Protein AF-0000000084461070 (afdb_homodimer)

Solvent-accessible surface area (backbone atoms only — not comparable to full-atom values): 23185 Å² total; per-residue (Å²): 123,26,36,39,20,34,24,25,23,51,60,44,29,17,37,17,39,31,50,90,86,41,78,47,76,53,70,45,82,43,61,93,42,43,81,52,45,50,55,50,51,50,51,52,50,29,59,73,67,74,50,56,76,80,71,39,66,29,36,35,27,27,19,19,61,56,38,74,61,27,16,45,37,26,43,26,27,49,28,18,37,20,54,66,59,73,28,40,28,29,66,32,47,27,49,57,13,23,43,43,41,52,28,56,79,66,73,42,59,70,42,68,56,34,29,39,17,36,33,47,59,52,98,75,25,29,31,36,36,65,41,56,46,72,59,84,87,58,73,73,44,72,40,43,41,55,68,54,76,69,70,99,57,83,50,30,30,38,34,18,35,70,42,75,88,42,55,85,46,37,37,69,72,45,60,71,24,50,76,44,78,46,86,33,65,52,37,16,60,28,42,47,51,40,46,74,68,67,72,44,68,70,38,52,34,60,70,53,67,60,51,73,69,75,70,59,61,64,70,62,68,64,80,124,123,25,34,38,19,34,25,25,23,52,60,42,30,17,37,16,38,31,50,88,88,42,78,47,77,52,71,46,83,44,60,92,42,43,82,53,46,50,55,51,50,50,50,53,50,29,59,75,66,73,49,57,76,82,72,40,66,28,36,35,26,26,19,20,62,56,38,75,60,26,15,45,37,26,43,26,27,50,27,18,37,20,54,65,59,72,27,40,28,30,66,31,47,28,48,56,15,23,44,45,40,52,28,56,78,67,73,42,59,72,41,68,58,34,30,39,17,35,32,47,60,52,96,74,25,29,31,36,36,66,40,56,46,72,57,84,88,58,72,73,44,71,40,43,42,54,69,55,77,69,71,99,58,84,51,31,30,38,34,18,36,71,41,75,87,41,54,87,47,36,37,68,72,46,60,72,22,50,75,45,78,44,85,34,66,53,39,15,59,29,42,47,52,41,45,74,68,66,74,46,69,70,38,52,34,59,71,53,68,61,50,71,70,74,69,60,62,65,71,60,69,64,78,126

Structure (mmCIF, N/CA/C/O backbone):
data_AF-0000000084461070-model_v1
#
loop_
_entity.id
_entity.type
_entity.pdbx_description
1 polymer 'tRNA threonylcarbamoyladenosine biosynthesis protein TsaB'
#
loop_
_atom_site.group_PDB
_atom_site.id
_atom_site.type_symbol
_atom_site.label_atom_id
_atom_site.label_alt_id
_atom_site.label_comp_id
_atom_site.label_asym_id
_atom_site.label_entity_id
_atom_site.label_seq_id
_atom_site.pdbx_PDB_ins_code
_atom_site.Cartn_x
_atom_site.Cartn_y
_atom_site.Cartn_z
_atom_site.occupancy
_atom_site.B_iso_or_equiv
_atom_site.auth_seq_id
_atom_site.auth_comp_id
_atom_site.auth_asym_id
_atom_site.auth_atom_id
_atom_site.pdbx_PDB_model_num
ATOM 1 N N . MET A 1 1 ? 19.719 18.547 7.09 1 93.81 1 MET A N 1
ATOM 2 C CA . MET A 1 1 ? 19.281 17.172 6.867 1 93.81 1 MET A CA 1
ATOM 3 C C . MET A 1 1 ? 18.625 17.031 5.504 1 93.81 1 MET A C 1
ATOM 5 O O . MET A 1 1 ? 17.75 17.828 5.137 1 93.81 1 MET A O 1
ATOM 9 N N . ASN A 1 2 ? 19.156 16.203 4.672 1 98.31 2 ASN A N 1
ATOM 10 C CA . ASN A 1 2 ? 18.531 15.859 3.398 1 98.31 2 ASN A CA 1
ATOM 11 C C . ASN A 1 2 ? 17.438 14.812 3.572 1 98.31 2 ASN A C 1
ATOM 13 O O . ASN A 1 2 ? 17.703 13.68 3.982 1 98.31 2 ASN A O 1
ATOM 17 N N . LEU A 1 3 ? 16.203 15.234 3.258 1 98.81 3 LEU A N 1
ATOM 18 C CA . LEU A 1 3 ? 15.062 14.391 3.596 1 98.81 3 LEU A CA 1
ATOM 19 C C . LEU A 1 3 ? 14.117 14.258 2.408 1 98.81 3 LEU A C 1
ATOM 21 O O . LEU A 1 3 ? 13.898 15.219 1.667 1 98.81 3 LEU A O 1
ATOM 25 N N . LEU A 1 4 ? 13.609 13.109 2.236 1 98.88 4 LEU A N 1
ATOM 26 C CA . LEU A 1 4 ? 12.445 12.844 1.398 1 98.88 4 LEU A CA 1
ATOM 27 C C . LEU A 1 4 ? 11.195 12.641 2.252 1 98.88 4 LEU A C 1
ATOM 29 O O . LEU A 1 4 ? 11.266 12.055 3.334 1 98.88 4 LEU A O 1
ATOM 33 N N . ALA A 1 5 ? 10.078 13.148 1.802 1 98.94 5 ALA A N 1
ATOM 34 C CA . ALA A 1 5 ? 8.82 12.922 2.51 1 98.94 5 ALA A CA 1
ATOM 35 C C . ALA A 1 5 ? 7.723 12.484 1.549 1 98.94 5 ALA A C 1
ATOM 37 O O . ALA A 1 5 ? 7.629 12.992 0.428 1 98.94 5 ALA A O 1
ATOM 38 N N . ILE A 1 6 ? 6.906 11.523 1.975 1 98.81 6 ILE A N 1
ATOM 39 C CA . ILE A 1 6 ? 5.828 10.938 1.182 1 98.81 6 ILE A CA 1
ATOM 40 C C . ILE A 1 6 ? 4.535 10.938 1.989 1 98.81 6 ILE A C 1
ATOM 42 O O . ILE A 1 6 ? 4.492 10.414 3.107 1 98.81 6 ILE A O 1
ATOM 46 N N . ASP A 1 7 ? 3.469 11.477 1.446 1 98.69 7 ASP A N 1
ATOM 47 C CA . ASP A 1 7 ? 2.166 11.391 2.1 1 98.69 7 ASP A CA 1
ATOM 48 C C . ASP A 1 7 ? 1.067 11.062 1.092 1 98.69 7 ASP A C 1
ATOM 50 O O . ASP A 1 7 ? 0.979 11.688 0.033 1 98.69 7 ASP A O 1
ATOM 54 N N . THR A 1 8 ? 0.334 10.031 1.381 1 98 8 THR A N 1
ATOM 55 C CA . THR A 1 8 ? -0.849 9.68 0.605 1 98 8 THR A CA 1
ATOM 56 C C . THR A 1 8 ? -2.041 9.422 1.523 1 98 8 THR A C 1
ATOM 58 O O . THR A 1 8 ? -2.873 8.555 1.24 1 98 8 THR A O 1
ATOM 61 N N . SER A 1 9 ? -2.074 10.094 2.66 1 96.81 9 SER A N 1
ATOM 62 C CA . SER A 1 9 ? -3.047 9.812 3.711 1 96.81 9 SER A CA 1
ATOM 63 C C . SER A 1 9 ? -4.422 10.375 3.355 1 96.81 9 SER A C 1
ATOM 65 O O . SER A 1 9 ? -5.418 10.023 3.99 1 96.81 9 SER A O 1
ATOM 67 N N . THR A 1 10 ? -4.5 11.281 2.385 1 96.62 10 THR A N 1
ATOM 68 C CA . THR A 1 10 ? -5.75 11.922 1.991 1 96.62 10 THR A CA 1
ATOM 69 C C . THR A 1 10 ? -5.949 11.844 0.48 1 96.62 10 THR A C 1
ATOM 71 O O . THR A 1 10 ? -5.281 11.055 -0.197 1 96.62 10 THR A O 1
ATOM 74 N N . ALA A 1 11 ? -6.91 12.602 -0.001 1 94.88 11 ALA A N 1
ATOM 75 C CA . ALA A 1 11 ? -7.168 12.641 -1.438 1 94.88 11 ALA A CA 1
ATOM 76 C C . ALA A 1 11 ? -6.004 13.273 -2.189 1 94.88 11 ALA A C 1
ATOM 78 O O . ALA A 1 11 ? -5.887 13.125 -3.408 1 94.88 11 ALA A O 1
ATOM 79 N N . GLU A 1 12 ? -5.207 13.961 -1.5 1 96.38 12 GLU A N 1
ATOM 80 C CA . GLU A 1 12 ? -4.027 14.586 -2.098 1 96.38 12 GLU A CA 1
ATOM 81 C C . GLU A 1 12 ? -2.752 13.852 -1.705 1 96.38 12 GLU A C 1
ATOM 83 O O . GLU A 1 12 ? -2.49 13.641 -0.519 1 96.38 12 GLU A O 1
ATOM 88 N N . ALA A 1 13 ? -2.068 13.422 -2.725 1 97.94 13 ALA A N 1
ATOM 89 C CA . ALA A 1 13 ? -0.722 12.914 -2.48 1 97.94 13 ALA A CA 1
ATOM 90 C C . ALA A 1 13 ? 0.3 14.047 -2.457 1 97.94 13 ALA A C 1
ATOM 92 O O . ALA A 1 13 ? 0.163 15.023 -3.188 1 97.94 13 ALA A O 1
ATOM 93 N N . SER A 1 14 ? 1.269 13.984 -1.634 1 98.56 14 SER A N 1
ATOM 94 C CA . SER A 1 14 ? 2.293 15.016 -1.497 1 98.56 14 SER A CA 1
ATOM 95 C C . SER A 1 14 ? 3.682 14.406 -1.366 1 98.56 14 SER A C 1
ATOM 97 O O . SER A 1 14 ? 3.895 13.508 -0.55 1 98.56 14 SER A O 1
ATOM 99 N N . ILE A 1 15 ? 4.613 14.812 -2.219 1 98.81 15 ILE A N 1
ATOM 100 C CA . ILE A 1 15 ? 6.012 14.406 -2.166 1 98.81 15 ILE A CA 1
ATOM 101 C C . ILE A 1 15 ? 6.902 15.633 -1.975 1 98.81 15 ILE A C 1
ATOM 103 O O . ILE A 1 15 ? 6.715 16.656 -2.639 1 98.81 15 ILE A O 1
ATOM 107 N N . GLY A 1 16 ? 7.801 15.594 -1.04 1 98.88 16 GLY A N 1
ATOM 108 C CA . GLY A 1 16 ? 8.742 16.672 -0.784 1 98.88 16 GLY A CA 1
ATOM 109 C C . GLY A 1 16 ? 10.18 16.188 -0.658 1 98.88 16 GLY A C 1
ATOM 110 O O . GLY A 1 16 ? 10.422 15.07 -0.213 1 98.88 16 GLY A O 1
ATOM 111 N N . LEU A 1 17 ? 11.094 17 -1.057 1 98.88 17 LEU A N 1
ATOM 112 C CA . LEU A 1 17 ? 12.523 16.719 -0.979 1 98.88 17 LEU A CA 1
ATOM 113 C C . LEU A 1 17 ? 13.281 17.953 -0.47 1 98.88 17 LEU A C 1
ATOM 115 O O . LEU A 1 17 ? 13.078 19.062 -0.966 1 98.88 17 LEU A O 1
ATOM 119 N N . SER A 1 18 ? 13.938 17.781 0.581 1 98.81 18 SER A N 1
ATOM 120 C CA . SER A 1 18 ? 14.844 18.812 1.077 1 98.81 18 SER A CA 1
ATOM 121 C C . SER A 1 18 ? 16.297 18.391 0.926 1 98.81 18 SER A C 1
ATOM 123 O O . SER A 1 18 ? 16.703 17.359 1.468 1 98.81 18 SER A O 1
ATOM 125 N N . VAL A 1 19 ? 17.062 19.109 0.227 1 98.5 19 VAL A N 1
ATOM 126 C CA . VAL A 1 19 ? 18.484 18.859 0.008 1 98.5 19 VAL A CA 1
ATOM 127 C C . VAL A 1 19 ? 19.281 20.156 0.173 1 98.5 19 VAL A C 1
ATOM 129 O O . VAL A 1 19 ? 18.984 21.156 -0.493 1 98.5 19 VAL A O 1
ATOM 132 N N . ASN A 1 20 ? 20.203 20.125 1.073 1 97.12 20 ASN A N 1
ATOM 133 C CA . ASN A 1 20 ? 21.062 21.281 1.307 1 97.12 20 ASN A CA 1
ATOM 134 C C . ASN A 1 20 ? 20.266 22.547 1.54 1 97.12 20 ASN A C 1
ATOM 136 O O . ASN A 1 20 ? 20.547 23.594 0.95 1 97.12 20 ASN A O 1
ATOM 140 N N . GLY A 1 21 ? 19.234 22.422 2.227 1 96 21 GLY A N 1
ATOM 141 C CA . GLY A 1 21 ? 18.469 23.578 2.654 1 96 21 GLY A CA 1
ATOM 142 C C . GLY A 1 21 ? 17.406 24 1.644 1 96 21 GLY A C 1
ATOM 143 O O . GLY A 1 21 ? 16.594 24.875 1.926 1 96 21 GLY A O 1
ATOM 144 N N . ARG A 1 22 ? 17.406 23.438 0.474 1 97.81 22 ARG A N 1
ATOM 145 C CA . ARG A 1 22 ? 16.422 23.75 -0.55 1 97.81 22 ARG A CA 1
ATOM 146 C C . ARG A 1 22 ? 15.305 22.703 -0.563 1 97.81 22 ARG A C 1
ATOM 148 O O . A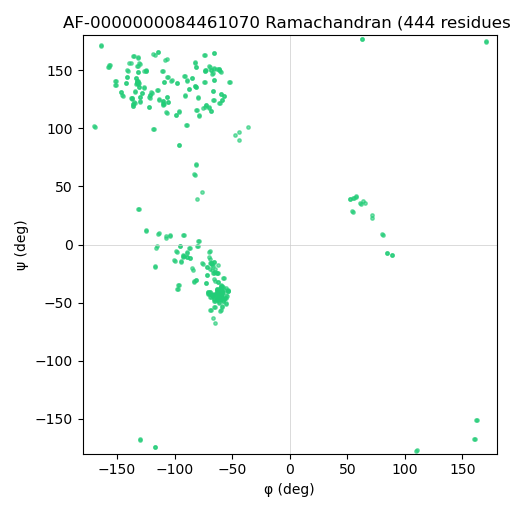RG A 1 22 ? 15.562 21.516 -0.448 1 97.81 22 ARG A O 1
ATOM 155 N N . LEU A 1 23 ? 14.055 23.266 -0.732 1 98.31 23 LEU A N 1
ATOM 156 C CA . LEU A 1 23 ? 12.875 22.406 -0.661 1 98.31 23 LEU A CA 1
ATOM 157 C C . LEU A 1 23 ? 12.18 22.328 -2.016 1 98.31 23 LEU A C 1
ATOM 159 O O . LEU A 1 23 ? 11.938 23.344 -2.658 1 98.31 23 LEU A O 1
ATOM 163 N N . TRP A 1 24 ? 11.961 21.109 -2.561 1 98.62 24 TRP A N 1
ATOM 164 C CA . TRP A 1 24 ? 11.125 20.828 -3.721 1 98.62 24 TRP A CA 1
ATOM 165 C C . TRP A 1 24 ? 9.867 20.062 -3.311 1 98.62 24 TRP A C 1
ATOM 167 O O . TRP A 1 24 ? 9.883 19.297 -2.344 1 98.62 24 TRP A O 1
ATOM 177 N N . HIS A 1 25 ? 8.828 20.281 -4.039 1 98.56 25 HIS A N 1
ATOM 178 C CA . HIS A 1 25 ? 7.551 19.719 -3.641 1 98.56 25 HIS A CA 1
ATOM 179 C C . HIS A 1 25 ? 6.66 19.453 -4.855 1 98.56 25 HIS A C 1
ATOM 181 O O . HIS A 1 25 ? 6.645 20.25 -5.797 1 98.56 25 HIS A O 1
ATOM 187 N N . GLU A 1 26 ? 5.984 18.312 -4.906 1 98.12 26 GLU A N 1
ATOM 188 C CA . GLU A 1 26 ? 4.941 17.969 -5.867 1 98.12 26 GLU A CA 1
ATOM 189 C C . GLU A 1 26 ? 3.723 17.359 -5.176 1 98.12 26 GLU A C 1
ATOM 191 O O . GLU A 1 26 ? 3.861 16.578 -4.234 1 98.12 26 GLU A O 1
ATOM 196 N N . SER A 1 27 ? 2.566 17.734 -5.586 1 97.12 27 SER A N 1
ATOM 197 C CA . SER A 1 27 ? 1.326 17.141 -5.09 1 97.12 27 SER A CA 1
ATOM 198 C C . SER A 1 27 ? 0.41 16.734 -6.242 1 97.12 27 SER A C 1
ATOM 200 O O . SER A 1 27 ? 0.598 17.188 -7.375 1 97.12 27 SER A O 1
ATOM 202 N N . HIS A 1 28 ? -0.406 15.844 -6.004 1 94.5 28 HIS A N 1
ATOM 203 C CA . HIS A 1 28 ? -1.339 15.32 -6.996 1 94.5 28 HIS A CA 1
ATOM 204 C C . HIS A 1 28 ? -2.67 14.945 -6.355 1 94.5 28 HIS A C 1
ATOM 206 O O . HIS A 1 28 ? -2.699 14.219 -5.355 1 94.5 28 HIS A O 1
ATOM 212 N N . GLN A 1 29 ? -3.701 15.516 -7.008 1 91.12 29 GLN A N 1
ATOM 213 C CA . GLN A 1 29 ? -5.039 15.227 -6.496 1 91.12 29 GLN A CA 1
ATOM 214 C C . GLN A 1 29 ? -5.691 14.078 -7.258 1 91.12 29 GLN A C 1
ATOM 216 O O . GLN A 1 29 ? -6.254 14.289 -8.336 1 91.12 29 GLN A O 1
ATOM 221 N N . ALA A 1 30 ? -5.52 12.852 -6.984 1 84.19 30 ALA A N 1
ATOM 222 C CA . ALA A 1 30 ? -6.172 11.656 -7.516 1 84.19 30 ALA A CA 1
ATOM 223 C C . ALA A 1 30 ? -5.812 10.422 -6.695 1 84.19 30 ALA A C 1
ATOM 225 O O . ALA A 1 30 ? -4.766 9.805 -6.918 1 84.19 30 ALA A O 1
ATOM 226 N N . GLU A 1 31 ? -6.695 10.055 -5.887 1 82.56 31 GLU A N 1
ATOM 227 C CA . GLU A 1 31 ? -6.445 8.977 -4.938 1 82.56 31 GLU A CA 1
ATOM 228 C C . GLU A 1 31 ? -6.113 7.672 -5.664 1 82.56 31 GLU A C 1
ATOM 230 O O . GLU A 1 31 ? -5.215 6.938 -5.25 1 82.56 31 GLU A O 1
ATOM 235 N N . ARG A 1 32 ? -6.777 7.441 -6.758 1 77.94 32 ARG A N 1
ATOM 236 C CA . ARG A 1 32 ? -6.656 6.184 -7.484 1 77.94 32 ARG A CA 1
ATOM 237 C C . ARG A 1 32 ? -5.277 6.051 -8.125 1 77.94 32 ARG A C 1
ATOM 239 O O . ARG A 1 32 ? -4.863 4.953 -8.508 1 77.94 32 ARG A O 1
ATOM 246 N N . LEU A 1 33 ? -4.59 7.199 -8.117 1 84 33 LEU A N 1
ATOM 247 C CA . LEU A 1 33 ? -3.316 7.191 -8.828 1 84 33 LEU A CA 1
ATOM 248 C C . LEU A 1 33 ? -2.15 7.363 -7.859 1 84 33 LEU A C 1
ATOM 250 O O . LEU A 1 33 ? -1.001 7.504 -8.289 1 84 33 LEU A O 1
ATOM 254 N N . HIS A 1 34 ? -2.391 7.293 -6.648 1 88.44 34 HIS A N 1
ATOM 255 C CA . HIS A 1 34 ? -1.345 7.547 -5.664 1 88.44 34 HIS A CA 1
ATOM 256 C C . HIS A 1 34 ? -0.147 6.629 -5.883 1 88.44 34 HIS A C 1
ATOM 258 O O . HIS A 1 34 ? 0.994 7.09 -5.941 1 88.44 34 HIS A O 1
ATOM 264 N N . GLY A 1 35 ? -0.402 5.387 -6.078 1 89.75 35 GLY A N 1
ATOM 265 C CA . GLY A 1 35 ? 0.676 4.426 -6.25 1 89.75 35 GLY A CA 1
ATOM 266 C C . GLY A 1 35 ? 1.533 4.703 -7.473 1 89.75 35 GLY A C 1
ATOM 267 O O . GLY A 1 35 ? 2.736 4.434 -7.465 1 89.75 35 GLY A O 1
ATOM 268 N N . GLN A 1 36 ? 0.912 5.223 -8.453 1 90.69 36 GLN A N 1
ATOM 269 C CA . GLN A 1 36 ? 1.604 5.488 -9.711 1 90.69 36 GLN A CA 1
ATOM 270 C C . GLN A 1 36 ? 2.328 6.832 -9.664 1 90.69 36 GLN A C 1
ATOM 272 O O . GLN A 1 36 ? 3.295 7.047 -10.398 1 90.69 36 GLN A O 1
ATOM 277 N N . PHE A 1 37 ? 1.932 7.621 -8.828 1 94.25 37 PHE A N 1
ATOM 278 C CA . PHE A 1 37 ? 2.408 9 -8.758 1 94.25 37 PHE A CA 1
ATOM 279 C C . PHE A 1 37 ? 3.721 9.078 -7.992 1 94.25 37 PHE A C 1
ATOM 281 O O . PHE A 1 37 ? 4.609 9.852 -8.352 1 94.25 37 PHE A O 1
ATOM 288 N N . ILE A 1 38 ? 3.945 8.25 -7.047 1 97.25 38 ILE A N 1
ATOM 289 C CA . ILE A 1 38 ? 4.941 8.461 -6.004 1 97.25 38 ILE A CA 1
ATOM 290 C C . ILE A 1 38 ? 6.344 8.367 -6.602 1 97.25 38 ILE A C 1
ATOM 292 O O . ILE A 1 38 ? 7.113 9.328 -6.543 1 97.25 38 ILE A O 1
ATOM 296 N N . LEU A 1 39 ? 6.699 7.312 -7.238 1 97.38 39 LEU A N 1
ATOM 297 C CA . LEU A 1 39 ? 8.078 7.082 -7.645 1 97.38 39 LEU A CA 1
ATOM 298 C C . LEU A 1 39 ? 8.484 8.039 -8.766 1 97.38 39 LEU A C 1
ATOM 300 O O . LEU A 1 39 ? 9.57 8.609 -8.734 1 97.38 39 LEU A O 1
ATOM 304 N N . PRO A 1 40 ? 7.582 8.281 -9.781 1 97.12 40 PRO A N 1
ATOM 305 C CA . PRO A 1 40 ? 7.941 9.289 -10.781 1 97.12 40 PRO A CA 1
ATOM 306 C C . PRO A 1 40 ? 8.188 10.664 -10.172 1 97.12 40 PRO A C 1
ATOM 308 O O . PRO A 1 40 ? 9.109 11.367 -10.586 1 97.12 40 PRO A O 1
ATOM 311 N N . ALA A 1 41 ? 7.332 11.047 -9.227 1 98 41 ALA A N 1
ATOM 312 C CA . ALA A 1 41 ? 7.516 12.328 -8.555 1 98 41 ALA A CA 1
ATOM 313 C C . ALA A 1 41 ? 8.852 12.375 -7.816 1 98 41 ALA A C 1
ATOM 315 O O . ALA A 1 41 ? 9.586 13.359 -7.898 1 98 41 ALA A O 1
ATOM 316 N N . ILE A 1 42 ? 9.188 11.305 -7.07 1 98.31 42 ILE A N 1
ATOM 317 C CA . ILE A 1 42 ? 10.453 11.211 -6.352 1 98.31 42 ILE A CA 1
ATOM 318 C C . ILE A 1 42 ? 11.617 11.367 -7.328 1 98.31 42 ILE A C 1
ATOM 320 O O . ILE A 1 42 ? 12.555 12.117 -7.07 1 98.31 42 ILE A O 1
ATOM 324 N N . GLU A 1 43 ? 11.531 10.656 -8.414 1 97.5 43 GLU A N 1
ATOM 325 C CA . GLU A 1 43 ? 12.594 10.703 -9.414 1 97.5 43 GLU A CA 1
ATOM 326 C C . GLU A 1 43 ? 12.781 12.117 -9.953 1 97.5 43 GLU A C 1
ATOM 328 O O . GLU A 1 43 ? 13.906 12.602 -10.078 1 97.5 43 GLU A O 1
ATOM 333 N N . ARG A 1 44 ? 11.672 12.758 -10.281 1 98 44 ARG A N 1
ATOM 334 C CA . ARG A 1 44 ? 11.75 14.125 -10.789 1 98 44 ARG A CA 1
ATOM 335 C C . ARG A 1 44 ? 12.398 15.055 -9.773 1 98 44 ARG A C 1
ATOM 337 O O . ARG A 1 44 ? 13.273 15.852 -10.125 1 98 44 ARG A O 1
ATOM 344 N N . LEU A 1 45 ? 12.016 14.953 -8.539 1 98.56 45 LEU A N 1
ATOM 345 C CA . LEU A 1 45 ? 12.547 15.828 -7.5 1 98.56 45 LEU A CA 1
ATOM 346 C C . LEU A 1 45 ? 14.031 15.562 -7.273 1 98.56 45 LEU A C 1
ATOM 348 O O . LEU A 1 45 ? 14.82 16.5 -7.125 1 98.56 45 LEU A O 1
ATOM 352 N N . LEU A 1 46 ? 14.445 14.289 -7.203 1 98.25 46 LEU A N 1
ATOM 353 C CA . LEU A 1 46 ? 15.852 13.945 -7.023 1 98.25 46 LEU A CA 1
ATOM 354 C C . LEU A 1 46 ? 16.703 14.492 -8.172 1 98.25 46 LEU A C 1
ATOM 356 O O . LEU A 1 46 ? 17.781 15.047 -7.945 1 98.25 46 LEU A O 1
ATOM 360 N N . ASN A 1 47 ? 16.156 14.32 -9.375 1 97.81 47 ASN A N 1
ATOM 361 C CA . ASN A 1 47 ? 16.859 14.844 -10.547 1 97.81 47 ASN A CA 1
ATOM 362 C C . ASN A 1 47 ? 17.016 16.359 -10.469 1 97.81 47 ASN A C 1
ATOM 364 O O . ASN A 1 47 ? 18.094 16.891 -10.758 1 97.81 47 ASN A O 1
ATOM 368 N N . GLN A 1 48 ? 15.984 17.016 -10.117 1 97.94 48 GLN A N 1
ATOM 369 C CA . GLN A 1 48 ? 16.031 18.469 -9.977 1 97.94 48 GLN A CA 1
ATOM 370 C C . GLN A 1 48 ? 17.062 18.891 -8.945 1 97.94 48 GLN A C 1
ATOM 372 O O . GLN A 1 48 ? 17.766 19.891 -9.133 1 97.94 48 GLN A O 1
ATOM 377 N N . ALA A 1 49 ? 17.188 18.109 -7.918 1 97.94 49 ALA A N 1
ATOM 378 C CA . ALA A 1 49 ? 18.078 18.453 -6.809 1 97.94 49 ALA A CA 1
ATOM 379 C C . ALA A 1 49 ? 19.5 17.984 -7.07 1 97.94 49 ALA A C 1
ATOM 381 O O . ALA A 1 49 ? 20.422 18.359 -6.352 1 97.94 49 ALA A O 1
ATOM 382 N N . GLY A 1 50 ? 19.672 17.156 -8.109 1 97.31 50 GLY A N 1
ATOM 383 C CA . GLY A 1 50 ? 20.969 16.547 -8.336 1 97.31 50 GLY A CA 1
ATOM 384 C C . GLY A 1 50 ? 21.422 15.664 -7.188 1 97.31 50 GLY A C 1
ATOM 385 O O . GLY A 1 50 ? 22.594 15.703 -6.785 1 97.31 50 GLY A O 1
ATOM 386 N N . CYS A 1 51 ? 20.547 15 -6.566 1 96.69 51 CYS A N 1
ATOM 387 C CA . CYS A 1 51 ? 20.766 14.141 -5.402 1 96.69 51 CYS A CA 1
ATOM 388 C C . CYS A 1 51 ? 20.234 12.734 -5.656 1 96.69 51 CYS A C 1
ATOM 390 O O . CYS A 1 51 ? 19.344 12.539 -6.492 1 96.69 51 CYS A O 1
ATOM 392 N N . SER A 1 52 ? 20.828 11.75 -5.043 1 96.12 52 SER A N 1
ATOM 393 C CA . SER A 1 52 ? 20.359 10.375 -5.109 1 96.12 52 SER A CA 1
ATOM 394 C C . SER A 1 52 ? 19.891 9.891 -3.742 1 96.12 52 SER A C 1
ATOM 396 O O . SER A 1 52 ? 20.188 10.508 -2.719 1 96.12 52 SER A O 1
ATOM 398 N N . LEU A 1 53 ? 19.188 8.797 -3.672 1 95.62 53 LEU A N 1
ATOM 399 C CA . LEU A 1 53 ? 18.547 8.281 -2.459 1 95.62 53 LEU A CA 1
ATOM 400 C C . LEU A 1 53 ? 19.594 8.016 -1.379 1 95.62 53 LEU A C 1
ATOM 402 O O . LEU A 1 53 ? 19.406 8.398 -0.221 1 95.62 53 LEU A O 1
ATOM 406 N N . PRO A 1 54 ? 20.734 7.438 -1.753 1 94.31 54 PRO A N 1
ATOM 407 C CA . PRO A 1 54 ? 21.719 7.133 -0.718 1 94.31 54 PRO A CA 1
ATOM 408 C C . PRO A 1 54 ? 22.297 8.383 -0.056 1 94.31 54 PRO A C 1
ATOM 410 O O . PRO A 1 54 ? 22.938 8.297 0.993 1 94.31 54 PRO A O 1
ATOM 413 N N . GLN A 1 55 ? 22.094 9.516 -0.673 1 96.94 55 GLN A N 1
ATOM 414 C CA . GLN A 1 55 ? 22.625 10.766 -0.143 1 96.94 55 GLN A CA 1
ATOM 415 C C . GLN A 1 55 ? 21.656 11.391 0.862 1 96.94 55 GLN A C 1
ATOM 417 O O . GLN A 1 55 ? 21.984 12.398 1.497 1 96.94 55 GLN A O 1
ATOM 422 N N . LEU A 1 56 ? 20.547 10.773 1.02 1 98.25 56 LEU A N 1
ATOM 423 C CA . LEU A 1 56 ? 19.578 11.281 1.973 1 98.25 56 LEU A CA 1
ATOM 424 C C . LEU A 1 56 ? 19.906 10.836 3.391 1 98.25 56 LEU A C 1
ATOM 426 O O . LEU A 1 56 ? 20.578 9.812 3.582 1 98.25 56 LEU A O 1
ATOM 430 N N . ASP A 1 57 ? 19.391 11.633 4.352 1 98.56 57 ASP A N 1
ATOM 431 C CA . ASP A 1 57 ? 19.594 11.312 5.762 1 98.56 57 ASP A CA 1
ATOM 432 C C . ASP A 1 57 ? 18.406 10.516 6.312 1 98.56 57 ASP A C 1
ATOM 434 O O . ASP A 1 57 ? 18.484 9.945 7.398 1 98.56 57 ASP A O 1
ATOM 438 N N . GLY A 1 58 ? 17.312 10.484 5.586 1 98.69 58 GLY A N 1
ATOM 439 C CA . GLY A 1 58 ? 16.125 9.766 6.02 1 98.69 58 GLY A CA 1
ATOM 440 C C . GLY A 1 58 ? 14.914 10.047 5.148 1 98.69 58 GLY A C 1
ATOM 441 O O . GLY A 1 58 ? 14.984 10.836 4.211 1 98.69 58 GLY A O 1
ATOM 442 N N . ILE A 1 59 ? 13.844 9.359 5.414 1 98.88 59 ILE A N 1
ATOM 443 C CA . ILE A 1 59 ? 12.578 9.484 4.699 1 98.88 59 ILE A CA 1
ATOM 444 C C . ILE A 1 59 ? 11.438 9.656 5.699 1 98.88 59 ILE A C 1
ATOM 446 O O . ILE A 1 59 ? 11.273 8.844 6.613 1 98.88 59 ILE A O 1
ATOM 450 N N . ALA A 1 60 ? 10.688 10.742 5.578 1 98.94 60 ALA A N 1
ATOM 451 C CA . ALA A 1 60 ? 9.453 10.93 6.34 1 98.94 60 ALA A CA 1
ATOM 452 C C . ALA A 1 60 ? 8.25 10.398 5.57 1 98.94 60 ALA A C 1
ATOM 454 O O . ALA A 1 60 ? 8.227 10.43 4.336 1 98.94 60 ALA A O 1
ATOM 455 N N . PHE A 1 61 ? 7.262 9.844 6.238 1 98.88 61 PHE A N 1
ATOM 456 C CA . PHE A 1 61 ? 6.012 9.461 5.598 1 98.88 61 PHE A CA 1
ATOM 457 C C . PHE A 1 61 ? 4.82 9.766 6.5 1 98.88 61 PHE A C 1
ATOM 459 O O . PHE A 1 61 ? 4.965 9.82 7.723 1 98.88 61 PHE A O 1
ATOM 466 N N . GLY A 1 62 ? 3.721 10.062 5.906 1 98.75 62 GLY A N 1
ATOM 467 C CA . GLY A 1 62 ? 2.496 10.234 6.676 1 98.75 62 GLY A CA 1
ATOM 468 C C . GLY A 1 62 ? 1.99 8.945 7.289 1 98.75 62 GLY A C 1
ATOM 469 O O . GLY A 1 62 ? 1.534 8.047 6.578 1 98.75 62 GLY A O 1
ATOM 470 N N . ARG A 1 63 ? 2.002 8.891 8.586 1 98.25 63 ARG A N 1
ATOM 471 C CA . ARG A 1 63 ? 1.601 7.664 9.273 1 98.25 63 ARG A CA 1
ATOM 472 C C . ARG A 1 63 ? 0.1 7.656 9.547 1 98.25 63 ARG A C 1
ATOM 474 O O . ARG A 1 63 ? -0.446 6.652 10.008 1 98.25 63 ARG A O 1
ATOM 481 N N . GLY A 1 64 ? -0.562 8.664 9.305 1 97.88 64 GLY A N 1
ATOM 482 C CA . GLY A 1 64 ? -1.978 8.797 9.609 1 97.88 64 GLY A CA 1
ATOM 483 C C . GLY A 1 64 ? -2.252 9.766 10.742 1 97.88 64 GLY A C 1
ATOM 484 O O . GLY A 1 64 ? -1.334 10.406 11.258 1 97.88 64 GLY A O 1
ATOM 485 N N . PRO A 1 65 ? -3.52 9.859 11.07 1 97.81 65 PRO A N 1
ATOM 486 C CA . PRO A 1 65 ? -4.668 9.117 10.547 1 97.81 65 PRO A CA 1
ATOM 487 C C . PRO A 1 65 ? -5.074 9.57 9.148 1 97.81 65 PRO A C 1
ATOM 489 O O . PRO A 1 65 ? -4.609 10.609 8.664 1 97.81 65 PRO A O 1
ATOM 492 N N . GLY A 1 66 ? -5.848 8.766 8.445 1 96.31 66 GLY A N 1
ATOM 493 C CA . GLY A 1 66 ? -6.312 9.07 7.098 1 96.31 66 GLY A CA 1
ATOM 494 C C . GLY A 1 66 ? -6.812 7.844 6.352 1 96.31 66 GLY A C 1
ATOM 495 O O . GLY A 1 66 ? -7.383 6.934 6.953 1 96.31 66 GLY A O 1
ATOM 496 N N . SER A 1 67 ? -6.676 7.918 5.059 1 93.06 67 SER A N 1
ATOM 497 C CA . SER A 1 67 ? -7.121 6.867 4.148 1 93.06 67 SER A CA 1
ATOM 498 C C . SER A 1 67 ? -6.473 5.531 4.488 1 93.06 67 SER A C 1
ATOM 500 O O . SER A 1 67 ? -5.25 5.441 4.609 1 93.06 67 SER A O 1
ATOM 502 N N . PHE A 1 68 ? -7.328 4.512 4.648 1 90 68 PHE A N 1
ATOM 503 C CA . PHE A 1 68 ? -6.848 3.172 4.969 1 90 68 PHE A CA 1
ATOM 504 C C . PHE A 1 68 ? -5.828 2.703 3.939 1 90 68 PHE A C 1
ATOM 506 O O . PHE A 1 68 ? -4.707 2.326 4.293 1 90 68 PHE A O 1
ATOM 513 N N . THR A 1 69 ? -6.156 2.777 2.654 1 90.38 69 THR A N 1
ATOM 514 C CA . THR A 1 69 ? -5.277 2.373 1.561 1 90.38 69 THR A CA 1
ATOM 515 C C . THR A 1 69 ? -4.113 3.348 1.414 1 90.38 69 THR A C 1
ATOM 517 O O . THR A 1 69 ? -2.965 2.93 1.249 1 90.38 69 THR A O 1
ATOM 520 N N . GLY A 1 70 ? -4.387 4.582 1.512 1 94.94 70 GLY A N 1
ATOM 521 C CA . GLY A 1 70 ? -3.371 5.605 1.319 1 94.94 70 GLY A CA 1
ATOM 522 C C . GLY A 1 70 ? -2.229 5.508 2.312 1 94.94 70 GLY A C 1
ATOM 523 O O . GLY A 1 70 ? -1.062 5.664 1.944 1 94.94 70 GLY A O 1
ATOM 524 N N . LEU A 1 71 ? -2.572 5.234 3.529 1 96.44 71 LEU A N 1
ATOM 525 C CA . LEU A 1 71 ? -1.554 5.109 4.566 1 96.44 71 LEU A CA 1
ATOM 526 C C . LEU A 1 71 ? -0.608 3.951 4.262 1 96.44 71 LEU A C 1
ATOM 528 O O . LEU A 1 71 ? 0.606 4.074 4.438 1 96.44 71 LEU A O 1
ATOM 532 N N . ARG A 1 72 ? -1.148 2.928 3.785 1 95.19 72 ARG A N 1
ATOM 533 C CA . ARG A 1 72 ? -0.356 1.732 3.512 1 95.19 72 ARG A CA 1
ATOM 534 C C . ARG A 1 72 ? 0.54 1.937 2.295 1 95.19 72 ARG A C 1
ATOM 536 O O . ARG A 1 72 ? 1.658 1.419 2.246 1 95.19 72 ARG A O 1
ATOM 543 N N . ILE A 1 73 ? 0.074 2.689 1.356 1 96.25 73 ILE A N 1
ATOM 544 C CA . ILE A 1 73 ? 0.855 2.971 0.158 1 96.25 73 ILE A CA 1
ATOM 545 C C . ILE A 1 73 ? 2.102 3.771 0.53 1 96.25 73 ILE A C 1
ATOM 547 O O . ILE A 1 73 ? 3.225 3.363 0.221 1 96.25 73 ILE A O 1
ATOM 551 N N . ALA A 1 74 ? 1.899 4.84 1.201 1 98 74 ALA A N 1
ATOM 552 C CA . ALA A 1 74 ? 3.029 5.68 1.59 1 98 74 ALA A CA 1
ATOM 553 C C . ALA A 1 74 ? 4.012 4.906 2.465 1 98 74 ALA A C 1
ATOM 555 O O . ALA A 1 74 ? 5.223 4.965 2.254 1 98 74 ALA A O 1
ATOM 556 N N . CYS A 1 75 ? 3.479 4.23 3.416 1 98.12 75 CYS A N 1
ATOM 557 C CA . CYS A 1 75 ? 4.316 3.469 4.34 1 98.12 75 CYS A CA 1
ATOM 558 C C . CYS A 1 75 ? 5.105 2.396 3.6 1 98.12 75 CYS A C 1
ATOM 560 O O . CYS A 1 75 ? 6.305 2.234 3.83 1 98.12 75 CYS A O 1
ATOM 562 N N . SER A 1 76 ? 4.441 1.708 2.713 1 97.75 76 SER A N 1
ATOM 563 C CA . SER A 1 76 ? 5.07 0.606 1.99 1 97.75 76 SER A CA 1
ATOM 564 C C . SER A 1 76 ? 6.188 1.106 1.081 1 97.75 76 SER A C 1
ATOM 566 O O . SER A 1 76 ? 7.285 0.543 1.068 1 97.75 76 SER A O 1
ATOM 568 N N . VAL A 1 77 ? 5.934 2.145 0.33 1 97.94 77 VAL A N 1
ATOM 569 C CA . VAL A 1 77 ? 6.957 2.707 -0.543 1 97.94 77 VAL A CA 1
ATOM 570 C C . VAL A 1 77 ? 8.133 3.213 0.293 1 97.94 77 VAL A C 1
ATOM 572 O O . VAL A 1 77 ? 9.289 2.943 -0.027 1 97.94 77 VAL A O 1
ATOM 575 N N . ALA A 1 78 ? 7.828 3.92 1.366 1 98.69 78 ALA A N 1
ATOM 576 C CA . ALA A 1 78 ? 8.867 4.445 2.246 1 98.69 78 ALA A CA 1
ATOM 577 C C . ALA A 1 78 ? 9.734 3.322 2.809 1 98.69 78 ALA A C 1
ATOM 579 O O . ALA A 1 78 ? 10.961 3.426 2.828 1 98.69 78 ALA A O 1
ATOM 580 N N . LYS A 1 79 ? 9.086 2.277 3.258 1 98.19 79 LYS A N 1
ATOM 581 C CA . LYS A 1 79 ? 9.805 1.13 3.807 1 98.19 79 LYS A CA 1
ATOM 582 C C . LYS A 1 79 ? 10.742 0.519 2.771 1 98.19 79 LYS A C 1
ATOM 584 O O . LYS A 1 79 ? 11.906 0.236 3.068 1 98.19 79 LYS A O 1
ATOM 589 N N . GLY A 1 80 ? 10.219 0.312 1.564 1 97.81 80 GLY A N 1
ATOM 590 C CA . GLY A 1 80 ? 11.047 -0.245 0.505 1 97.81 80 GLY A CA 1
ATOM 591 C C . GLY A 1 80 ? 12.273 0.59 0.206 1 97.81 80 GLY A C 1
ATOM 592 O O . GLY A 1 80 ? 13.391 0.067 0.157 1 97.81 80 GLY A O 1
ATOM 593 N N . LEU A 1 81 ? 12.055 1.871 0.043 1 98.06 81 LEU A N 1
ATOM 594 C CA . LEU A 1 81 ? 13.148 2.785 -0.276 1 98.06 81 LEU A CA 1
ATOM 595 C C . LEU A 1 81 ? 14.172 2.822 0.854 1 98.06 81 LEU A C 1
ATOM 597 O O . LEU A 1 81 ? 15.383 2.791 0.604 1 98.06 81 LEU A O 1
ATOM 601 N N . ALA A 1 82 ? 13.672 2.941 2.092 1 98.31 82 ALA A N 1
ATOM 602 C CA . ALA A 1 82 ? 14.539 3.094 3.258 1 98.31 82 ALA A CA 1
ATOM 603 C C . ALA A 1 82 ? 15.344 1.821 3.514 1 98.31 82 ALA A C 1
ATOM 605 O O . ALA A 1 82 ? 16.531 1.883 3.807 1 98.31 82 ALA A O 1
ATOM 606 N N . TYR A 1 83 ? 14.68 0.703 3.408 1 97.06 83 TYR A N 1
ATOM 607 C CA . TYR A 1 83 ? 15.336 -0.578 3.654 1 97.06 83 TYR 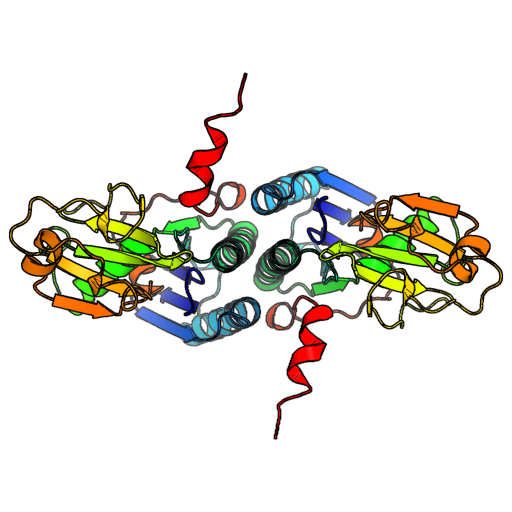A CA 1
ATOM 608 C C . TYR A 1 83 ? 16.5 -0.79 2.689 1 97.06 83 TYR A C 1
ATOM 610 O O . TYR A 1 83 ? 17.578 -1.231 3.096 1 97.06 83 TYR A O 1
ATOM 618 N N . ALA A 1 84 ? 16.266 -0.442 1.466 1 93.69 84 ALA A N 1
ATOM 619 C CA . ALA A 1 84 ? 17.25 -0.676 0.408 1 93.69 84 ALA A CA 1
ATOM 620 C C . ALA A 1 84 ? 18.531 0.108 0.665 1 93.69 84 ALA A C 1
ATOM 622 O O . ALA A 1 84 ? 19.609 -0.282 0.206 1 93.69 84 ALA A O 1
ATOM 623 N N . HIS A 1 85 ? 18.438 1.236 1.438 1 94.25 85 HIS A N 1
ATOM 624 C CA . HIS A 1 85 ? 19.609 2.09 1.636 1 94.25 85 HIS A CA 1
ATOM 625 C C . HIS A 1 85 ? 19.891 2.291 3.119 1 94.25 85 HIS A C 1
ATOM 627 O O . HIS A 1 85 ? 20.656 3.189 3.492 1 94.25 85 HIS A O 1
ATOM 633 N N . ASP A 1 86 ? 19.234 1.499 3.938 1 95.19 86 ASP A N 1
ATOM 634 C CA . ASP A 1 86 ? 19.422 1.568 5.383 1 95.19 86 ASP A CA 1
ATOM 635 C C . ASP A 1 86 ? 19.172 2.982 5.902 1 95.19 86 ASP A C 1
ATOM 637 O O . ASP A 1 86 ? 19.984 3.533 6.645 1 95.19 86 ASP A O 1
ATOM 641 N N . LEU A 1 87 ? 18.203 3.607 5.395 1 97.88 87 LEU A N 1
ATOM 642 C CA . LEU A 1 87 ? 17.797 4.938 5.836 1 97.88 87 LEU A CA 1
ATOM 643 C C . LEU A 1 87 ? 16.781 4.848 6.965 1 97.88 87 LEU A C 1
ATOM 645 O O . LEU A 1 87 ? 15.906 3.982 6.945 1 97.88 87 LEU A O 1
ATOM 649 N N . PRO A 1 88 ? 16.875 5.75 7.977 1 98.5 88 PRO A N 1
ATOM 650 C CA . PRO A 1 88 ? 15.805 5.82 8.969 1 98.5 88 PRO A CA 1
ATOM 651 C C . PRO A 1 88 ? 14.5 6.363 8.391 1 98.5 88 PRO A C 1
ATOM 653 O O . PRO A 1 88 ? 14.523 7.125 7.418 1 98.5 88 PRO A O 1
ATOM 656 N N . LEU A 1 89 ? 13.422 5.902 8.969 1 98.81 89 LEU A N 1
ATOM 657 C CA . LEU A 1 89 ? 12.102 6.422 8.633 1 98.81 89 LEU A CA 1
ATOM 658 C C . LEU A 1 89 ? 11.57 7.32 9.742 1 98.81 89 LEU A C 1
ATOM 660 O O . LEU A 1 89 ? 11.828 7.074 10.922 1 98.81 89 LEU A O 1
ATOM 664 N N . TYR A 1 90 ? 10.875 8.344 9.328 1 98.81 90 TYR A N 1
ATOM 665 C CA . TYR A 1 90 ? 10.219 9.25 10.266 1 98.81 90 TYR A CA 1
ATOM 666 C C . TYR A 1 90 ? 8.711 9.242 10.07 1 98.81 90 TYR A C 1
ATOM 668 O O . TYR A 1 90 ? 8.195 9.859 9.133 1 98.81 90 TYR A O 1
ATOM 676 N N . PRO A 1 91 ? 7.945 8.492 10.906 1 98.81 91 PRO A N 1
ATOM 677 C CA . PRO A 1 91 ? 6.484 8.516 10.812 1 98.81 91 PRO A CA 1
ATOM 678 C C . PRO A 1 91 ? 5.879 9.812 11.336 1 98.81 91 PRO A C 1
ATOM 680 O O . PRO A 1 91 ? 6.035 10.141 12.516 1 98.81 91 PRO A O 1
ATOM 683 N N . VAL A 1 92 ? 5.176 10.531 10.484 1 98.75 92 VAL A N 1
ATOM 684 C CA . VAL A 1 92 ? 4.684 11.852 10.867 1 98.75 92 VAL A CA 1
ATOM 685 C C . VAL A 1 92 ? 3.156 11.836 10.914 1 98.75 92 VAL A C 1
ATOM 687 O O . VAL A 1 92 ? 2.506 11.344 9.992 1 98.75 92 VAL A O 1
ATOM 690 N N . SER A 1 93 ? 2.615 12.367 11.977 1 98.5 93 SER A N 1
ATOM 691 C CA . SER A 1 93 ? 1.172 12.539 12.102 1 98.5 93 SER A CA 1
ATOM 692 C C . SER A 1 93 ? 0.621 13.43 10.992 1 98.5 93 SER A C 1
ATOM 694 O O . SER A 1 93 ? 1.137 14.523 10.758 1 98.5 93 SER A O 1
ATOM 696 N N . SER A 1 94 ? -0.4 12.906 10.375 1 98.56 94 SER A N 1
ATOM 697 C CA . SER A 1 94 ? -1.062 13.719 9.359 1 98.56 94 SER A CA 1
ATOM 698 C C . SER A 1 94 ? -1.667 14.977 9.961 1 98.56 94 SER A C 1
ATOM 700 O O . SER A 1 94 ? -1.619 16.047 9.352 1 98.56 94 SER A O 1
ATOM 702 N N . LEU A 1 95 ? -2.211 14.883 11.133 1 98.56 95 LEU A N 1
ATOM 703 C CA . LEU A 1 95 ? -2.811 16.031 11.812 1 98.56 95 LEU A CA 1
ATOM 704 C C . LEU A 1 95 ? -1.744 17.031 12.234 1 98.56 95 LEU A C 1
ATOM 706 O O . LEU A 1 95 ? -1.94 18.234 12.102 1 98.56 95 LEU A O 1
ATOM 710 N N . ALA A 1 96 ? -0.637 16.516 12.719 1 98.56 96 ALA A N 1
ATOM 711 C CA . ALA A 1 96 ? 0.474 17.406 13.055 1 98.56 96 ALA A CA 1
ATOM 712 C C . ALA A 1 96 ? 0.997 18.125 11.82 1 98.56 96 ALA A C 1
ATOM 714 O O . ALA A 1 96 ? 1.368 19.297 11.883 1 98.56 96 ALA A O 1
ATOM 715 N N . ALA A 1 97 ? 1.059 17.422 10.711 1 98.75 97 ALA A N 1
ATOM 716 C CA . ALA A 1 97 ? 1.505 18.016 9.453 1 98.75 97 ALA A CA 1
ATOM 717 C C . ALA A 1 97 ? 0.576 19.156 9.031 1 98.75 97 ALA A C 1
ATOM 719 O O . ALA A 1 97 ? 1.031 20.188 8.531 1 98.75 97 ALA A O 1
ATOM 720 N N . ILE A 1 98 ? -0.674 18.969 9.203 1 98.69 98 ILE A N 1
ATOM 721 C CA . ILE A 1 98 ? -1.655 20.016 8.891 1 98.69 98 ILE A CA 1
ATOM 722 C C . ILE A 1 98 ? -1.408 21.234 9.758 1 98.69 98 ILE A C 1
ATOM 724 O O . ILE A 1 98 ? -1.338 22.359 9.258 1 98.69 98 ILE A O 1
ATOM 728 N N . ALA A 1 99 ? -1.283 21.016 11.039 1 98.5 99 ALA A N 1
ATOM 729 C CA . ALA A 1 99 ? -1.021 22.125 11.961 1 98.5 99 ALA A CA 1
ATOM 730 C C . ALA A 1 99 ? 0.274 22.844 11.602 1 98.5 99 ALA A C 1
ATOM 732 O O . ALA A 1 99 ? 0.314 24.078 11.547 1 98.5 99 ALA A O 1
ATOM 733 N N . GLU A 1 100 ? 1.3 22.078 11.328 1 98.44 100 GLU A N 1
ATOM 734 C CA . GLU A 1 100 ? 2.594 22.641 10.961 1 98.44 100 GLU A CA 1
ATOM 735 C C . GLU A 1 100 ? 2.482 23.5 9.711 1 98.44 100 GLU A C 1
ATOM 737 O O . GLU A 1 100 ? 3.098 24.562 9.633 1 98.44 100 GLU A O 1
ATOM 742 N N . GLU A 1 101 ? 1.766 22.969 8.742 1 98.56 101 GLU A N 1
ATOM 743 C CA . GLU A 1 101 ? 1.608 23.719 7.496 1 98.56 101 GLU A CA 1
ATOM 744 C C . GLU A 1 101 ? 0.921 25.047 7.734 1 98.56 101 GLU A C 1
ATOM 746 O O . GLU A 1 101 ? 1.357 26.078 7.215 1 98.56 101 GLU A O 1
ATOM 751 N N . TYR A 1 102 ? -0.128 25.047 8.484 1 98.44 102 TYR A N 1
ATOM 752 C CA . TYR A 1 102 ? -0.809 26.297 8.805 1 98.44 102 TYR A CA 1
ATOM 753 C C . TYR A 1 102 ? 0.133 27.266 9.508 1 98.44 102 TYR A C 1
ATOM 755 O O . TYR A 1 102 ? 0.25 28.422 9.117 1 98.44 102 TYR A O 1
ATOM 763 N N . LEU A 1 103 ? 0.758 26.812 10.57 1 98 103 LEU A N 1
ATOM 764 C CA . LEU A 1 103 ? 1.621 27.656 11.383 1 98 103 LEU A CA 1
ATOM 765 C C . LEU A 1 103 ? 2.76 28.234 10.555 1 98 103 LEU A C 1
ATOM 767 O O . LEU A 1 103 ? 3.078 29.422 10.664 1 98 103 LEU A O 1
ATOM 771 N N . HIS A 1 104 ? 3.256 27.406 9.727 1 98.06 104 HIS A N 1
ATOM 772 C CA . HIS A 1 104 ? 4.348 27.859 8.867 1 98.06 104 HIS A CA 1
ATOM 773 C C . HIS A 1 104 ? 3.877 28.938 7.906 1 98.06 104 HIS A C 1
ATOM 775 O O . HIS A 1 104 ? 4.527 29.984 7.77 1 98.06 104 HIS A O 1
ATOM 781 N N . GLN A 1 105 ? 2.756 28.688 7.227 1 97.81 105 GLN A N 1
ATOM 782 C CA . GLN A 1 105 ? 2.217 29.625 6.246 1 97.81 105 GLN A CA 1
ATOM 783 C C . GLN A 1 105 ? 1.953 31 6.879 1 97.81 105 GLN A C 1
ATOM 785 O O . GLN A 1 105 ? 2.041 32.031 6.203 1 97.81 105 GLN A O 1
ATOM 790 N N . HIS A 1 106 ? 1.685 30.984 8.125 1 97.62 106 HIS A N 1
ATOM 791 C CA . HIS A 1 106 ? 1.311 32.219 8.805 1 97.62 106 HIS A CA 1
ATOM 792 C C . HIS A 1 106 ? 2.432 32.719 9.711 1 97.62 106 HIS A C 1
ATOM 794 O O . HIS A 1 106 ? 2.244 33.656 10.477 1 97.62 106 HIS A O 1
ATOM 800 N N . GLN A 1 107 ? 3.564 32.062 9.672 1 97.75 107 GLN A N 1
ATOM 801 C CA . GLN A 1 107 ? 4.762 32.438 10.422 1 97.75 107 GLN A CA 1
ATOM 802 C C . GLN A 1 107 ? 4.473 32.5 11.914 1 97.75 107 GLN A C 1
ATOM 804 O O . GLN A 1 107 ? 4.855 33.469 12.586 1 97.75 107 GLN A O 1
ATOM 809 N N . ILE A 1 108 ? 3.756 31.594 12.375 1 97 108 ILE A N 1
ATOM 810 C CA . ILE A 1 108 ? 3.422 31.453 13.781 1 97 108 ILE A CA 1
ATOM 811 C C . ILE A 1 108 ? 4.191 30.281 14.383 1 97 108 ILE A C 1
ATOM 813 O O . ILE A 1 108 ? 4.227 29.188 13.797 1 97 108 ILE A O 1
ATOM 817 N N . PRO A 1 109 ? 4.914 30.484 15.492 1 95.94 109 PRO A N 1
ATOM 818 C CA . PRO A 1 109 ? 5.59 29.359 16.125 1 95.94 109 PRO A CA 1
ATOM 819 C C . PRO A 1 109 ? 4.613 28.375 16.781 1 95.94 109 PRO A C 1
ATOM 821 O O . PRO A 1 109 ? 3.49 28.75 17.125 1 95.94 109 PRO A O 1
ATOM 824 N N . TRP A 1 110 ? 5.016 27.141 16.891 1 94.81 110 TRP A N 1
ATOM 825 C CA . TRP A 1 110 ? 4.219 26.203 17.656 1 94.81 110 TRP A CA 1
ATOM 826 C C . TRP A 1 110 ? 3.928 26.75 19.062 1 94.81 110 TRP A C 1
ATOM 828 O O . TRP A 1 110 ? 4.812 27.312 19.703 1 94.81 110 TRP A O 1
ATOM 838 N N . GLY A 1 111 ? 2.771 26.562 19.531 1 92.94 111 GLY A N 1
ATOM 839 C CA . GLY A 1 111 ? 2.363 27.109 20.828 1 92.94 111 GLY A CA 1
ATOM 840 C C . GLY A 1 111 ? 1.869 28.547 20.734 1 92.94 111 GLY A C 1
ATOM 841 O O . GLY A 1 111 ? 1.292 29.062 21.688 1 92.94 111 GLY A O 1
ATOM 842 N N . GLY A 1 112 ? 2.012 29.156 19.562 1 93.12 112 GLY A N 1
ATOM 843 C CA . GLY A 1 112 ? 1.6 30.547 19.391 1 93.12 112 GLY A CA 1
ATOM 844 C C . GLY A 1 112 ? 0.109 30.703 19.156 1 93.12 112 GLY A C 1
ATOM 845 O O . GLY A 1 112 ? -0.467 31.75 19.438 1 93.12 112 GLY A O 1
ATOM 846 N N . GLN A 1 113 ? -0.457 29.781 18.578 1 95.56 113 GLN A N 1
ATOM 847 C CA . GLN A 1 113 ? -1.889 29.75 18.297 1 95.56 113 GLN A CA 1
ATOM 848 C C . GLN A 1 113 ? -2.434 28.328 18.359 1 95.56 113 GLN A C 1
ATOM 850 O O . GLN A 1 113 ? -1.848 27.406 17.781 1 95.56 113 GLN A O 1
ATOM 855 N N . PRO A 1 114 ? -3.523 28.141 19.062 1 97 114 PRO A N 1
ATOM 856 C CA . PRO A 1 114 ? -4.133 26.812 19.109 1 97 114 PRO A CA 1
ATOM 857 C C . PRO A 1 114 ? -4.699 26.375 17.766 1 97 114 PRO A C 1
ATOM 859 O O . PRO A 1 114 ? -5.383 27.156 17.094 1 97 114 PRO A O 1
ATOM 862 N N . VAL A 1 115 ? -4.391 25.156 17.328 1 98.12 115 VAL A N 1
ATOM 863 C CA . VAL A 1 115 ? -4.863 24.625 16.062 1 98.12 115 VAL A CA 1
ATOM 864 C C . VAL A 1 115 ? -5.645 23.328 16.297 1 98.12 115 VAL A C 1
ATOM 866 O O . VAL A 1 115 ? -5.121 22.391 16.875 1 98.12 115 VAL A O 1
ATOM 869 N N . LEU A 1 116 ? -6.895 23.312 15.945 1 98 116 LEU A N 1
ATOM 870 C CA . LEU A 1 116 ? -7.676 22.094 15.828 1 98 116 LEU A CA 1
ATOM 871 C C . LEU A 1 116 ? -7.578 21.516 14.414 1 98 116 LEU A C 1
ATOM 873 O O . LEU A 1 116 ? -8.188 22.047 13.484 1 98 116 LEU A O 1
ATOM 877 N N . ALA A 1 117 ? -6.785 20.484 14.258 1 98.44 117 ALA A N 1
ATOM 878 C CA . ALA A 1 117 ? -6.59 19.828 12.969 1 98.44 117 ALA A CA 1
ATOM 879 C C . ALA A 1 117 ? -7.641 18.75 12.742 1 98.44 117 ALA A C 1
ATOM 881 O O . ALA A 1 117 ? -7.914 17.938 13.641 1 98.44 117 ALA A O 1
ATOM 882 N N . LEU A 1 118 ? -8.203 18.766 11.555 1 98.06 118 LEU A N 1
ATOM 883 C CA . LEU A 1 118 ? -9.312 17.875 11.25 1 98.06 118 LEU A CA 1
ATOM 884 C C . LEU A 1 118 ? -9.086 17.172 9.914 1 98.06 118 LEU A C 1
ATOM 886 O O . LEU A 1 118 ? -8.609 17.781 8.961 1 98.06 118 LEU A O 1
ATOM 890 N N . LEU A 1 119 ? -9.438 15.906 9.867 1 97.88 119 LEU A N 1
ATOM 891 C CA . LEU A 1 119 ? -9.523 15.148 8.625 1 97.88 119 LEU A CA 1
ATOM 892 C C . LEU A 1 119 ? -10.828 14.359 8.57 1 97.88 119 LEU A C 1
ATOM 894 O O . LEU A 1 119 ? -11.281 13.82 9.578 1 97.88 119 LEU A O 1
ATOM 898 N N . ASP A 1 120 ? -11.336 14.297 7.406 1 96.56 120 ASP A N 1
ATOM 899 C CA . ASP A 1 120 ? -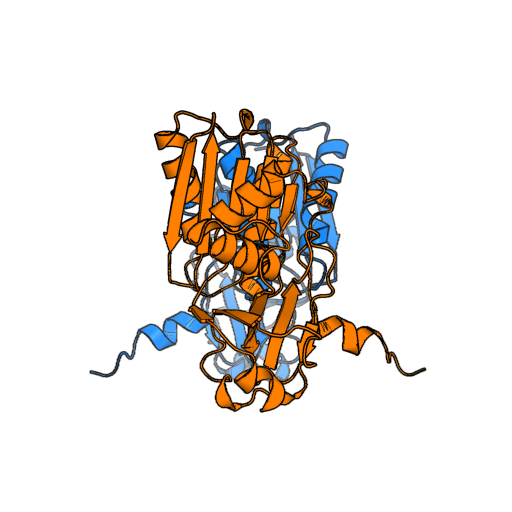12.508 13.453 7.203 1 96.56 120 ASP A CA 1
ATOM 900 C C . ASP A 1 120 ? -12.195 11.992 7.523 1 96.56 120 ASP A C 1
ATOM 902 O O . ASP A 1 120 ? -11.273 11.406 6.945 1 96.56 120 ASP A O 1
ATOM 906 N N . ALA A 1 121 ? -12.914 11.391 8.445 1 95.62 121 ALA A N 1
ATOM 907 C CA . ALA A 1 121 ? -12.742 9.984 8.82 1 95.62 121 ALA A CA 1
ATOM 908 C C . ALA A 1 121 ? -13.844 9.117 8.227 1 95.62 121 ALA A C 1
ATOM 910 O O . ALA A 1 121 ? -14.016 7.965 8.625 1 95.62 121 ALA A O 1
ATOM 911 N N . ARG A 1 122 ? -14.664 9.648 7.371 1 90.75 122 ARG A N 1
ATOM 912 C CA . ARG A 1 122 ? -15.844 9 6.82 1 90.75 122 ARG A CA 1
ATOM 913 C C . ARG A 1 122 ? -16.859 8.688 7.918 1 90.75 122 ARG A C 1
ATOM 915 O O . ARG A 1 122 ? -16.719 9.156 9.047 1 90.75 122 ARG A O 1
ATOM 922 N N . MET A 1 123 ? -18.062 8.125 7.465 1 90.12 123 MET A N 1
ATOM 923 C CA . MET A 1 123 ? -19.125 7.699 8.375 1 90.12 123 MET A CA 1
ATOM 924 C C . MET A 1 123 ? -19.531 8.836 9.297 1 90.12 123 MET A C 1
ATOM 926 O O . MET A 1 123 ? -19.812 8.617 10.477 1 90.12 123 MET A O 1
ATOM 930 N N . GLN A 1 124 ? -19.375 10.062 8.82 1 90.31 124 GLN A N 1
ATOM 931 C CA . GLN A 1 124 ? -19.797 11.273 9.516 1 90.31 124 GLN A CA 1
ATOM 932 C C . GLN A 1 124 ? -18.891 11.555 10.711 1 90.31 124 GLN A C 1
ATOM 934 O O . GLN A 1 124 ? -19.312 12.188 11.68 1 90.31 124 GLN A O 1
ATOM 939 N N . GLN A 1 125 ? -17.719 11.055 10.703 1 96.31 125 GLN A N 1
ATOM 940 C CA . GLN A 1 125 ? -16.766 11.273 11.789 1 96.31 125 GLN A CA 1
ATOM 941 C C . GLN A 1 125 ? -15.539 12.031 11.305 1 96.31 125 GLN A C 1
ATOM 943 O O . GLN A 1 125 ? -15.344 12.195 10.102 1 96.31 125 GLN A O 1
ATOM 948 N N . LEU A 1 126 ? -14.836 12.547 12.266 1 97.75 126 LEU A N 1
ATOM 949 C CA . LEU A 1 126 ? -13.617 13.297 11.992 1 97.75 126 LEU A CA 1
ATOM 950 C C . LEU A 1 126 ? -12.445 12.734 12.797 1 97.75 126 LEU A C 1
ATOM 952 O O . LEU A 1 126 ? -12.602 12.375 13.961 1 97.75 126 LEU A O 1
ATOM 956 N N . TYR A 1 127 ? -11.352 12.594 12.109 1 98.19 127 TYR A N 1
ATOM 957 C CA . TYR A 1 127 ? -10.102 12.555 12.859 1 98.19 127 TYR A CA 1
ATOM 958 C C . TYR A 1 127 ? -9.727 13.953 13.352 1 98.19 127 TYR A C 1
ATOM 960 O O . TYR A 1 127 ? -9.875 14.938 12.625 1 98.19 127 TYR A O 1
ATOM 968 N N . TRP A 1 128 ? -9.219 13.992 14.609 1 97.88 128 TRP A N 1
ATOM 969 C CA . TRP A 1 128 ? -8.906 15.336 15.094 1 97.88 128 TRP A CA 1
ATOM 970 C C . TRP A 1 128 ? -7.855 15.281 16.203 1 97.88 128 TRP A C 1
ATOM 972 O O . TRP A 1 128 ? -7.668 14.25 16.844 1 97.88 128 TRP A O 1
ATOM 982 N N . ALA A 1 129 ? -7.137 16.312 16.359 1 97.94 129 ALA A N 1
ATOM 983 C CA . ALA A 1 129 ? -6.219 16.625 17.453 1 97.94 129 ALA A CA 1
ATOM 984 C C . ALA A 1 129 ? -6.109 18.141 17.656 1 97.94 129 ALA A C 1
ATOM 986 O O . ALA A 1 129 ? -6.137 18.906 16.688 1 97.94 129 ALA A O 1
ATOM 987 N N . CYS A 1 130 ? -6.047 18.531 18.844 1 97.31 130 CYS A N 1
ATOM 988 C CA . CYS A 1 130 ? -5.91 19.938 19.172 1 97.31 130 CYS A CA 1
AT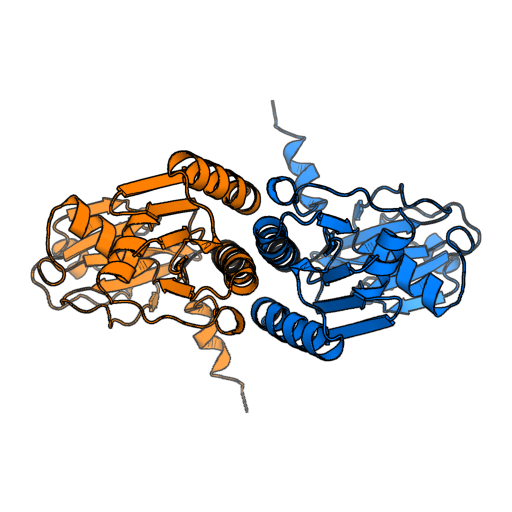OM 989 C C . CYS A 1 130 ? -4.5 20.25 19.672 1 97.31 130 CYS A C 1
ATOM 991 O O . CYS A 1 130 ? -4.09 19.766 20.734 1 97.31 130 CYS A O 1
ATOM 993 N N . PHE A 1 131 ? -3.801 21.031 18.875 1 97.56 131 PHE A N 1
ATOM 994 C CA . PHE A 1 131 ? -2.438 21.406 19.219 1 97.56 131 PHE A CA 1
ATOM 995 C C . PHE A 1 131 ? -2.412 22.797 19.859 1 97.56 131 PHE A C 1
ATOM 997 O O . PHE A 1 131 ? -2.666 23.797 19.188 1 97.56 131 PHE A O 1
ATOM 1004 N N . THR A 1 132 ? -2.098 22.875 21.156 1 94.56 132 THR A N 1
ATOM 1005 C CA . THR A 1 132 ? -2.16 24.141 21.875 1 94.56 132 THR A CA 1
ATOM 1006 C C . THR A 1 132 ? -0.774 24.547 22.375 1 94.56 132 THR A C 1
ATOM 1008 O O . THR A 1 132 ? -0.55 25.703 22.703 1 94.56 132 THR A O 1
ATOM 1011 N N . ASP A 1 133 ? 0.143 23.594 22.438 1 91.19 133 ASP A N 1
ATOM 1012 C CA . ASP A 1 133 ? 1.472 23.875 22.969 1 91.19 133 ASP A CA 1
ATOM 1013 C C . ASP A 1 133 ? 2.547 23.672 21.906 1 91.19 133 ASP A C 1
ATOM 1015 O O . ASP A 1 133 ? 2.236 23.516 20.719 1 91.19 133 ASP A O 1
ATOM 1019 N N . ALA A 1 134 ? 3.736 23.812 22.406 1 87.31 134 ALA A N 1
ATOM 1020 C CA . ALA A 1 134 ? 4.863 23.734 21.469 1 87.31 134 ALA A CA 1
ATOM 1021 C C . ALA A 1 134 ? 5.207 22.281 21.141 1 87.31 134 ALA A C 1
ATOM 1023 O O . ALA A 1 134 ? 6.016 22.016 20.25 1 87.31 134 ALA A O 1
ATOM 1024 N N . THR A 1 135 ? 4.469 21.375 21.75 1 85.5 135 THR A N 1
ATOM 1025 C CA . THR A 1 135 ? 4.793 19.969 21.562 1 85.5 135 THR A CA 1
ATOM 1026 C C . THR A 1 135 ? 3.758 19.297 20.656 1 85.5 135 THR A C 1
ATOM 1028 O O . THR A 1 135 ? 2.654 19.812 20.484 1 85.5 135 THR A O 1
ATOM 1031 N N . LEU A 1 136 ? 4.164 18.219 20.109 1 87.38 136 LEU A N 1
ATOM 1032 C CA . LEU A 1 136 ? 3.279 17.391 19.281 1 87.38 136 LEU A CA 1
ATOM 1033 C C . LEU A 1 136 ? 2.613 16.312 20.109 1 87.38 136 LEU A C 1
ATOM 1035 O O . LEU A 1 136 ? 1.928 15.438 19.562 1 87.38 136 LEU A O 1
ATOM 1039 N N . ASP A 1 137 ? 2.773 16.375 21.312 1 87.25 137 ASP A N 1
ATOM 1040 C CA . ASP A 1 137 ? 2.332 15.297 22.203 1 87.25 137 ASP A CA 1
ATOM 1041 C C . ASP A 1 137 ? 0.84 15.406 22.5 1 87.25 137 ASP A C 1
ATOM 1043 O O . ASP A 1 137 ? 0.451 15.781 23.609 1 87.25 137 ASP A O 1
ATOM 1047 N N . VAL A 1 138 ? 0.001 15.195 21.562 1 91.56 138 VAL A N 1
ATOM 1048 C CA . VAL A 1 138 ? -1.451 15.211 21.703 1 91.56 138 VAL A CA 1
ATOM 1049 C C . VAL A 1 138 ? -2.037 13.898 21.203 1 91.56 138 VAL A C 1
ATOM 1051 O O . VAL A 1 138 ? -1.444 13.234 20.344 1 91.56 138 VAL A O 1
ATOM 1054 N N . GLU A 1 139 ? -3.08 13.57 21.797 1 93.19 139 GLU A N 1
ATOM 1055 C CA . GLU A 1 139 ? -3.766 12.359 21.375 1 93.19 139 GLU A CA 1
ATOM 1056 C C . GLU A 1 139 ? -4.617 12.602 20.125 1 93.19 139 GLU A C 1
ATOM 1058 O O . GLU A 1 139 ? -5.406 13.547 20.094 1 93.19 139 GLU A O 1
ATOM 1063 N N . GLU A 1 140 ? -4.418 11.82 19.125 1 97.06 140 GLU A N 1
ATOM 1064 C CA . GLU A 1 140 ? -5.273 11.828 17.938 1 97.06 140 GLU A CA 1
ATOM 1065 C C . GLU A 1 140 ? -6.535 11 18.172 1 97.06 140 GLU A C 1
ATOM 1067 O O . GLU A 1 140 ? -6.477 9.914 18.75 1 97.06 140 GLU A O 1
ATOM 1072 N N . GLN A 1 141 ? -7.66 11.523 17.75 1 97.25 141 GLN A N 1
ATOM 1073 C CA . GLN A 1 141 ? -8.93 10.875 18.047 1 97.25 141 GLN A CA 1
ATOM 1074 C C . GLN A 1 141 ? -9.836 10.859 16.828 1 97.25 141 GLN A C 1
ATOM 1076 O O . GLN A 1 141 ? -9.578 11.547 15.844 1 97.25 141 GLN A O 1
ATOM 1081 N N . VAL A 1 142 ? -10.82 9.984 16.906 1 97.81 142 VAL A N 1
ATOM 1082 C CA . VAL A 1 142 ? -11.891 9.938 15.922 1 97.81 142 VAL A CA 1
ATOM 1083 C C . VAL A 1 142 ? -13.242 9.977 16.625 1 97.81 142 VAL A C 1
ATOM 1085 O O . VAL A 1 142 ? -13.445 9.312 17.656 1 97.81 142 VAL A O 1
ATOM 1088 N N . SER A 1 143 ? -14.141 10.805 16.234 1 97.12 143 SER A N 1
ATOM 1089 C CA . SER A 1 143 ? -15.477 10.914 16.812 1 97.12 143 SER A CA 1
ATOM 1090 C C . SER A 1 143 ? -16.406 11.695 15.875 1 97.12 143 SER A C 1
ATOM 1092 O O . SER A 1 143 ? -15.961 12.234 14.859 1 97.12 143 SER A O 1
ATOM 1094 N N . ASP A 1 144 ? -17.625 11.648 16.266 1 97.06 144 ASP A N 1
ATOM 1095 C CA . ASP A 1 144 ? -18.531 12.602 15.648 1 97.06 144 ASP A CA 1
ATOM 1096 C C . ASP A 1 144 ? -18.078 14.039 15.914 1 97.06 144 ASP A C 1
ATOM 1098 O O . ASP A 1 144 ? -17.516 14.336 16.969 1 97.06 144 ASP A O 1
ATOM 1102 N N . ALA A 1 145 ? -18.391 14.852 14.938 1 97.06 145 ALA A N 1
ATOM 1103 C CA . ALA A 1 145 ? -18 16.25 15.07 1 97.06 145 ALA A CA 1
ATOM 1104 C C . ALA A 1 145 ? -18.547 16.859 16.359 1 97.06 145 ALA A C 1
ATOM 1106 O O . ALA A 1 145 ? -17.844 17.609 17.047 1 97.06 145 ALA A O 1
ATOM 1107 N N . ALA A 1 146 ? -19.75 16.484 16.734 1 96.38 146 ALA A N 1
ATOM 1108 C CA . ALA A 1 146 ? -20.422 17.047 17.891 1 96.38 146 ALA A CA 1
ATOM 1109 C C . ALA A 1 146 ? -19.734 16.609 19.188 1 96.38 146 ALA A C 1
ATOM 1111 O O . ALA A 1 146 ? -19.891 17.25 20.234 1 96.38 146 ALA A O 1
ATOM 1112 N N . ASP A 1 147 ? -18.984 15.539 19.141 1 97.06 147 ASP A N 1
ATOM 1113 C CA . ASP A 1 147 ? -18.406 14.953 20.344 1 97.06 147 ASP A CA 1
ATOM 1114 C C . ASP A 1 147 ? -16.984 15.445 20.578 1 97.06 147 ASP A C 1
ATOM 1116 O O . ASP A 1 147 ? -16.344 15.078 21.562 1 97.06 147 ASP A O 1
ATOM 1120 N N . ILE A 1 148 ? -16.484 16.281 19.672 1 97.38 148 ILE A N 1
ATOM 1121 C CA . ILE A 1 148 ? -15.164 16.875 19.875 1 97.38 148 ILE A CA 1
ATOM 1122 C C . ILE A 1 148 ? -15.203 17.797 21.078 1 97.38 148 ILE A C 1
ATOM 1124 O O . ILE A 1 148 ? -16.016 18.734 21.125 1 97.38 148 ILE A O 1
ATOM 1128 N N . PRO A 1 149 ? -14.336 17.531 22 1 96.25 149 PRO A N 1
ATOM 1129 C CA . PRO A 1 149 ? -14.336 18.375 23.188 1 96.25 149 PRO A CA 1
ATOM 1130 C C . PRO A 1 149 ? -13.906 19.812 22.891 1 96.25 149 PRO A C 1
ATOM 1132 O O . PRO A 1 149 ? -13.031 20.031 22.047 1 96.25 149 PRO A O 1
ATOM 1135 N N . VAL A 1 150 ? -14.453 20.734 23.625 1 93.94 150 VAL A N 1
ATOM 1136 C CA . VAL A 1 150 ? -14.109 22.156 23.5 1 93.94 150 VAL A CA 1
ATOM 1137 C C . VAL A 1 150 ? -12.75 22.422 24.141 1 93.94 150 VAL A C 1
ATOM 1139 O O . VAL A 1 150 ? -12.562 22.172 25.328 1 93.94 150 VAL A O 1
ATOM 1142 N N . PRO A 1 151 ? -11.828 22.859 23.312 1 92.19 151 PRO A N 1
ATOM 1143 C CA . PRO A 1 151 ? -10.523 23.156 23.922 1 92.19 151 PRO A CA 1
ATOM 1144 C C . PRO A 1 151 ? -10.586 24.328 24.906 1 92.19 151 PRO A C 1
ATOM 1146 O O . PRO A 1 151 ? -11.422 25.219 24.766 1 92.19 151 PRO A O 1
ATOM 1149 N N . ASP A 1 152 ? -9.688 24.266 25.891 1 91.81 152 ASP A N 1
ATOM 1150 C CA . ASP A 1 152 ? -9.602 25.344 26.875 1 91.81 152 ASP A CA 1
ATOM 1151 C C . ASP A 1 152 ? -8.766 26.5 26.344 1 91.81 152 ASP A C 1
ATOM 1153 O O . ASP A 1 152 ? -7.699 26.812 26.875 1 91.81 152 ASP A O 1
ATOM 1157 N N . THR A 1 153 ? -9.125 27.078 25.312 1 93.25 153 THR A N 1
ATOM 1158 C CA . THR A 1 153 ? -8.484 28.219 24.656 1 93.25 153 THR A CA 1
ATOM 1159 C C . THR A 1 153 ? -9.516 29.297 24.328 1 93.25 153 THR A C 1
ATOM 1161 O O . THR A 1 153 ? -10.711 29.016 24.25 1 93.25 153 THR A O 1
ATOM 1164 N N . GLU A 1 154 ? -9.086 30.5 24.25 1 93.19 154 GLU A N 1
ATOM 1165 C CA . GLU A 1 154 ? -9.977 31.609 23.906 1 93.19 154 GLU A CA 1
ATOM 1166 C C . GLU A 1 154 ? -10.398 31.547 22.438 1 93.19 154 GLU A C 1
ATOM 1168 O O . GLU A 1 154 ? -11.547 31.828 22.109 1 93.19 154 GLU A O 1
ATOM 1173 N N . SER A 1 155 ? -9.469 31.219 21.641 1 96.38 155 SER A N 1
ATOM 1174 C CA . SER A 1 155 ? -9.688 31.109 20.203 1 96.38 155 SER A CA 1
ATOM 1175 C C . SER A 1 155 ? -8.953 29.891 19.625 1 96.38 155 SER A C 1
ATOM 1177 O O . SER A 1 155 ? -8 29.391 20.234 1 96.38 155 SER A O 1
ATOM 1179 N N . ILE A 1 156 ? -9.516 29.453 18.469 1 96.88 156 ILE A N 1
ATOM 1180 C CA . ILE A 1 156 ? -8.883 28.281 17.859 1 96.88 156 ILE A CA 1
ATOM 1181 C C . ILE A 1 156 ? -8.875 28.438 16.344 1 96.88 156 ILE A C 1
ATOM 1183 O O . ILE A 1 156 ? -9.781 29.047 15.766 1 96.88 156 ILE A O 1
ATOM 1187 N N . VAL A 1 157 ? -7.844 27.969 15.711 1 97.81 157 VAL A N 1
ATOM 1188 C CA . VAL A 1 157 ? -7.777 27.812 14.266 1 97.81 157 VAL A CA 1
ATOM 1189 C C . VAL A 1 157 ? -8.25 26.422 13.867 1 97.81 157 VAL A C 1
ATOM 1191 O O . VAL A 1 157 ? -7.793 25.422 14.414 1 97.81 157 VAL A O 1
ATOM 1194 N N . LEU A 1 158 ? -9.18 26.391 12.945 1 97.75 158 LEU A N 1
ATOM 1195 C CA . LEU A 1 158 ? -9.617 25.141 12.352 1 97.75 158 LEU A CA 1
ATOM 1196 C C . LEU A 1 158 ? -8.891 24.875 11.039 1 97.75 158 LEU A C 1
ATOM 1198 O O . LEU A 1 158 ? -9.016 25.656 10.086 1 97.75 158 LEU A O 1
ATOM 1202 N N . ALA A 1 159 ? -8.078 23.828 11.016 1 98.19 159 ALA A N 1
ATOM 1203 C CA . ALA A 1 159 ? -7.324 23.516 9.805 1 98.19 159 ALA A CA 1
ATOM 1204 C C . ALA A 1 159 ? -7.48 22.031 9.438 1 98.19 159 ALA A C 1
ATOM 1206 O O . ALA A 1 159 ? -7.453 21.172 10.305 1 98.19 159 ALA A O 1
ATOM 1207 N N . GLY A 1 160 ? -7.691 21.797 8.203 1 98.19 160 GLY A N 1
ATOM 1208 C CA . GLY A 1 160 ? -7.746 20.406 7.793 1 98.19 160 GLY A CA 1
ATOM 1209 C C . GLY A 1 160 ? -8.453 20.203 6.465 1 98.19 160 GLY A C 1
ATOM 1210 O O . GLY A 1 160 ? -8.586 21.141 5.676 1 98.19 160 GLY A O 1
ATOM 1211 N N . ALA A 1 161 ? -8.758 18.922 6.176 1 96.12 161 ALA A N 1
ATOM 1212 C CA . ALA A 1 161 ? -9.367 18.562 4.895 1 96.12 161 ALA A CA 1
ATOM 1213 C C . ALA A 1 161 ? -10.586 17.672 5.094 1 96.12 161 ALA A C 1
ATOM 1215 O O . ALA A 1 161 ? -10.57 16.766 5.941 1 96.12 161 ALA A O 1
ATOM 1216 N N . GLY A 1 162 ? -11.617 17.953 4.309 1 93.38 162 GLY A N 1
ATOM 1217 C CA . GLY A 1 162 ? -12.805 17.109 4.277 1 93.38 162 GLY A CA 1
ATOM 1218 C C . GLY A 1 162 ? -13.758 17.375 5.426 1 93.38 162 GLY A C 1
ATOM 1219 O O . GLY A 1 162 ? -14.68 16.594 5.664 1 93.38 162 GLY A O 1
ATOM 1220 N N . PHE A 1 163 ? -13.508 18.422 6.18 1 93.44 163 PHE A N 1
ATOM 1221 C CA . PHE A 1 163 ? -14.344 18.641 7.355 1 93.44 163 PHE A CA 1
ATOM 1222 C C . PHE A 1 163 ? -15.516 19.547 7.023 1 93.44 163 PHE A C 1
ATOM 1224 O O . PHE A 1 163 ? -16.453 19.688 7.82 1 93.44 163 PHE A O 1
ATOM 1231 N N . ASP A 1 164 ? -15.516 20.109 5.875 1 92.44 164 ASP A N 1
ATOM 1232 C CA . ASP A 1 164 ? -16.531 21.078 5.492 1 92.44 164 ASP A CA 1
ATOM 1233 C C . ASP A 1 164 ? -17.938 20.516 5.68 1 92.44 164 ASP A C 1
ATOM 1235 O O . ASP A 1 164 ? -18.828 21.219 6.16 1 92.44 164 ASP A O 1
ATOM 1239 N N . ALA A 1 165 ? -18.031 19.297 5.348 1 90.19 165 ALA A N 1
ATOM 1240 C CA . ALA A 1 165 ? -19.328 18.641 5.398 1 90.19 165 ALA A CA 1
ATOM 1241 C C . ALA A 1 165 ? -19.812 18.484 6.84 1 90.19 165 ALA A C 1
ATOM 1243 O O . ALA A 1 165 ? -21 18.297 7.086 1 90.19 165 ALA A O 1
ATOM 1244 N N . TYR A 1 166 ? -18.906 18.641 7.766 1 93.5 166 TYR A N 1
ATOM 1245 C CA . TYR A 1 166 ? -19.234 18.359 9.156 1 93.5 166 TYR A CA 1
ATOM 1246 C C . TYR A 1 166 ? -19.156 19.625 10.008 1 93.5 166 TYR A C 1
ATOM 1248 O O . TYR A 1 166 ? -19.406 19.578 11.219 1 93.5 166 TYR A O 1
ATOM 1256 N N . ARG A 1 167 ? -18.812 20.656 9.414 1 92.44 167 ARG A N 1
ATOM 1257 C CA . ARG A 1 167 ? -18.547 21.891 10.133 1 92.44 167 ARG A CA 1
ATOM 1258 C C . ARG A 1 167 ? -19.734 22.297 10.984 1 92.44 167 ARG A C 1
ATOM 1260 O O . ARG A 1 167 ? -19.578 22.688 12.141 1 92.44 167 ARG A O 1
ATOM 1267 N N . SER A 1 168 ? -20.969 22.203 10.453 1 93.38 168 SER A N 1
ATOM 1268 C CA . SER A 1 168 ? -22.188 22.609 11.141 1 93.38 168 SER A CA 1
ATOM 1269 C C . SER A 1 168 ? -22.5 21.688 12.305 1 93.38 168 SER A C 1
ATOM 1271 O O . SER A 1 168 ? -23.328 22.016 13.164 1 93.38 168 SER A O 1
ATOM 1273 N N . GLN A 1 169 ? -21.859 20.531 12.312 1 96.06 169 GLN A N 1
ATOM 1274 C CA . GLN A 1 169 ? -22.125 19.531 13.352 1 96.06 169 GLN A CA 1
ATOM 1275 C C . GLN A 1 169 ? -21.219 19.75 14.555 1 96.06 169 GLN A C 1
ATOM 1277 O O . GLN A 1 169 ? -21.406 19.125 15.602 1 96.06 169 GLN A O 1
ATOM 1282 N N . LEU A 1 170 ? -20.25 20.594 14.43 1 96.38 170 LEU A N 1
ATOM 1283 C CA . LEU A 1 170 ? -19.406 20.938 15.578 1 96.38 170 LEU A CA 1
ATOM 1284 C C . LEU A 1 170 ? -20.234 21.609 16.672 1 96.38 170 LEU A C 1
ATOM 1286 O O . LEU A 1 170 ? -21.234 22.266 16.375 1 96.38 170 LEU A O 1
ATOM 1290 N N . SER A 1 171 ? -19.812 21.438 17.938 1 95.94 171 SER A N 1
ATOM 1291 C CA . SER A 1 171 ? -20.547 22.094 19.016 1 95.94 171 SER A CA 1
ATOM 1292 C C . SER A 1 171 ? -20.531 23.609 18.859 1 95.94 171 SER A C 1
ATOM 1294 O O . SER A 1 171 ? -19.562 24.172 18.344 1 95.94 171 SER A O 1
ATOM 1296 N N . ALA A 1 172 ? -21.562 24.266 19.344 1 95.81 172 ALA A N 1
ATOM 1297 C CA . ALA A 1 172 ? -21.656 25.719 19.281 1 95.81 172 ALA A CA 1
ATOM 1298 C C . ALA A 1 172 ? -20.484 26.375 20 1 95.81 172 ALA A C 1
ATOM 1300 O O . ALA A 1 172 ? -19.984 27.422 19.578 1 95.81 172 ALA A O 1
ATOM 1301 N N . GLN A 1 173 ? -20.094 25.766 21.031 1 96.06 173 GLN A N 1
ATOM 1302 C CA . GLN A 1 173 ? -18.969 26.297 21.812 1 96.06 173 GLN A CA 1
ATOM 1303 C C . GLN A 1 173 ? -17.688 26.312 20.984 1 96.06 173 GLN A C 1
ATOM 1305 O O . GLN A 1 173 ? -16.922 27.266 21.062 1 96.06 173 GLN A O 1
ATOM 1310 N N . ILE A 1 174 ? -17.469 25.266 20.234 1 96.31 174 ILE A N 1
ATOM 1311 C CA . ILE A 1 174 ? -16.281 25.203 19.375 1 96.31 174 ILE A CA 1
ATOM 1312 C C . ILE A 1 174 ? -16.406 26.234 18.25 1 96.31 174 ILE A C 1
ATOM 1314 O O . ILE A 1 174 ? -15.469 26.984 17.984 1 96.31 174 ILE A O 1
ATOM 1318 N N . ILE A 1 175 ? -17.578 26.297 17.625 1 96.5 175 ILE A N 1
ATOM 1319 C CA . ILE A 1 175 ? -17.812 27.203 16.5 1 96.5 175 ILE A CA 1
ATOM 1320 C C . ILE A 1 175 ? -17.562 28.641 16.938 1 96.5 175 ILE A C 1
ATOM 1322 O O . ILE A 1 175 ? -16.953 29.422 16.203 1 96.5 175 ILE A O 1
ATOM 1326 N N . ASP A 1 176 ? -17.984 28.969 18.125 1 96.31 176 ASP A N 1
ATOM 1327 C CA . ASP A 1 176 ? -17.844 30.312 18.656 1 96.31 176 ASP A CA 1
ATOM 1328 C C . ASP A 1 176 ? -16.375 30.688 18.859 1 96.31 176 ASP A C 1
ATOM 1330 O O . ASP A 1 176 ? -16.016 31.859 18.859 1 96.31 176 ASP A O 1
ATOM 1334 N N . LYS A 1 177 ? -15.57 29.719 19.016 1 96.69 177 LYS A N 1
ATOM 1335 C CA . LYS A 1 177 ? -14.164 29.953 19.328 1 96.69 177 LYS A CA 1
ATOM 1336 C C . LYS A 1 177 ? -13.32 30 18.062 1 96.69 177 LYS A C 1
ATOM 1338 O O . LYS A 1 177 ? -12.148 30.391 18.109 1 96.69 177 LYS A O 1
ATOM 1343 N N . ILE A 1 178 ? -13.906 29.609 16.906 1 96.69 178 ILE A N 1
ATOM 1344 C CA . ILE A 1 178 ? -13.148 29.547 15.664 1 96.69 178 ILE A CA 1
ATOM 1345 C C . ILE A 1 178 ? -12.805 30.953 15.188 1 96.69 178 ILE A C 1
ATOM 1347 O O . ILE A 1 178 ? -13.703 31.75 14.898 1 96.69 178 ILE A O 1
ATOM 1351 N N . SER A 1 179 ? -11.531 31.219 15.109 1 96.94 179 SER A N 1
ATOM 1352 C CA . SER A 1 179 ? -11.078 32.531 14.617 1 96.94 179 SER A CA 1
ATOM 1353 C C . SER A 1 179 ? -10.727 32.469 13.133 1 96.94 179 SER A C 1
ATOM 1355 O O . SER A 1 179 ? -10.891 33.438 12.414 1 96.94 179 SER A O 1
ATOM 1357 N N . ILE A 1 180 ? -10.195 31.375 12.695 1 96.94 180 ILE A N 1
ATOM 1358 C CA . ILE A 1 180 ? -9.781 31.141 11.312 1 96.94 180 ILE A CA 1
ATOM 1359 C C . ILE A 1 180 ? -10.094 29.703 10.914 1 96.94 180 ILE A C 1
ATOM 1361 O O . ILE A 1 180 ? -9.945 28.781 11.719 1 96.94 180 ILE A O 1
ATOM 1365 N N . GLU A 1 181 ? -10.578 29.547 9.719 1 96.69 181 GLU A N 1
ATOM 1366 C CA . GLU A 1 181 ? -10.789 28.219 9.125 1 96.69 181 GLU A CA 1
ATOM 1367 C C . GLU A 1 181 ? -10.008 28.078 7.824 1 96.69 181 GLU A C 1
ATOM 1369 O O . GLU A 1 181 ? -10.086 28.938 6.945 1 96.69 181 GLU A O 1
ATOM 1374 N N . LYS A 1 182 ? -9.20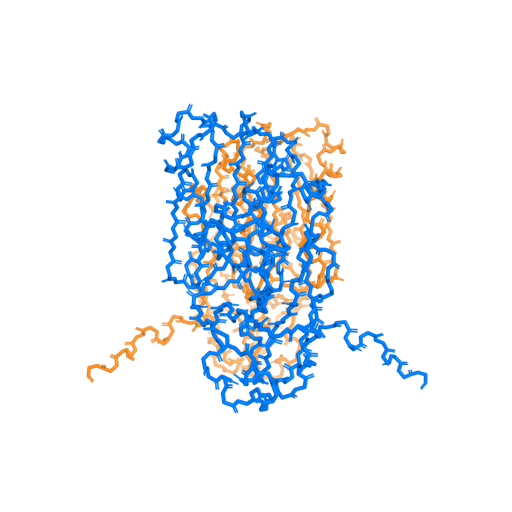3 27.062 7.715 1 97.25 182 LYS A N 1
ATOM 1375 C CA . LYS A 1 182 ? -8.398 26.844 6.512 1 97.25 182 LYS A CA 1
ATOM 1376 C C . LYS A 1 182 ? -8.461 25.391 6.062 1 97.25 182 LYS A C 1
ATOM 1378 O O . LYS A 1 182 ? -8.312 24.484 6.879 1 97.25 182 LYS A O 1
ATOM 1383 N N . SER A 1 183 ? -8.727 25.219 4.742 1 97.31 183 SER A N 1
ATOM 1384 C CA . SER A 1 183 ? -8.562 23.906 4.141 1 97.31 183 SER A CA 1
ATOM 1385 C C . SER A 1 183 ? -7.09 23.609 3.848 1 97.31 183 SER A C 1
ATOM 1387 O O . SER A 1 183 ? -6.492 24.234 2.969 1 97.31 183 SER A O 1
ATOM 1389 N N . ILE A 1 184 ? -6.539 22.688 4.574 1 97.75 184 ILE A N 1
ATOM 1390 C CA . ILE A 1 184 ? -5.125 22.344 4.469 1 97.75 184 ILE A CA 1
ATOM 1391 C C . ILE A 1 184 ? -4.961 20.828 4.473 1 97.75 184 ILE A C 1
ATOM 1393 O O . ILE A 1 184 ? -5.391 20.156 5.414 1 97.75 184 ILE A O 1
ATOM 1397 N N . PHE A 1 185 ? -4.41 20.297 3.42 1 98 185 PHE A N 1
ATOM 1398 C CA . PHE A 1 185 ? -4.02 18.891 3.385 1 98 185 PHE A CA 1
ATOM 1399 C C . PHE A 1 185 ? -2.678 18.688 4.074 1 98 185 PHE A C 1
ATOM 1401 O O . PHE A 1 185 ? -1.894 19.625 4.215 1 98 185 PHE A O 1
ATOM 1408 N N . PRO A 1 186 ? -2.465 17.453 4.625 1 98.25 186 PRO A N 1
ATOM 1409 C CA . PRO A 1 186 ? -1.09 17.188 5.055 1 98.25 186 PRO A CA 1
ATOM 1410 C C . PRO A 1 186 ? -0.08 17.312 3.918 1 98.25 186 PRO A C 1
ATOM 1412 O O . PRO A 1 186 ? -0.256 16.703 2.859 1 98.25 186 PRO A O 1
ATOM 1415 N N . GLN A 1 187 ? 0.923 18.156 4.117 1 98.31 187 GLN A N 1
ATOM 1416 C CA . GLN A 1 187 ? 1.916 18.438 3.084 1 98.31 187 GLN A CA 1
ATOM 1417 C C . GLN A 1 187 ? 3.27 17.828 3.449 1 98.31 187 GLN A C 1
ATOM 1419 O O . GLN A 1 187 ? 3.709 17.938 4.598 1 98.31 187 GLN A O 1
ATOM 1424 N N . ALA A 1 188 ? 3.924 17.281 2.434 1 98.81 188 ALA A N 1
ATOM 1425 C CA . ALA A 1 188 ? 5.242 16.672 2.627 1 98.81 188 ALA A CA 1
ATOM 1426 C C . ALA A 1 188 ? 6.238 17.703 3.156 1 98.81 188 ALA A C 1
ATOM 1428 O O . ALA A 1 188 ? 7.035 17.406 4.051 1 98.81 188 ALA A O 1
ATOM 1429 N N . PRO A 1 189 ? 6.203 18.953 2.682 1 98.81 189 PRO A N 1
ATOM 1430 C CA . PRO A 1 189 ? 7.121 19.953 3.252 1 98.81 189 PRO A CA 1
ATOM 1431 C C . PRO A 1 189 ? 6.922 20.141 4.754 1 98.81 189 PRO A C 1
ATOM 1433 O O . PRO A 1 189 ? 7.891 20.344 5.488 1 98.81 189 PRO A O 1
ATOM 1436 N N . ALA A 1 190 ? 5.688 20.094 5.188 1 98.81 190 ALA A N 1
ATOM 1437 C CA . ALA A 1 190 ? 5.41 20.219 6.617 1 98.81 190 ALA A CA 1
ATOM 1438 C C . ALA A 1 190 ? 6.043 19.062 7.395 1 98.81 190 ALA A C 1
ATOM 1440 O O . ALA A 1 190 ? 6.582 19.266 8.484 1 98.81 190 ALA A O 1
ATOM 1441 N N . MET A 1 191 ? 5.961 17.891 6.852 1 98.81 191 MET A N 1
ATOM 1442 C CA . MET A 1 191 ? 6.578 16.734 7.473 1 98.81 191 MET A CA 1
ATOM 1443 C C . MET A 1 191 ? 8.086 16.906 7.582 1 98.81 191 MET A C 1
ATOM 1445 O O . MET A 1 191 ? 8.68 16.594 8.617 1 98.81 191 MET A O 1
ATOM 1449 N N . ILE A 1 192 ? 8.672 17.406 6.543 1 98.88 192 ILE A N 1
ATOM 1450 C CA . ILE A 1 192 ? 10.117 17.641 6.52 1 98.88 192 ILE A CA 1
ATOM 1451 C C . ILE A 1 192 ? 10.492 18.641 7.617 1 98.88 192 ILE A C 1
ATOM 1453 O O . ILE A 1 192 ? 11.438 18.391 8.375 1 98.88 192 ILE A O 1
ATOM 1457 N N . ARG A 1 193 ? 9.727 19.719 7.723 1 98.56 193 ARG A N 1
ATOM 1458 C CA . ARG A 1 193 ? 10.008 20.734 8.742 1 98.56 193 ARG A CA 1
ATOM 1459 C C . ARG A 1 193 ? 9.914 20.141 10.141 1 98.56 193 ARG A C 1
ATOM 1461 O O . ARG A 1 193 ? 10.734 20.438 11.008 1 98.56 193 ARG A O 1
ATOM 1468 N N . LEU A 1 194 ? 8.945 19.266 10.359 1 98.44 194 LEU A N 1
ATOM 1469 C CA . LEU A 1 194 ? 8.773 18.656 11.672 1 98.44 194 LEU A CA 1
ATOM 1470 C C . LEU A 1 194 ? 9.953 17.75 12.008 1 98.44 194 LEU A C 1
ATOM 1472 O O . LEU A 1 194 ? 10.414 17.734 13.156 1 98.44 194 LEU A O 1
ATOM 1476 N N . VAL A 1 195 ? 10.414 16.969 11.031 1 98.62 195 VAL A N 1
ATOM 1477 C CA . VAL A 1 195 ? 11.562 16.094 11.25 1 98.62 195 VAL A CA 1
ATOM 1478 C C . VAL A 1 195 ? 12.812 16.938 11.5 1 98.62 195 VAL A C 1
ATOM 1480 O O . VAL A 1 195 ? 13.594 16.641 12.414 1 98.62 195 VAL A O 1
ATOM 1483 N N . GLN A 1 196 ? 13.016 17.984 10.742 1 97.88 196 GLN A N 1
ATOM 1484 C CA . GLN A 1 196 ? 14.188 18.844 10.875 1 97.88 196 GLN A CA 1
ATOM 1485 C C . GLN A 1 196 ? 14.188 19.562 12.219 1 97.88 196 GLN A C 1
ATOM 1487 O O . GLN A 1 196 ? 15.25 19.875 12.758 1 97.88 196 GLN A O 1
ATOM 1492 N N . ALA A 1 197 ? 13.016 19.828 12.703 1 96.19 197 ALA A N 1
ATOM 1493 C CA . ALA A 1 197 ? 12.883 20.469 14.008 1 96.19 197 ALA A CA 1
ATOM 1494 C C . ALA A 1 197 ? 13.07 19.453 15.133 1 96.19 197 ALA A C 1
ATOM 1496 O O . ALA A 1 197 ? 12.883 19.766 16.312 1 96.19 197 ALA A O 1
ATOM 1497 N N . GLN A 1 198 ? 13.375 18.188 14.836 1 95.81 198 GLN A N 1
ATOM 1498 C CA . GLN A 1 198 ? 13.664 17.109 15.766 1 95.81 198 GLN A CA 1
ATOM 1499 C C . GLN A 1 198 ? 12.438 16.766 16.609 1 95.81 198 GLN A C 1
ATOM 1501 O O . GLN A 1 198 ? 12.562 16.453 17.797 1 95.81 198 GLN A O 1
ATOM 1506 N N . LYS A 1 199 ? 11.266 16.859 15.969 1 95.31 199 LYS A N 1
ATOM 1507 C CA . LYS A 1 199 ? 10.023 16.594 16.688 1 95.31 199 LYS A CA 1
ATOM 1508 C C . LYS A 1 199 ? 9.539 15.172 16.406 1 95.31 199 LYS A C 1
ATOM 1510 O O . LYS A 1 199 ? 8.531 14.734 16.984 1 95.31 199 LYS A O 1
ATOM 1515 N N . ILE A 1 200 ? 10.18 14.508 15.555 1 97.56 200 ILE A N 1
ATOM 1516 C CA . ILE A 1 200 ? 9.766 13.164 15.156 1 97.56 200 ILE A CA 1
ATOM 1517 C C . ILE A 1 200 ? 10.891 12.172 15.43 1 97.56 200 ILE A C 1
ATOM 1519 O O . ILE A 1 200 ? 12.031 12.391 15.023 1 97.56 200 ILE A O 1
ATOM 1523 N N . LYS A 1 201 ? 10.602 11.125 16.094 1 96.75 201 LYS A N 1
ATOM 1524 C CA . LYS A 1 201 ? 11.57 10.07 16.359 1 96.75 201 LYS A CA 1
ATOM 1525 C C . LYS A 1 201 ? 11.703 9.133 15.164 1 96.75 201 LYS A C 1
ATOM 1527 O O . LYS A 1 201 ? 10.703 8.734 14.57 1 96.75 201 LYS A O 1
ATOM 1532 N N . ALA A 1 202 ? 12.945 8.797 14.836 1 98.38 202 ALA A N 1
ATOM 1533 C CA . ALA A 1 202 ? 13.219 7.871 13.742 1 98.38 202 ALA A CA 1
ATOM 1534 C C . ALA A 1 202 ? 12.867 6.438 14.141 1 98.38 202 ALA A C 1
ATOM 1536 O O . ALA A 1 202 ? 12.945 6.078 15.32 1 98.38 202 ALA A O 1
ATOM 1537 N N . VAL A 1 203 ? 12.461 5.652 13.156 1 98.12 203 VAL A N 1
ATOM 1538 C CA . VAL A 1 203 ? 12.273 4.219 13.336 1 98.12 203 VAL A CA 1
ATOM 1539 C C . VAL A 1 203 ? 12.953 3.463 12.195 1 98.12 203 VAL A C 1
ATOM 1541 O O . VAL A 1 203 ? 13.25 4.043 11.148 1 98.12 203 VAL A O 1
ATOM 1544 N N . ASP A 1 204 ? 13.195 2.18 12.445 1 97.31 204 ASP A N 1
ATOM 1545 C CA . ASP A 1 204 ? 13.703 1.317 11.383 1 97.31 204 ASP A CA 1
ATOM 1546 C C . ASP A 1 204 ? 12.617 1.005 10.359 1 97.31 204 ASP A C 1
ATOM 1548 O O . ASP A 1 204 ? 11.438 0.891 10.711 1 97.31 204 ASP A O 1
ATOM 1552 N N . ALA A 1 205 ? 13.062 0.792 9.141 1 96.44 205 ALA A N 1
ATOM 1553 C CA . ALA A 1 205 ? 12.133 0.483 8.062 1 96.44 205 ALA A CA 1
ATOM 1554 C C . ALA A 1 205 ? 11.242 -0.701 8.422 1 96.44 205 ALA A C 1
ATOM 1556 O O . ALA A 1 205 ? 10.031 -0.674 8.18 1 96.44 205 ALA A O 1
ATOM 1557 N N . LYS A 1 206 ? 11.727 -1.709 9.047 1 93.62 206 LYS A N 1
ATOM 1558 C CA . LYS A 1 206 ? 10.992 -2.932 9.352 1 93.62 206 LYS A CA 1
ATOM 1559 C C . LYS A 1 206 ? 9.953 -2.693 10.445 1 93.62 206 LYS A C 1
ATOM 1561 O O . LYS A 1 206 ? 9 -3.463 10.586 1 93.62 206 LYS A O 1
ATOM 1566 N N . GLU A 1 207 ? 10.148 -1.609 11.195 1 94.06 207 GLU A N 1
ATOM 1567 C CA . GLU A 1 207 ? 9.281 -1.345 12.336 1 94.06 207 GLU A CA 1
ATOM 1568 C C . GLU A 1 207 ? 8.219 -0.31 11.992 1 94.06 207 GLU A C 1
ATOM 1570 O O . GLU A 1 207 ? 7.27 -0.104 12.75 1 94.06 207 GLU A O 1
ATOM 1575 N N . ALA A 1 208 ? 8.406 0.333 10.93 1 96.56 208 ALA A N 1
ATOM 1576 C CA . ALA A 1 208 ? 7.5 1.407 10.539 1 96.56 208 ALA A CA 1
ATOM 1577 C C . ALA A 1 208 ? 6.109 0.862 10.227 1 96.56 208 ALA A C 1
ATOM 1579 O O . ALA A 1 208 ? 5.977 -0.204 9.625 1 96.56 208 ALA A O 1
ATOM 1580 N N . SER A 1 209 ? 5.082 1.568 10.602 1 95.94 209 SER A N 1
ATOM 1581 C CA . SER A 1 209 ? 3.693 1.196 10.344 1 95.94 209 SER A CA 1
ATOM 1582 C C . SER A 1 209 ? 2.775 2.414 10.398 1 95.94 209 SER A C 1
ATOM 1584 O O . SER A 1 209 ? 3.076 3.396 11.078 1 95.94 209 SER A O 1
ATOM 1586 N N . PRO A 1 210 ? 1.684 2.32 9.672 1 96.19 210 PRO A N 1
ATOM 1587 C CA . PRO A 1 210 ? 0.669 3.359 9.859 1 96.19 210 PRO A CA 1
ATOM 1588 C C . PRO A 1 210 ? 0.042 3.328 11.25 1 96.19 210 PRO A C 1
ATOM 1590 O O . PRO A 1 210 ? 0.223 2.359 11.992 1 96.19 210 PRO A O 1
ATOM 1593 N N . VAL A 1 211 ? -0.612 4.387 11.578 1 94 211 VAL A N 1
ATOM 1594 C CA . VAL A 1 211 ? -1.387 4.461 12.812 1 94 211 VAL A CA 1
ATOM 1595 C C . VAL A 1 211 ? -2.879 4.484 12.484 1 94 211 VAL A C 1
ATOM 1597 O O . VAL A 1 211 ? -3.348 5.367 11.766 1 94 211 VAL A O 1
ATOM 1600 N N . TYR A 1 212 ? -3.568 3.508 13.078 1 92.19 212 TYR A N 1
ATOM 1601 C CA . TYR A 1 212 ? -5.012 3.406 12.898 1 92.19 212 TYR A CA 1
ATOM 1602 C C . TYR A 1 212 ? -5.746 3.756 14.188 1 92.19 212 TYR A C 1
ATOM 1604 O O . TYR A 1 212 ? -5.551 3.105 15.219 1 92.19 212 TYR A O 1
ATOM 1612 N N . ILE A 1 213 ? -6.52 4.684 14.148 1 91.75 213 ILE A N 1
ATOM 1613 C CA . ILE A 1 213 ? -7.168 5.168 15.367 1 91.75 213 ILE A CA 1
ATOM 1614 C C . ILE A 1 213 ? -8.562 4.555 15.484 1 91.75 213 ILE A C 1
ATOM 1616 O O . ILE A 1 213 ? -9.07 4.371 16.594 1 91.75 213 ILE A O 1
ATOM 1620 N N . ARG A 1 214 ? -9.328 4.383 14.453 1 79.25 214 ARG A N 1
ATOM 1621 C CA . ARG A 1 214 ? -10.648 3.771 14.57 1 79.25 214 ARG A CA 1
ATOM 1622 C C . ARG A 1 214 ? -10.547 2.361 15.141 1 79.25 214 ARG A C 1
ATOM 1624 O O . ARG A 1 214 ? -11.391 1.945 15.93 1 79.25 214 ARG A O 1
ATOM 1631 N N . ASN A 1 215 ? -9.867 1.442 14.656 1 61.38 215 ASN A N 1
ATOM 1632 C CA . ASN A 1 215 ? -9.938 0.025 15 1 61.38 215 ASN A CA 1
ATOM 1633 C C . ASN A 1 215 ? -9.406 -0.24 16.406 1 61.38 215 ASN A C 1
ATOM 1635 O O . ASN A 1 215 ? -9.383 -1.386 16.859 1 61.38 215 ASN A O 1
ATOM 1639 N N . LYS A 1 216 ? -8.859 0.728 17.094 1 53.12 216 LYS A N 1
ATOM 1640 C CA . LYS A 1 216 ? -8.484 0.446 18.484 1 53.12 216 LYS A CA 1
ATOM 1641 C C . LYS A 1 216 ? -9.719 0.167 19.328 1 53.12 216 LYS A C 1
ATOM 1643 O O . LYS A 1 216 ? -9.602 -0.286 20.469 1 53.12 216 LYS A O 1
ATOM 1648 N N . VAL A 1 217 ? -10.969 0.609 19.016 1 39.97 217 VAL A N 1
ATOM 1649 C CA . VAL A 1 217 ? -12.117 0.349 19.875 1 39.97 217 VAL A CA 1
ATOM 1650 C C . VAL A 1 217 ? -12.359 -1.154 19.969 1 39.97 217 VAL A C 1
ATOM 1652 O O . VAL A 1 217 ? -12.734 -1.664 21.031 1 39.97 217 VAL A O 1
ATOM 1655 N N . THR A 1 218 ? -12.367 -1.896 18.781 1 37.28 218 THR A N 1
ATOM 1656 C CA . THR A 1 218 ? -12.914 -3.242 18.938 1 37.28 218 THR A CA 1
ATOM 1657 C C . THR A 1 218 ? -11.953 -4.133 19.719 1 37.28 218 THR A C 1
ATOM 1659 O O . THR A 1 218 ? -12.305 -5.262 20.078 1 37.28 218 THR A O 1
ATOM 1662 N N . GLN A 1 219 ? -10.719 -3.777 19.625 1 37.44 219 GLN A N 1
ATOM 1663 C CA . GLN A 1 219 ? -9.93 -4.789 20.328 1 37.44 219 GLN A CA 1
ATOM 1664 C C . GLN A 1 219 ? -10.242 -4.793 21.812 1 37.44 219 GLN A C 1
ATOM 1666 O O . GLN A 1 219 ? -9.805 -5.688 22.547 1 37.44 219 GLN A O 1
ATOM 1671 N N . GLY A 1 220 ? -10.781 -3.723 22.344 1 34.31 220 GLY A N 1
ATOM 1672 C CA . GLY A 1 220 ? -11.047 -3.787 23.766 1 34.31 220 GLY A CA 1
ATOM 1673 C C . GLY A 1 220 ? -12.117 -4.805 24.125 1 34.31 220 GLY A C 1
ATOM 1674 O O . GLY A 1 220 ? -12.125 -5.328 25.25 1 34.31 220 GLY A O 1
ATOM 1675 N N . GLU A 1 221 ? -13.328 -4.633 23.672 1 32.72 221 GLU A N 1
ATOM 1676 C CA . GLU A 1 221 ? -14.352 -5.422 24.359 1 32.72 221 GLU A CA 1
ATOM 1677 C C . GLU A 1 221 ? -14.297 -6.883 23.922 1 32.72 221 GLU A C 1
ATOM 1679 O O . GLU A 1 221 ? -14.75 -7.23 22.844 1 32.72 221 GLU A O 1
ATOM 1684 N N . ALA A 1 222 ? -13.172 -7.422 23.859 1 29.02 222 ALA A N 1
ATOM 1685 C CA . ALA A 1 222 ? -13.305 -8.875 23.859 1 29.02 222 ALA A CA 1
ATOM 1686 C C . ALA A 1 222 ? -14.25 -9.344 24.953 1 29.02 222 ALA A C 1
ATOM 1688 O O . ALA A 1 222 ? -14.023 -9.07 26.141 1 29.02 222 ALA A O 1
ATOM 1689 N N . ARG A 1 223 ? -15.523 -9.531 24.641 1 27.34 223 ARG A N 1
ATOM 1690 C CA . ARG A 1 223 ? -16.5 -10.188 25.516 1 27.34 223 ARG A CA 1
ATOM 1691 C C . ARG A 1 223 ? -15.906 -11.438 26.141 1 27.34 223 ARG A C 1
ATOM 1693 O O . ARG A 1 223 ? -15.398 -12.32 25.453 1 27.34 223 ARG A O 1
ATOM 1700 N N . GLY A 1 224 ? -15.383 -11.414 27.344 1 22.44 224 GLY A N 1
ATOM 1701 C CA . GLY A 1 224 ? -15.609 -12.516 28.25 1 22.44 224 GLY A CA 1
ATOM 1702 C C . GLY A 1 224 ? -17.031 -13.023 28.234 1 22.44 224 GLY A C 1
ATOM 1703 O O . GLY A 1 224 ? -17.969 -12.281 27.922 1 22.44 224 GLY A O 1
ATOM 1704 N N . MET B 1 1 ? 18.953 -16.938 -12.32 1 93.81 1 MET B N 1
ATOM 1705 C CA . MET B 1 1 ? 18.453 -15.609 -11.969 1 93.81 1 MET B CA 1
ATOM 1706 C C . MET B 1 1 ? 18.156 -15.516 -10.477 1 93.81 1 MET B C 1
ATOM 1708 O O . MET B 1 1 ? 17.516 -16.391 -9.906 1 93.81 1 MET B O 1
ATOM 1712 N N . ASN B 1 2 ? 18.797 -14.625 -9.797 1 98.31 2 ASN B N 1
ATOM 1713 C CA . ASN B 1 2 ? 18.5 -14.344 -8.398 1 98.31 2 ASN B CA 1
ATOM 1714 C C . ASN B 1 2 ? 17.297 -13.406 -8.258 1 98.31 2 ASN B C 1
ATOM 1716 O O . ASN B 1 2 ? 17.359 -12.258 -8.703 1 98.31 2 ASN B O 1
ATOM 1720 N N . LEU B 1 3 ? 16.25 -13.953 -7.648 1 98.81 3 LEU B N 1
ATOM 1721 C CA . LEU B 1 3 ? 14.977 -13.227 -7.664 1 98.81 3 LEU B CA 1
ATOM 1722 C C . LEU B 1 3 ? 14.367 -13.18 -6.27 1 98.81 3 LEU B C 1
ATOM 1724 O O . LEU B 1 3 ? 14.453 -14.148 -5.512 1 98.81 3 LEU B O 1
ATOM 1728 N N . LEU B 1 4 ? 13.812 -12.078 -5.953 1 98.88 4 LEU B N 1
ATOM 1729 C CA . LEU B 1 4 ? 12.883 -11.922 -4.836 1 98.88 4 LEU B CA 1
ATOM 1730 C C . LEU B 1 4 ? 11.445 -11.867 -5.328 1 98.88 4 LEU B C 1
ATOM 1732 O O . LEU B 1 4 ? 11.164 -11.289 -6.383 1 98.88 4 LEU B O 1
ATOM 1736 N N . ALA B 1 5 ? 10.531 -12.469 -4.602 1 98.94 5 ALA B N 1
ATOM 1737 C CA . ALA B 1 5 ? 9.117 -12.383 -4.953 1 98.94 5 ALA B CA 1
ATOM 1738 C C . ALA B 1 5 ? 8.266 -12.047 -3.732 1 98.94 5 ALA B C 1
ATOM 1740 O O . ALA B 1 5 ? 8.523 -12.547 -2.633 1 98.94 5 ALA B O 1
ATOM 1741 N N . ILE B 1 6 ? 7.273 -11.18 -3.916 1 98.81 6 ILE B N 1
ATOM 1742 C CA . ILE B 1 6 ? 6.391 -10.688 -2.861 1 98.81 6 ILE B CA 1
ATOM 1743 C C . ILE B 1 6 ? 4.938 -10.836 -3.303 1 98.81 6 ILE B C 1
ATOM 1745 O O . ILE B 1 6 ? 4.551 -10.336 -4.363 1 98.81 6 ILE B O 1
ATOM 1749 N N . ASP B 1 7 ? 4.113 -11.461 -2.514 1 98.69 7 ASP B N 1
ATOM 1750 C CA . ASP B 1 7 ? 2.682 -11.523 -2.801 1 98.69 7 ASP B CA 1
ATOM 1751 C C . ASP B 1 7 ? 1.857 -11.289 -1.537 1 98.69 7 ASP B C 1
ATOM 1753 O O . ASP B 1 7 ? 2.115 -11.906 -0.5 1 98.69 7 ASP B O 1
ATOM 1757 N N . THR B 1 8 ? 0.977 -10.352 -1.61 1 98 8 THR B N 1
ATOM 1758 C CA . THR B 1 8 ? 0.009 -10.109 -0.548 1 98 8 THR B CA 1
ATOM 1759 C C . THR B 1 8 ? -1.4 -9.984 -1.12 1 98 8 THR B C 1
ATOM 1761 O O . THR B 1 8 ? -2.213 -9.203 -0.619 1 98 8 THR B O 1
ATOM 1764 N N . SER B 1 9 ? -1.659 -10.672 -2.223 1 96.88 9 SER B N 1
ATOM 1765 C CA . SER B 1 9 ? -2.896 -10.508 -2.979 1 96.88 9 SER B CA 1
ATOM 1766 C C . SER B 1 9 ? -4.066 -11.188 -2.283 1 96.88 9 SER B C 1
ATOM 1768 O O . SER B 1 9 ? -5.227 -10.953 -2.629 1 96.88 9 SER B O 1
ATOM 1770 N N . THR B 1 10 ? -3.807 -12.086 -1.336 1 96.69 10 THR B N 1
ATOM 1771 C CA . THR B 1 10 ? -4.84 -12.844 -0.641 1 96.69 10 THR B CA 1
ATOM 1772 C C . THR B 1 10 ? -4.648 -12.766 0.871 1 96.69 10 THR B C 1
ATOM 1774 O O . THR B 1 10 ? -3.916 -11.906 1.363 1 96.69 10 THR B O 1
ATOM 1777 N N . ALA B 1 11 ? -5.371 -13.625 1.579 1 94.88 11 ALA B N 1
ATOM 1778 C CA . ALA B 1 11 ? -5.238 -13.664 3.033 1 94.88 11 ALA B CA 1
ATOM 1779 C C . ALA B 1 11 ? -3.859 -14.172 3.447 1 94.88 11 ALA B C 1
ATOM 1781 O O . ALA B 1 11 ? -3.445 -13.992 4.594 1 94.88 11 ALA B O 1
ATOM 1782 N N . GLU B 1 12 ? -3.199 -14.781 2.559 1 96.44 12 GLU B N 1
ATOM 1783 C CA . GLU B 1 12 ? -1.85 -15.273 2.822 1 96.44 12 GLU B CA 1
ATOM 1784 C C . GLU B 1 12 ? -0.802 -14.414 2.125 1 96.44 12 GLU B C 1
ATOM 1786 O O . GLU B 1 12 ? -0.88 -14.188 0.915 1 96.44 12 GLU B O 1
ATOM 1791 N N . ALA B 1 13 ? 0.078 -13.914 2.93 1 98 13 ALA B N 1
ATOM 1792 C CA . ALA B 1 13 ? 1.256 -13.273 2.352 1 98 13 ALA B CA 1
ATOM 1793 C C . ALA B 1 13 ? 2.344 -14.297 2.043 1 98 13 ALA B C 1
ATOM 1795 O O . ALA B 1 13 ? 2.498 -15.289 2.768 1 98 13 ALA B O 1
ATOM 1796 N N . SER B 1 14 ? 3.061 -14.148 1.007 1 98.56 14 SER B N 1
ATOM 1797 C CA . SER B 1 14 ? 4.113 -15.07 0.593 1 98.56 14 SER B CA 1
ATOM 1798 C C . SER B 1 14 ? 5.348 -14.32 0.112 1 98.56 14 SER B C 1
ATOM 1800 O O . SER B 1 14 ? 5.246 -13.406 -0.716 1 98.56 14 SER B O 1
ATOM 1802 N N . ILE B 1 15 ? 6.504 -14.633 0.677 1 98.81 15 ILE B N 1
ATOM 1803 C CA . ILE B 1 15 ? 7.793 -14.086 0.266 1 98.81 15 ILE B CA 1
ATOM 1804 C C . ILE B 1 15 ? 8.719 -15.219 -0.171 1 98.81 15 ILE B C 1
ATOM 1806 O O . ILE B 1 15 ? 8.812 -16.25 0.502 1 98.81 15 ILE B O 1
ATOM 1810 N N . GLY B 1 16 ? 9.336 -15.094 -1.304 1 98.88 16 GLY B N 1
ATOM 1811 C CA . GLY B 1 16 ? 10.289 -16.078 -1.814 1 98.88 16 GLY B CA 1
ATOM 1812 C C . GLY B 1 16 ? 11.586 -15.453 -2.299 1 98.88 16 GLY B C 1
ATOM 1813 O O . GLY B 1 16 ? 11.594 -14.312 -2.775 1 98.88 16 GLY B O 1
ATOM 1814 N N . LEU B 1 17 ? 12.641 -16.156 -2.174 1 98.88 17 LEU B N 1
ATOM 1815 C CA . LEU B 1 17 ? 13.961 -15.75 -2.619 1 98.88 17 LEU B CA 1
ATOM 1816 C C . LEU B 1 17 ? 14.68 -16.906 -3.322 1 98.88 17 LEU B C 1
ATOM 1818 O O . LEU B 1 17 ? 14.734 -18.016 -2.805 1 98.88 17 LEU B O 1
ATOM 1822 N N . SER B 1 18 ? 15.023 -16.688 -4.504 1 98.81 18 SER B N 1
ATOM 1823 C CA . SER B 1 18 ? 15.867 -17.625 -5.234 1 98.81 18 SER B CA 1
ATOM 1824 C C . SER B 1 18 ? 17.266 -17.047 -5.461 1 98.81 18 SER B C 1
ATOM 1826 O O . SER B 1 18 ? 17.406 -15.992 -6.074 1 98.81 18 SER B O 1
ATOM 1828 N N . VAL B 1 19 ? 18.25 -17.688 -5.004 1 98.5 19 VAL B N 1
ATOM 1829 C CA . VAL B 1 19 ? 19.641 -17.281 -5.16 1 98.5 19 VAL B CA 1
ATOM 1830 C C . VAL B 1 19 ? 20.5 -18.5 -5.547 1 98.5 19 VAL B C 1
ATOM 1832 O O . VAL B 1 19 ? 20.5 -19.516 -4.848 1 98.5 19 VAL B O 1
ATOM 1835 N N . ASN B 1 20 ? 21.156 -18.391 -6.652 1 97.19 20 ASN B N 1
ATOM 1836 C CA . ASN B 1 20 ? 22.031 -19.453 -7.121 1 97.19 20 ASN B CA 1
ATOM 1837 C C . ASN B 1 20 ? 21.328 -20.797 -7.156 1 97.19 20 ASN B C 1
ATOM 1839 O O . ASN B 1 20 ? 21.875 -21.797 -6.68 1 97.19 20 ASN B O 1
ATOM 1843 N N . GLY B 1 21 ? 20.141 -20.781 -7.535 1 96 21 GLY B N 1
ATOM 1844 C CA . GLY B 1 21 ? 19.406 -22.016 -7.766 1 96 21 GLY B CA 1
ATOM 1845 C C . GLY B 1 21 ? 18.703 -22.531 -6.523 1 96 21 GLY B C 1
ATOM 1846 O O . GLY B 1 21 ? 17.922 -23.484 -6.594 1 96 21 GLY B O 1
ATOM 1847 N N . ARG B 1 22 ? 18.969 -21.938 -5.387 1 97.81 22 ARG B N 1
ATOM 1848 C CA . ARG B 1 22 ? 18.312 -22.344 -4.145 1 97.81 2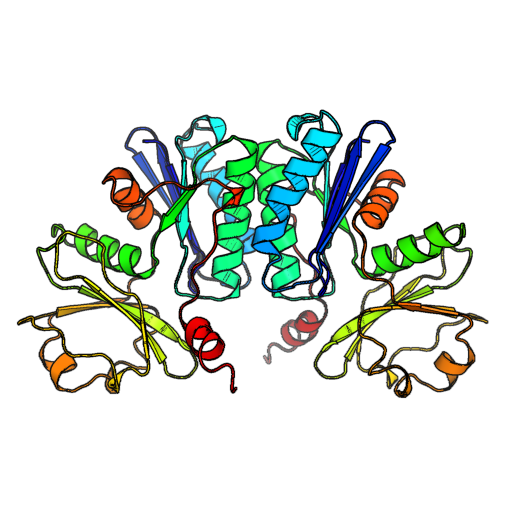2 ARG B CA 1
ATOM 1849 C C . ARG B 1 22 ? 17.141 -21.422 -3.826 1 97.81 22 ARG B C 1
ATOM 1851 O O . ARG B 1 22 ? 17.234 -20.203 -3.99 1 97.81 22 ARG B O 1
ATOM 1858 N N . LEU B 1 23 ? 16.031 -22.094 -3.34 1 98.31 23 LEU B N 1
ATOM 1859 C CA . LEU B 1 23 ? 14.797 -21.375 -3.094 1 98.31 23 LEU B CA 1
ATOM 1860 C C . LEU B 1 23 ? 14.469 -21.344 -1.605 1 98.31 23 LEU B C 1
ATOM 1862 O O . LEU B 1 23 ? 14.508 -22.375 -0.938 1 98.31 23 LEU B O 1
ATOM 1866 N N . TRP B 1 24 ? 14.281 -20.156 -1.001 1 98.62 24 TRP B N 1
ATOM 1867 C CA . TRP B 1 24 ? 13.75 -19.938 0.34 1 98.62 24 TRP B CA 1
ATOM 1868 C C . TRP B 1 24 ? 12.359 -19.312 0.28 1 98.62 24 TRP B C 1
ATOM 1870 O O . TRP B 1 24 ? 12.047 -18.562 -0.649 1 98.62 24 TRP B O 1
ATOM 1880 N N . HIS B 1 25 ? 11.578 -19.625 1.259 1 98.56 25 HIS B N 1
ATOM 1881 C CA . HIS B 1 25 ? 10.188 -19.188 1.217 1 98.56 25 HIS B CA 1
ATOM 1882 C C . HIS B 1 25 ? 9.625 -19 2.623 1 98.56 25 HIS B C 1
ATOM 1884 O O . HIS B 1 25 ? 9.938 -19.781 3.527 1 98.56 25 HIS B O 1
ATOM 1890 N N . GLU B 1 26 ? 8.883 -17.938 2.861 1 98.12 26 GLU B N 1
ATOM 1891 C CA . GLU B 1 26 ? 8.102 -17.688 4.07 1 98.12 26 GLU B CA 1
ATOM 1892 C C . GLU B 1 26 ? 6.688 -17.219 3.729 1 98.12 26 GLU B C 1
ATOM 1894 O O . GLU B 1 26 ? 6.492 -16.438 2.793 1 98.12 26 GLU B O 1
ATOM 1899 N N . SER B 1 27 ? 5.723 -17.688 4.422 1 97.12 27 SER B N 1
ATOM 1900 C CA . SER B 1 27 ? 4.344 -17.234 4.277 1 97.12 27 SER B CA 1
ATOM 1901 C C . SER B 1 27 ? 3.725 -16.906 5.633 1 97.12 27 SER B C 1
ATOM 1903 O O . SER B 1 27 ? 4.246 -17.312 6.672 1 97.12 27 SER B O 1
ATOM 1905 N N . HIS B 1 28 ? 2.785 -16.109 5.629 1 94.5 28 HIS B N 1
ATOM 1906 C CA . HIS B 1 28 ? 2.098 -15.672 6.84 1 94.5 28 HIS B CA 1
ATOM 1907 C C . HIS B 1 28 ? 0.614 -15.438 6.574 1 94.5 28 HIS B C 1
ATOM 1909 O O . HIS B 1 28 ? 0.252 -14.734 5.629 1 94.5 28 HIS B O 1
ATOM 1915 N N . GLN B 1 29 ? -0.146 -16.094 7.469 1 91.12 29 GLN B N 1
ATOM 1916 C CA . GLN B 1 29 ? -1.591 -15.961 7.324 1 91.12 29 GLN B CA 1
ATOM 1917 C C . GLN B 1 29 ? -2.133 -14.867 8.242 1 91.12 29 GLN B C 1
ATOM 1919 O O . GLN B 1 29 ? -2.365 -15.109 9.43 1 91.12 29 GLN B O 1
ATOM 1924 N N . ALA B 1 30 ? -2.166 -13.641 7.941 1 84.19 30 ALA B N 1
ATOM 1925 C CA . ALA B 1 30 ? -2.779 -12.508 8.641 1 84.19 30 ALA B CA 1
ATOM 1926 C C . ALA B 1 30 ? -2.77 -11.258 7.766 1 84.19 30 ALA B C 1
ATOM 1928 O O . ALA B 1 30 ? -1.77 -10.539 7.715 1 84.19 30 ALA B O 1
ATOM 1929 N N . GLU B 1 31 ? -3.867 -10.992 7.223 1 82.69 31 GLU B N 1
ATOM 1930 C CA . GLU B 1 31 ? -3.984 -9.906 6.258 1 82.69 31 GLU B CA 1
ATOM 1931 C C . GLU B 1 31 ? -3.609 -8.562 6.887 1 82.69 31 GLU B C 1
ATOM 1933 O O . GLU B 1 31 ? -2.928 -7.746 6.266 1 82.69 31 GLU B O 1
ATOM 1938 N N . ARG B 1 32 ? -3.982 -8.375 8.125 1 78 32 ARG B N 1
ATOM 1939 C CA . ARG B 1 32 ? -3.803 -7.098 8.805 1 78 32 ARG B CA 1
ATOM 1940 C C . ARG B 1 32 ? -2.326 -6.824 9.078 1 78 32 ARG B C 1
ATOM 1942 O O . ARG B 1 32 ? -1.942 -5.684 9.352 1 78 32 ARG B O 1
ATOM 1949 N N . LEU B 1 33 ? -1.547 -7.895 8.859 1 84.19 33 LEU B N 1
ATOM 1950 C CA . LEU B 1 33 ? -0.141 -7.75 9.227 1 84.19 33 LEU B CA 1
ATOM 1951 C C . LEU B 1 33 ? 0.747 -7.812 7.984 1 84.19 33 LEU B C 1
ATOM 1953 O O . LEU B 1 33 ? 1.976 -7.828 8.094 1 84.19 33 LEU B O 1
ATOM 1957 N N . HIS B 1 34 ? 0.188 -7.793 6.883 1 88.88 34 HIS B N 1
ATOM 1958 C CA . HIS B 1 34 ? 0.964 -7.949 5.66 1 88.88 34 HIS B CA 1
ATOM 1959 C C . HIS B 1 34 ? 2.076 -6.91 5.57 1 88.88 34 HIS B C 1
ATOM 1961 O O . HIS B 1 34 ? 3.234 -7.254 5.328 1 88.88 34 HIS B O 1
ATOM 1967 N N . GLY B 1 35 ? 1.752 -5.703 5.836 1 89.81 35 GLY B N 1
ATOM 1968 C CA . GLY B 1 35 ? 2.732 -4.633 5.734 1 89.81 35 GLY B CA 1
ATOM 1969 C C . GLY B 1 35 ? 3.898 -4.801 6.688 1 89.81 35 GLY B C 1
ATOM 1970 O O . GLY B 1 35 ? 5.023 -4.406 6.375 1 89.81 35 GLY B O 1
ATOM 1971 N N . GLN B 1 36 ? 3.611 -5.363 7.785 1 90.69 36 GLN B N 1
ATOM 1972 C CA . GLN B 1 36 ? 4.629 -5.543 8.82 1 90.69 36 GLN B CA 1
ATOM 1973 C C . GLN B 1 36 ? 5.453 -6.801 8.562 1 90.69 36 GLN B C 1
ATOM 1975 O O . GLN B 1 36 ? 6.602 -6.898 9.008 1 90.69 36 GLN B O 1
ATOM 1980 N N . PHE B 1 37 ? 4.938 -7.645 7.855 1 94.38 37 PHE B N 1
ATOM 1981 C CA . PHE B 1 37 ? 5.516 -8.969 7.645 1 94.38 37 PHE B CA 1
ATOM 1982 C C . PHE B 1 37 ? 6.582 -8.922 6.559 1 94.38 37 PHE B C 1
ATOM 1984 O O . PHE B 1 37 ? 7.609 -9.594 6.664 1 94.38 37 PHE B O 1
ATOM 1991 N N . ILE B 1 38 ? 6.461 -8.102 5.598 1 97.25 38 ILE B N 1
ATOM 1992 C CA . ILE B 1 38 ? 7.168 -8.219 4.328 1 97.25 38 ILE B CA 1
ATOM 1993 C C . ILE B 1 38 ? 8.664 -7.98 4.543 1 97.25 38 ILE B C 1
ATOM 1995 O O . ILE B 1 38 ? 9.484 -8.859 4.27 1 97.25 38 ILE B O 1
ATOM 1999 N N . LEU B 1 39 ? 9.062 -6.887 5.09 1 97.38 39 LEU B N 1
ATOM 2000 C CA . LEU B 1 39 ? 10.469 -6.516 5.125 1 97.38 39 LEU B CA 1
ATOM 2001 C C . LEU B 1 39 ? 11.242 -7.41 6.09 1 97.38 39 LEU B C 1
ATOM 2003 O O . LEU B 1 39 ? 12.344 -7.871 5.766 1 97.38 39 LEU B O 1
ATOM 2007 N N . PRO B 1 40 ? 10.672 -7.73 7.293 1 97.12 40 PRO B N 1
ATOM 2008 C CA . PRO B 1 40 ? 11.383 -8.68 8.156 1 97.12 40 PRO B CA 1
ATOM 2009 C C . PRO B 1 40 ? 11.594 -10.039 7.484 1 97.12 40 PRO B C 1
ATOM 2011 O O . PRO B 1 40 ? 12.664 -10.641 7.629 1 97.12 40 PRO B O 1
ATOM 2014 N N . ALA B 1 41 ? 10.562 -10.508 6.793 1 98 41 ALA B N 1
ATOM 2015 C CA . ALA B 1 41 ? 10.695 -11.773 6.078 1 98 41 ALA B CA 1
ATOM 2016 C C . ALA B 1 41 ? 11.789 -11.695 5.016 1 98 41 ALA B C 1
ATOM 2018 O O . ALA B 1 41 ? 12.609 -12.609 4.891 1 98 41 ALA B O 1
ATOM 2019 N N . ILE B 1 42 ? 11.812 -10.602 4.215 1 98.31 42 ILE B N 1
ATOM 2020 C CA . ILE B 1 42 ? 12.836 -10.398 3.191 1 98.31 42 ILE B CA 1
ATOM 2021 C C . ILE B 1 42 ? 14.219 -10.422 3.834 1 98.31 42 ILE B C 1
ATOM 2023 O O . ILE B 1 42 ? 15.133 -11.086 3.33 1 98.31 42 ILE B O 1
ATOM 2027 N N . GLU B 1 43 ? 14.344 -9.711 4.914 1 97.5 43 GLU B N 1
ATOM 2028 C CA . GLU B 1 43 ? 15.633 -9.641 5.605 1 97.5 43 GLU B CA 1
ATOM 2029 C C . GLU B 1 43 ? 16.094 -11.023 6.059 1 97.5 43 GLU B C 1
ATOM 2031 O O . GLU B 1 43 ? 17.25 -11.383 5.875 1 97.5 43 GLU B O 1
ATOM 2036 N N . ARG B 1 44 ? 15.18 -11.766 6.641 1 98 44 ARG B N 1
ATOM 2037 C CA . ARG B 1 44 ? 15.523 -13.109 7.098 1 98 44 ARG B CA 1
ATOM 2038 C C . ARG B 1 44 ? 15.977 -13.984 5.934 1 98 44 ARG B C 1
ATOM 2040 O O . ARG B 1 44 ? 16.984 -14.688 6.031 1 98 44 ARG B O 1
ATOM 2047 N N . LEU B 1 45 ? 15.281 -13.93 4.844 1 98.56 45 LEU B N 1
ATOM 2048 C CA . LEU B 1 45 ? 15.609 -14.766 3.691 1 98.56 45 LEU B CA 1
ATOM 2049 C C . LEU B 1 45 ? 16.953 -14.352 3.09 1 98.56 45 LEU B C 1
ATOM 2051 O O . LEU B 1 45 ? 17.766 -15.211 2.725 1 98.56 45 LEU B O 1
ATOM 2055 N N . LEU B 1 46 ? 17.203 -13.047 2.936 1 98.25 46 LEU B N 1
ATOM 2056 C CA . LEU B 1 46 ? 18.469 -12.562 2.402 1 98.25 46 LEU B CA 1
ATOM 2057 C C . LEU B 1 46 ? 19.641 -13.008 3.281 1 98.25 46 LEU B C 1
ATOM 2059 O O . LEU B 1 46 ? 20.672 -13.461 2.773 1 98.25 46 LEU B O 1
ATOM 2063 N N . ASN B 1 47 ? 19.406 -12.891 4.578 1 97.81 47 ASN B N 1
ATOM 2064 C CA . ASN B 1 47 ? 20.438 -13.328 5.52 1 97.81 47 ASN B CA 1
ATOM 2065 C C . ASN B 1 47 ? 20.719 -14.82 5.379 1 97.81 47 ASN B C 1
ATOM 2067 O O . ASN B 1 47 ? 21.891 -15.227 5.367 1 97.81 47 ASN B O 1
ATOM 2071 N N . GLN B 1 48 ? 19.703 -15.586 5.297 1 97.94 48 GLN B N 1
ATOM 2072 C CA . GLN B 1 48 ? 19.859 -17.031 5.133 1 97.94 48 GLN B CA 1
ATOM 2073 C C . GLN B 1 48 ? 20.625 -17.359 3.855 1 97.94 48 GLN B C 1
ATOM 2075 O O . GLN B 1 48 ? 21.453 -18.266 3.838 1 97.94 48 GLN B O 1
ATOM 2080 N N . ALA B 1 49 ? 20.406 -16.578 2.85 1 98 49 ALA B N 1
ATOM 2081 C CA . ALA B 1 49 ? 20.984 -16.844 1.543 1 98 49 ALA B CA 1
ATOM 2082 C C . ALA B 1 49 ? 22.375 -16.234 1.432 1 98 49 ALA B C 1
ATOM 2084 O O . ALA B 1 49 ? 23.125 -16.516 0.491 1 98 49 ALA B O 1
ATOM 2085 N N . GLY B 1 50 ? 22.734 -15.367 2.406 1 97.31 50 GLY B N 1
ATOM 2086 C CA . GLY B 1 50 ? 23.984 -14.633 2.293 1 97.31 50 GLY B CA 1
ATOM 2087 C C . GLY B 1 50 ? 24.031 -13.719 1.085 1 97.31 50 GLY B C 1
ATOM 2088 O O . GLY B 1 50 ? 25.047 -13.648 0.391 1 97.31 50 GLY B O 1
ATOM 2089 N N . CYS B 1 51 ? 22.953 -13.156 0.721 1 96.69 51 CYS B N 1
ATOM 2090 C CA . CYS B 1 51 ? 22.766 -12.297 -0.443 1 96.69 51 CYS B CA 1
ATOM 2091 C C . CYS B 1 51 ? 22.188 -10.945 -0.036 1 96.69 51 CYS B C 1
ATOM 2093 O O . CYS B 1 51 ? 21.547 -10.836 1.006 1 96.69 51 CYS B O 1
ATOM 2095 N N . SER B 1 52 ? 22.516 -9.914 -0.771 1 96.06 52 SER B N 1
ATOM 2096 C CA . SER B 1 52 ? 21.922 -8.594 -0.562 1 96.06 52 SER B CA 1
ATOM 2097 C C . SER B 1 52 ? 21.078 -8.164 -1.755 1 96.06 52 SER B C 1
ATOM 2099 O O . SER B 1 52 ? 21.172 -8.758 -2.832 1 96.06 52 SER B O 1
ATOM 2101 N N . LEU B 1 53 ? 20.266 -7.16 -1.625 1 95.62 53 LEU B N 1
ATOM 2102 C CA . LEU B 1 53 ? 19.297 -6.727 -2.627 1 95.62 53 LEU B CA 1
ATOM 2103 C C . LEU B 1 53 ? 20 -6.371 -3.938 1 95.62 53 LEU B C 1
ATOM 2105 O O . LEU B 1 53 ? 19.547 -6.781 -5.012 1 95.62 53 LEU B O 1
ATOM 2109 N N . PRO B 1 54 ? 21.141 -5.676 -3.863 1 94.31 54 PRO B N 1
ATOM 2110 C CA . PRO B 1 54 ? 21.781 -5.285 -5.117 1 94.31 54 PRO B CA 1
ATOM 2111 C C . PRO B 1 54 ? 22.281 -6.484 -5.918 1 94.31 54 PRO B C 1
ATOM 2113 O O . PRO B 1 54 ? 22.625 -6.348 -7.098 1 94.31 54 PRO B O 1
ATOM 2116 N N . GLN B 1 55 ? 22.359 -7.629 -5.297 1 97 55 GLN B N 1
ATOM 2117 C CA . GLN B 1 55 ? 22.859 -8.828 -5.961 1 97 55 GLN B CA 1
ATOM 2118 C C . GLN B 1 55 ? 21.734 -9.555 -6.688 1 97 55 GLN B C 1
ATOM 2120 O O . GLN B 1 55 ? 21.969 -10.539 -7.395 1 97 55 GLN B O 1
ATOM 2125 N N . LEU B 1 56 ? 20.562 -9.047 -6.543 1 98.25 56 LEU B N 1
ATOM 2126 C CA . LEU B 1 56 ? 19.422 -9.664 -7.219 1 98.25 56 LEU B CA 1
ATOM 2127 C C . LEU B 1 56 ? 19.344 -9.203 -8.672 1 98.25 56 LEU B C 1
ATOM 2129 O O . LEU B 1 56 ? 19.828 -8.133 -9.016 1 98.25 56 LEU B O 1
ATOM 2133 N N . ASP B 1 57 ? 18.672 -10.055 -9.477 1 98.56 57 ASP B N 1
ATOM 2134 C CA . ASP B 1 57 ? 18.453 -9.742 -10.883 1 98.56 57 ASP B CA 1
ATOM 2135 C C . ASP B 1 57 ? 17.094 -9.07 -11.094 1 98.56 57 ASP B C 1
ATOM 2137 O O . ASP B 1 57 ? 16.844 -8.5 -12.156 1 98.56 57 ASP B O 1
ATOM 2141 N N . GLY B 1 58 ? 16.234 -9.148 -10.102 1 98.69 58 GLY B N 1
ATOM 2142 C CA . GLY B 1 58 ? 14.906 -8.562 -10.203 1 98.69 58 GLY B CA 1
ATOM 2143 C C . GLY B 1 58 ? 13.992 -8.945 -9.055 1 98.69 58 GLY B C 1
ATOM 2144 O O . GLY B 1 58 ? 14.383 -9.719 -8.172 1 98.69 58 GLY B O 1
ATOM 2145 N N . ILE B 1 59 ? 12.828 -8.367 -9.023 1 98.88 59 ILE B N 1
ATOM 2146 C CA . ILE B 1 59 ? 11.812 -8.617 -8.008 1 98.88 59 ILE B CA 1
ATOM 2147 C C . ILE B 1 59 ? 10.469 -8.914 -8.68 1 98.88 59 ILE B C 1
ATOM 2149 O O . ILE B 1 59 ? 10 -8.133 -9.508 1 98.88 59 ILE B O 1
ATOM 2153 N N . ALA B 1 60 ? 9.891 -10.062 -8.375 1 98.94 60 ALA B N 1
ATOM 2154 C CA . ALA B 1 60 ? 8.531 -10.383 -8.789 1 98.94 60 ALA B CA 1
ATOM 2155 C C . ALA B 1 60 ? 7.52 -9.969 -7.727 1 98.94 60 ALA B C 1
ATOM 2157 O O . ALA B 1 60 ? 7.824 -9.984 -6.531 1 98.94 60 ALA B O 1
ATOM 2158 N N . PHE B 1 61 ? 6.34 -9.531 -8.109 1 98.88 61 PHE B N 1
ATOM 2159 C CA . PHE B 1 61 ? 5.27 -9.273 -7.152 1 98.88 61 PHE B CA 1
ATOM 2160 C C . PHE B 1 61 ? 3.92 -9.703 -7.719 1 98.88 61 PHE B C 1
ATOM 2162 O O . PHE B 1 61 ? 3.74 -9.758 -8.938 1 98.88 61 PHE B O 1
ATOM 2169 N N . GLY B 1 62 ? 3.049 -10.094 -6.867 1 98.75 62 GLY B N 1
ATOM 2170 C CA . GLY B 1 62 ? 1.691 -10.398 -7.293 1 98.75 62 GLY B CA 1
ATOM 2171 C C . GLY B 1 62 ? 0.916 -9.172 -7.734 1 98.75 62 GLY B C 1
ATOM 2172 O O . GLY B 1 62 ? 0.578 -8.32 -6.918 1 98.75 62 GLY B O 1
ATOM 2173 N N . ARG B 1 63 ? 0.573 -9.133 -8.992 1 98.25 63 ARG B N 1
ATOM 2174 C CA . ARG B 1 63 ? -0.113 -7.965 -9.523 1 98.25 63 ARG B CA 1
ATOM 2175 C C . ARG B 1 63 ? -1.626 -8.109 -9.391 1 98.25 63 ARG B C 1
ATOM 2177 O O . ARG B 1 63 ? -2.371 -7.168 -9.68 1 98.25 63 ARG B O 1
ATOM 2184 N N . GLY B 1 64 ? -2.096 -9.172 -9.008 1 97.88 64 GLY B N 1
ATOM 2185 C CA . GLY B 1 64 ? -3.521 -9.453 -8.93 1 97.88 64 GLY B CA 1
ATOM 2186 C C . GLY B 1 64 ? -3.984 -10.469 -9.969 1 97.88 64 GLY B C 1
ATOM 2187 O O . GLY B 1 64 ? -3.17 -11.031 -10.703 1 97.88 64 GLY B O 1
ATOM 2188 N N . PRO B 1 65 ? -5.27 -10.688 -9.961 1 97.81 65 PRO B N 1
ATOM 2189 C CA . PRO B 1 65 ? -6.309 -10.055 -9.148 1 97.81 65 PRO B CA 1
ATOM 2190 C C . PRO B 1 65 ? -6.285 -10.531 -7.695 1 97.81 65 PRO B C 1
ATOM 2192 O O . PRO B 1 65 ? -5.609 -11.516 -7.371 1 97.81 65 PRO B O 1
ATOM 2195 N N . GLY B 1 66 ? -6.926 -9.805 -6.801 1 96.31 66 GLY B N 1
ATOM 2196 C CA . GLY B 1 66 ? -6.992 -10.133 -5.387 1 96.31 66 GLY B CA 1
ATOM 2197 C C . GLY B 1 66 ? -7.395 -8.961 -4.516 1 96.31 66 GLY B C 1
ATOM 2198 O O . GLY B 1 66 ? -8.188 -8.109 -4.938 1 96.31 66 GLY B O 1
ATOM 2199 N N . SER B 1 67 ? -6.922 -8.992 -3.299 1 93.12 67 SER B N 1
ATOM 2200 C CA . SER B 1 67 ? -7.219 -7.98 -2.291 1 93.12 67 SER B CA 1
ATOM 2201 C C . SER B 1 67 ? -6.812 -6.59 -2.768 1 93.12 67 SER B C 1
ATOM 2203 O O . SER B 1 67 ? -5.676 -6.383 -3.201 1 93.12 67 SER B O 1
ATOM 2205 N N . PHE B 1 68 ? -7.785 -5.66 -2.68 1 90 68 PHE B N 1
ATOM 2206 C CA . PHE B 1 68 ? -7.539 -4.285 -3.096 1 90 68 PHE B CA 1
ATOM 2207 C C . PHE B 1 68 ? -6.34 -3.703 -2.357 1 90 68 PHE B C 1
ATOM 2209 O O . PHE B 1 68 ? -5.398 -3.213 -2.982 1 90 68 PHE B O 1
ATOM 2216 N N . THR B 1 69 ? -6.305 -3.807 -1.043 1 90.56 69 THR B N 1
ATOM 2217 C CA . THR B 1 69 ? -5.219 -3.305 -0.208 1 90.56 69 THR B CA 1
ATOM 2218 C C . THR B 1 69 ? -3.963 -4.156 -0.385 1 90.56 69 THR B C 1
ATOM 2220 O O . THR B 1 69 ? -2.857 -3.623 -0.513 1 90.56 69 THR B O 1
ATOM 2223 N N . GLY B 1 70 ? -4.133 -5.41 -0.431 1 95 70 GLY B N 1
ATOM 2224 C CA . GLY B 1 70 ? -3.002 -6.32 -0.525 1 95 70 GLY B CA 1
ATOM 2225 C C . GLY B 1 70 ? -2.174 -6.121 -1.78 1 95 70 GLY B C 1
ATOM 2226 O O . GLY B 1 70 ? -0.943 -6.152 -1.73 1 95 70 GLY B O 1
ATOM 2227 N N . LEU B 1 71 ? -2.85 -5.902 -2.863 1 96.44 71 LEU B N 1
ATOM 2228 C CA . LEU B 1 71 ? -2.154 -5.688 -4.129 1 96.44 71 LEU B CA 1
ATOM 2229 C C . LEU B 1 71 ? -1.285 -4.438 -4.062 1 96.44 71 LEU B C 1
ATOM 2231 O O . LEU B 1 71 ? -0.153 -4.438 -4.551 1 96.44 71 LEU B O 1
ATOM 2235 N N . ARG B 1 72 ? -1.782 -3.461 -3.447 1 95.19 72 ARG B N 1
ATOM 2236 C CA . ARG B 1 72 ? -1.072 -2.188 -3.373 1 95.19 72 ARG B CA 1
ATOM 2237 C C . ARG B 1 72 ? 0.126 -2.283 -2.434 1 95.19 72 ARG B C 1
ATOM 2239 O O . ARG B 1 72 ? 1.159 -1.653 -2.672 1 95.19 72 ARG B O 1
ATOM 2246 N N . ILE B 1 73 ? -0.003 -3.082 -1.419 1 96.19 73 ILE B N 1
ATOM 2247 C CA . ILE B 1 73 ? 1.09 -3.268 -0.47 1 96.19 73 ILE B CA 1
ATOM 2248 C C . ILE B 1 73 ? 2.27 -3.941 -1.167 1 96.19 73 ILE B C 1
ATOM 2250 O O . ILE B 1 73 ? 3.387 -3.418 -1.154 1 96.19 73 ILE B O 1
ATOM 2254 N N . ALA B 1 74 ? 2.008 -5.027 -1.771 1 98 74 ALA B N 1
ATOM 2255 C CA . ALA B 1 74 ? 3.076 -5.75 -2.453 1 98 74 ALA B CA 1
ATOM 2256 C C . ALA B 1 74 ? 3.713 -4.895 -3.543 1 98 74 ALA B C 1
ATOM 2258 O O . ALA B 1 74 ? 4.941 -4.828 -3.654 1 98 74 ALA B O 1
ATOM 2259 N N . CYS B 1 75 ? 2.879 -4.289 -4.32 1 98.12 75 CYS B N 1
ATOM 2260 C CA . CYS B 1 75 ? 3.365 -3.459 -5.418 1 98.12 75 CYS B CA 1
ATOM 2261 C C . CYS B 1 75 ? 4.211 -2.305 -4.895 1 98.12 75 CYS B C 1
ATOM 2263 O O . CYS B 1 75 ? 5.285 -2.023 -5.43 1 98.12 75 CYS B O 1
ATOM 2265 N N . SER B 1 76 ? 3.74 -1.669 -3.855 1 97.75 76 SER B N 1
ATOM 2266 C CA . SER B 1 76 ? 4.418 -0.5 -3.305 1 97.75 76 SER B CA 1
ATOM 2267 C C . SER B 1 76 ? 5.781 -0.874 -2.725 1 97.75 76 SER B C 1
ATOM 2269 O O . SER B 1 76 ? 6.777 -0.201 -2.99 1 97.75 76 SER B O 1
ATOM 2271 N N . VAL B 1 77 ? 5.844 -1.925 -1.951 1 97.94 77 VAL B N 1
ATOM 2272 C CA . VAL B 1 77 ? 7.113 -2.367 -1.382 1 97.94 77 VAL B CA 1
ATOM 2273 C C . VAL B 1 77 ? 8.07 -2.764 -2.502 1 97.94 77 VAL B C 1
ATOM 2275 O O . VAL B 1 77 ? 9.242 -2.375 -2.494 1 97.94 77 VAL B O 1
ATOM 2278 N N . ALA B 1 78 ? 7.562 -3.502 -3.469 1 98.69 78 ALA B N 1
ATOM 2279 C CA . ALA B 1 78 ? 8.383 -3.936 -4.598 1 98.69 78 ALA B CA 1
ATOM 2280 C C . ALA B 1 78 ? 8.953 -2.738 -5.352 1 98.69 78 ALA B C 1
ATOM 2282 O O . ALA B 1 78 ? 10.141 -2.719 -5.691 1 98.69 78 ALA B O 1
ATOM 2283 N N . LYS B 1 79 ? 8.117 -1.774 -5.602 1 98.25 79 LYS B N 1
ATOM 2284 C CA . LYS B 1 79 ? 8.547 -0.568 -6.305 1 98.25 79 LYS B CA 1
ATOM 2285 C C . LYS B 1 79 ? 9.656 0.147 -5.543 1 98.25 79 LYS B C 1
ATOM 2287 O O . LYS B 1 79 ? 10.664 0.541 -6.129 1 98.25 79 LYS B O 1
ATOM 2292 N N . GLY B 1 80 ? 9.445 0.316 -4.234 1 97.81 80 GLY B N 1
ATOM 2293 C CA . GLY B 1 80 ? 10.461 0.966 -3.422 1 97.81 80 GLY B CA 1
ATOM 2294 C C . GLY B 1 80 ? 11.805 0.261 -3.467 1 97.81 80 GLY B C 1
ATOM 2295 O O . GLY B 1 80 ? 12.836 0.894 -3.705 1 97.81 80 GLY B O 1
ATOM 2296 N N . LEU B 1 81 ? 11.766 -1.029 -3.27 1 98.06 81 LEU B N 1
ATOM 2297 C CA . LEU B 1 81 ? 12.984 -1.825 -3.26 1 98.06 81 LEU B CA 1
ATOM 2298 C C . LEU B 1 81 ? 13.68 -1.776 -4.617 1 98.06 81 LEU B C 1
ATOM 2300 O O . LEU B 1 81 ? 14.898 -1.622 -4.691 1 98.06 81 LEU B O 1
ATOM 2304 N N . ALA B 1 82 ? 12.891 -1.96 -5.684 1 98.31 82 ALA B N 1
ATOM 2305 C CA . ALA B 1 82 ? 13.438 -2.039 -7.039 1 98.31 82 ALA B CA 1
ATOM 2306 C C . ALA B 1 82 ? 14.016 -0.696 -7.477 1 98.31 82 ALA B C 1
ATOM 2308 O O . ALA B 1 82 ? 15.094 -0.642 -8.07 1 98.31 82 ALA B O 1
ATOM 2309 N N . TYR B 1 83 ? 13.289 0.352 -7.191 1 97.19 83 TYR B N 1
ATOM 2310 C CA . TYR B 1 83 ? 13.734 1.687 -7.582 1 97.19 83 TYR B CA 1
ATOM 2311 C C . TYR B 1 83 ? 15.078 2.025 -6.945 1 97.19 83 TYR B C 1
ATOM 2313 O O . TYR B 1 83 ? 15.961 2.568 -7.609 1 97.19 83 TYR B O 1
ATOM 2321 N N . ALA B 1 84 ? 15.211 1.67 -5.703 1 93.62 84 ALA B N 1
ATOM 2322 C CA . ALA B 1 84 ? 16.406 2.01 -4.934 1 93.62 84 ALA B CA 1
ATOM 2323 C C . ALA B 1 84 ? 17.641 1.352 -5.523 1 93.62 84 ALA B C 1
ATOM 2325 O O . ALA B 1 84 ? 18.766 1.848 -5.348 1 93.62 84 ALA B O 1
ATOM 2326 N N . HIS B 1 85 ? 17.469 0.214 -6.266 1 94.25 85 HIS B N 1
ATOM 2327 C CA . HIS B 1 85 ? 18.609 -0.523 -6.773 1 94.25 85 HIS B CA 1
ATOM 2328 C C . HIS B 1 85 ? 18.531 -0.711 -8.281 1 94.25 85 HIS B C 1
ATOM 2330 O O . HIS B 1 85 ? 19.25 -1.531 -8.852 1 94.25 85 HIS B O 1
ATOM 2336 N N . ASP B 1 86 ? 17.609 0.002 -8.883 1 95.25 86 ASP B N 1
ATOM 2337 C CA . ASP B 1 86 ? 17.422 -0.062 -10.328 1 95.25 86 ASP B CA 1
ATOM 2338 C C . ASP B 1 86 ? 17.172 -1.499 -10.789 1 95.25 86 ASP B C 1
ATOM 2340 O O . ASP B 1 86 ? 17.828 -1.973 -11.727 1 95.25 86 ASP B O 1
ATOM 2344 N N . LEU B 1 87 ? 16.438 -2.203 -10.055 1 97.88 87 LEU B N 1
ATOM 2345 C CA . LEU B 1 87 ? 16.062 -3.572 -10.398 1 97.88 87 LEU B CA 1
ATOM 2346 C C . LEU B 1 87 ? 14.789 -3.598 -11.219 1 97.88 87 LEU B C 1
ATOM 2348 O O . LEU B 1 87 ? 13.859 -2.826 -10.961 1 97.88 87 LEU B O 1
ATOM 2352 N N . PRO B 1 88 ? 14.711 -4.5 -12.242 1 98.56 88 PRO B N 1
ATOM 2353 C CA . PRO B 1 88 ? 13.43 -4.691 -12.914 1 98.56 88 PRO B CA 1
ATOM 2354 C C . PRO B 1 88 ? 12.383 -5.355 -12.023 1 98.56 88 PRO B C 1
ATOM 2356 O O . PRO B 1 88 ? 12.734 -6.094 -11.102 1 98.56 88 PRO B O 1
ATOM 2359 N N . LEU B 1 89 ? 11.148 -5.02 -12.297 1 98.81 89 LEU B N 1
ATOM 2360 C CA . LEU B 1 89 ? 10.023 -5.664 -11.633 1 98.81 89 LEU B CA 1
ATOM 2361 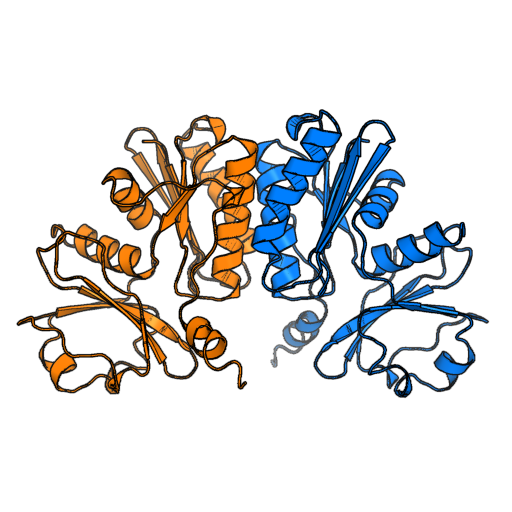C C . LEU B 1 89 ? 9.312 -6.625 -12.578 1 98.81 89 LEU B C 1
ATOM 2363 O O . LEU B 1 89 ? 9.219 -6.367 -13.781 1 98.81 89 LEU B O 1
ATOM 2367 N N . TYR B 1 90 ? 8.844 -7.703 -12.008 1 98.81 90 TYR B N 1
ATOM 2368 C CA . TYR B 1 90 ? 8.062 -8.68 -12.75 1 98.81 90 TYR B CA 1
ATOM 2369 C C . TYR B 1 90 ? 6.664 -8.828 -12.164 1 98.81 90 TYR B C 1
ATOM 2371 O O . TYR B 1 90 ? 6.48 -9.477 -11.133 1 98.81 90 TYR B O 1
ATOM 2379 N N . PRO B 1 91 ? 5.641 -8.172 -12.766 1 98.81 91 PRO B N 1
ATOM 2380 C CA . PRO B 1 91 ? 4.266 -8.336 -12.297 1 98.81 91 PRO B CA 1
ATOM 2381 C C . PRO B 1 91 ? 3.678 -9.703 -12.664 1 98.81 91 PRO B C 1
ATOM 2383 O O . PRO B 1 91 ? 3.557 -10.031 -13.844 1 98.81 91 PRO B O 1
ATOM 2386 N N . VAL B 1 92 ? 3.297 -10.469 -11.664 1 98.75 92 VAL B N 1
ATOM 2387 C CA . VAL B 1 92 ? 2.855 -11.836 -11.93 1 98.75 92 VAL B CA 1
ATOM 2388 C C . VAL B 1 92 ? 1.376 -11.977 -11.57 1 98.75 92 VAL B C 1
ATOM 2390 O O . VAL B 1 92 ? 0.943 -11.547 -10.5 1 98.75 92 VAL B O 1
ATOM 2393 N N . SER B 1 93 ? 0.633 -12.57 -12.469 1 98.5 93 SER B N 1
ATOM 2394 C CA . SER B 1 93 ? -0.77 -12.891 -12.219 1 98.5 93 SER B CA 1
ATOM 2395 C C . SER B 1 93 ? -0.921 -13.82 -11.016 1 98.5 93 SER B C 1
ATOM 2397 O O . SER B 1 93 ? -0.256 -14.852 -10.938 1 98.5 93 SER B O 1
ATOM 2399 N N . SER B 1 94 ? -1.797 -13.398 -10.148 1 98.56 94 SER B N 1
ATOM 2400 C CA . SER B 1 94 ? -2.086 -14.258 -9.008 1 98.56 94 SER B CA 1
ATOM 2401 C C . SER B 1 94 ? -2.697 -15.586 -9.445 1 98.56 94 SER B C 1
ATOM 2403 O O . SER B 1 94 ? -2.385 -16.641 -8.883 1 98.56 94 SER B O 1
ATOM 2405 N N . LEU B 1 95 ? -3.537 -15.555 -10.438 1 98.56 95 LEU B N 1
ATOM 2406 C CA . LEU B 1 95 ? -4.176 -16.766 -10.953 1 98.56 95 LEU B CA 1
ATOM 2407 C C . LEU B 1 95 ? -3.162 -17.656 -11.648 1 98.56 95 LEU B C 1
ATOM 2409 O O . LEU B 1 95 ? -3.195 -18.875 -11.492 1 98.56 95 LEU B O 1
ATOM 2413 N N . ALA B 1 96 ? -2.275 -17.047 -12.398 1 98.56 96 ALA B N 1
ATOM 2414 C CA . ALA B 1 96 ? -1.208 -17.812 -13.023 1 98.56 96 ALA B CA 1
ATOM 2415 C C . ALA B 1 96 ? -0.308 -18.469 -11.977 1 98.56 96 ALA B C 1
ATOM 2417 O O . ALA B 1 96 ? 0.149 -19.594 -12.148 1 98.56 96 ALA B O 1
ATOM 2418 N N . ALA B 1 97 ? -0.026 -17.75 -10.914 1 98.75 97 ALA B N 1
ATOM 2419 C CA . ALA B 1 97 ? 0.792 -18.281 -9.836 1 98.75 97 ALA B CA 1
ATOM 2420 C C . ALA B 1 97 ? 0.126 -19.5 -9.195 1 98.75 97 ALA B C 1
ATOM 2422 O O . ALA B 1 97 ? 0.799 -20.469 -8.844 1 98.75 97 ALA B O 1
ATOM 2423 N N . ILE B 1 98 ? -1.138 -19.438 -9.031 1 98.69 98 ILE B N 1
ATOM 2424 C CA . ILE B 1 98 ? -1.894 -20.562 -8.484 1 98.69 98 ILE B CA 1
ATOM 2425 C C . ILE B 1 98 ? -1.759 -21.766 -9.406 1 98.69 98 ILE B C 1
ATOM 2427 O O . ILE B 1 98 ? -1.446 -22.875 -8.953 1 98.69 98 ILE B O 1
ATOM 2431 N N . ALA B 1 99 ? -2.002 -21.562 -10.68 1 98.5 99 ALA B N 1
ATOM 2432 C CA . ALA B 1 99 ? -1.878 -22.641 -11.648 1 98.5 99 ALA B CA 1
ATOM 2433 C C . ALA B 1 99 ? -0.467 -23.219 -11.641 1 98.5 99 ALA B C 1
ATOM 2435 O O . ALA B 1 99 ? -0.292 -24.438 -11.625 1 98.5 99 ALA B O 1
ATOM 2436 N N . GLU B 1 100 ? 0.514 -22.344 -11.641 1 98.44 100 GLU B N 1
ATOM 2437 C CA . GLU B 1 100 ? 1.909 -22.781 -11.633 1 98.44 100 GLU B CA 1
ATOM 2438 C C . GLU B 1 100 ? 2.215 -23.625 -10.406 1 98.44 100 GLU B C 1
ATOM 2440 O O . GLU B 1 100 ? 2.936 -24.625 -10.5 1 98.44 100 GLU B O 1
ATOM 2445 N N . GLU B 1 101 ? 1.729 -23.156 -9.281 1 98.56 101 GLU B N 1
ATOM 2446 C CA . GLU B 1 101 ? 1.976 -23.906 -8.047 1 98.56 101 GLU B CA 1
ATOM 2447 C C . GLU B 1 101 ? 1.391 -25.312 -8.117 1 98.56 101 GLU B C 1
ATOM 2449 O O . GLU B 1 101 ? 2.049 -26.281 -7.742 1 98.56 101 GLU B O 1
ATOM 2454 N N . TYR B 1 102 ? 0.192 -25.422 -8.57 1 98.38 102 TYR B N 1
ATOM 2455 C CA . TYR B 1 102 ? -0.419 -26.734 -8.727 1 98.38 102 TYR B CA 1
ATOM 2456 C C . TYR B 1 102 ? 0.4 -27.609 -9.664 1 98.38 102 TYR B C 1
ATOM 2458 O O . TYR B 1 102 ? 0.734 -28.75 -9.328 1 98.38 102 TYR B O 1
ATOM 2466 N N . LEU B 1 103 ? 0.669 -27.109 -10.836 1 98 103 LEU B N 1
ATOM 2467 C CA . LEU B 1 103 ? 1.372 -27.875 -11.859 1 98 103 LEU B CA 1
ATOM 2468 C C . LEU B 1 103 ? 2.742 -28.328 -11.359 1 98 103 LEU B C 1
ATOM 2470 O O . LEU B 1 103 ? 3.141 -29.469 -11.57 1 98 103 LEU B O 1
ATOM 2474 N N . HIS B 1 104 ? 3.352 -27.438 -10.68 1 98.06 104 HIS B N 1
ATOM 2475 C CA . HIS B 1 104 ? 4.668 -27.766 -10.141 1 98.06 104 HIS B CA 1
ATOM 2476 C C . HIS B 1 104 ? 4.578 -28.875 -9.102 1 98.06 104 HIS B C 1
ATOM 2478 O O . HIS B 1 104 ? 5.34 -29.844 -9.156 1 98.06 104 HIS B O 1
ATOM 2484 N N . GLN B 1 105 ? 3.652 -28.734 -8.156 1 97.81 105 GLN B N 1
ATOM 2485 C CA . GLN B 1 105 ? 3.486 -29.719 -7.086 1 97.81 105 GLN B CA 1
ATOM 2486 C C . GLN B 1 105 ? 3.209 -31.109 -7.648 1 97.81 105 GLN B C 1
ATOM 2488 O O . GLN B 1 105 ? 3.576 -32.125 -7.035 1 97.81 105 GLN B O 1
ATOM 2493 N N . HIS B 1 106 ? 2.623 -31.141 -8.781 1 97.62 106 HIS B N 1
ATOM 2494 C CA . HIS B 1 106 ? 2.217 -32.438 -9.352 1 97.62 106 HIS B CA 1
ATOM 2495 C C . HIS B 1 106 ? 3.109 -32.812 -10.531 1 97.62 106 HIS B C 1
ATOM 2497 O O . HIS B 1 106 ? 2.828 -33.781 -11.234 1 97.62 106 HIS B O 1
ATOM 2503 N N . GLN B 1 107 ? 4.133 -32.062 -10.773 1 97.75 107 GLN B N 1
ATOM 2504 C CA . GLN B 1 107 ? 5.121 -32.312 -11.812 1 97.75 107 GLN B CA 1
ATOM 2505 C C . GLN B 1 107 ? 4.465 -32.406 -13.188 1 97.75 107 GLN B C 1
ATOM 2507 O O . GLN B 1 107 ? 4.758 -33.344 -13.945 1 97.75 107 GLN B O 1
ATOM 2512 N N . ILE B 1 108 ? 3.562 -31.594 -13.43 1 97 108 ILE B N 1
ATOM 2513 C CA . ILE B 1 108 ? 2.861 -31.5 -14.703 1 97 108 ILE B CA 1
ATOM 2514 C C . ILE B 1 108 ? 3.326 -30.25 -15.461 1 97 108 ILE B C 1
ATOM 2516 O O . ILE B 1 108 ? 3.396 -29.156 -14.891 1 97 108 ILE B O 1
ATOM 2520 N N . PRO B 1 109 ? 3.756 -30.391 -16.719 1 95.88 109 PRO B N 1
ATOM 2521 C CA . PRO B 1 109 ? 4.125 -29.203 -17.5 1 95.88 109 PRO B CA 1
ATOM 2522 C C . PRO B 1 109 ? 2.916 -28.344 -17.859 1 95.88 109 PRO B C 1
ATOM 2524 O O . PRO B 1 109 ? 1.788 -28.844 -17.906 1 95.88 109 PRO B O 1
ATOM 2527 N N . TRP B 1 110 ? 3.139 -27.078 -18.047 1 94.75 110 TRP B N 1
ATOM 2528 C CA . TRP B 1 110 ? 2.074 -26.234 -18.578 1 94.75 110 TRP B CA 1
ATOM 2529 C C . TRP B 1 110 ? 1.488 -26.828 -19.844 1 94.75 110 TRP B C 1
ATOM 2531 O O . TRP B 1 110 ? 2.225 -27.312 -20.703 1 94.75 110 TRP B O 1
ATOM 2541 N N . GLY B 1 111 ? 0.238 -26.766 -20.016 1 93 111 GLY B N 1
ATOM 2542 C CA . GLY B 1 111 ? -0.435 -27.359 -21.156 1 93 111 GLY B CA 1
ATOM 2543 C C . GLY B 1 111 ? -0.742 -28.844 -20.953 1 93 111 GLY B C 1
ATOM 2544 O O . GLY B 1 111 ? -1.494 -29.422 -21.734 1 93 111 GLY B O 1
ATOM 2545 N N . GLY B 1 112 ? -0.233 -29.422 -19.859 1 93.19 112 GLY B N 1
ATOM 2546 C CA . GLY B 1 112 ? -0.445 -30.844 -19.609 1 93.19 112 GLY B CA 1
ATOM 2547 C C . GLY B 1 112 ? -1.798 -31.141 -19 1 93.19 112 GLY B C 1
ATOM 2548 O O . GLY B 1 112 ? -2.32 -32.25 -19.141 1 93.19 112 GLY B O 1
ATOM 2549 N N . GLN B 1 113 ? -2.279 -30.281 -18.281 1 95.56 113 GLN B N 1
ATOM 2550 C CA . GLN B 1 113 ? -3.586 -30.391 -17.641 1 95.56 113 GLN B CA 1
ATOM 2551 C C . GLN B 1 113 ? -4.27 -29.031 -17.531 1 95.56 113 GLN B C 1
ATOM 2553 O O . GLN B 1 113 ? -3.65 -28.047 -17.125 1 95.56 113 GLN B O 1
ATOM 2558 N N . PRO B 1 114 ? -5.52 -28.984 -17.938 1 97 114 PRO B N 1
ATOM 2559 C CA . PRO B 1 114 ? -6.254 -27.719 -17.812 1 97 114 PRO B CA 1
ATOM 2560 C C . PRO B 1 114 ? -6.488 -27.328 -16.344 1 97 114 PRO B C 1
ATOM 2562 O O . PRO B 1 114 ? -6.895 -28.172 -15.539 1 97 114 PRO B O 1
ATOM 2565 N N . VAL B 1 115 ? -6.199 -26.078 -15.992 1 98.12 115 VAL B N 1
ATOM 2566 C CA . VAL B 1 115 ? -6.379 -25.578 -14.633 1 98.12 115 VAL B CA 1
ATOM 2567 C C . VAL B 1 115 ? -7.324 -24.375 -14.641 1 98.12 115 VAL B C 1
ATOM 2569 O O . VAL B 1 115 ? -7.07 -23.391 -15.328 1 98.12 115 VAL B O 1
ATOM 2572 N N . LEU B 1 116 ? -8.438 -24.484 -13.984 1 98 116 LEU B N 1
ATOM 2573 C CA . LEU B 1 116 ? -9.281 -23.344 -13.648 1 98 116 LEU B CA 1
ATOM 2574 C C . LEU B 1 116 ? -8.875 -22.734 -12.305 1 98 116 LEU B C 1
ATOM 2576 O O . LEU B 1 116 ? -9.164 -23.312 -11.25 1 98 116 LEU B O 1
ATOM 2580 N N . ALA B 1 117 ? -8.172 -21.625 -12.344 1 98.44 117 ALA B N 1
ATOM 2581 C CA . ALA B 1 117 ? -7.715 -20.938 -11.141 1 98.44 117 ALA B CA 1
ATOM 2582 C C . ALA B 1 117 ? -8.773 -19.969 -10.633 1 98.44 117 ALA B C 1
ATOM 2584 O O . ALA B 1 117 ? -9.352 -19.203 -11.414 1 98.44 117 ALA B O 1
ATOM 2585 N N . LEU B 1 118 ? -9 -20.031 -9.336 1 98.06 118 LEU B N 1
ATOM 2586 C CA . LEU B 1 118 ? -10.078 -19.25 -8.742 1 98.06 118 LEU B CA 1
ATOM 2587 C C . LEU B 1 118 ? -9.586 -18.5 -7.5 1 98.06 118 LEU B C 1
ATOM 2589 O O . LEU B 1 118 ? -8.805 -19.047 -6.715 1 98.06 118 LEU B O 1
ATOM 2593 N N . LEU B 1 119 ? -10.031 -17.297 -7.344 1 97.88 119 LEU B N 1
ATOM 2594 C CA . LEU B 1 119 ? -9.867 -16.531 -6.109 1 97.88 119 LEU B CA 1
ATOM 2595 C C . LEU B 1 119 ? -11.188 -15.875 -5.699 1 97.88 119 LEU B C 1
ATOM 2597 O O . LEU B 1 119 ? -11.938 -15.398 -6.555 1 97.88 119 LEU B O 1
ATOM 2601 N N . ASP B 1 120 ? -11.375 -15.844 -4.434 1 96.56 120 ASP B N 1
ATOM 2602 C CA . ASP B 1 120 ? -12.531 -15.117 -3.924 1 96.56 120 ASP B CA 1
ATOM 2603 C C . ASP B 1 120 ? -12.461 -13.641 -4.297 1 96.56 120 ASP B C 1
ATOM 2605 O O . ASP B 1 120 ? -11.484 -12.961 -3.973 1 96.56 120 ASP B O 1
ATOM 2609 N N . ALA B 1 121 ? -13.453 -13.125 -4.992 1 95.69 121 ALA B N 1
ATOM 2610 C CA . ALA B 1 121 ? -13.523 -11.719 -5.383 1 95.69 121 ALA B CA 1
ATOM 2611 C C . ALA B 1 121 ? -14.516 -10.953 -4.508 1 95.69 121 ALA B C 1
ATOM 2613 O O . ALA B 1 121 ? -14.891 -9.828 -4.828 1 95.69 121 ALA B O 1
ATOM 2614 N N . ARG B 1 122 ? -15.031 -11.555 -3.484 1 90.62 122 ARG B N 1
ATOM 2615 C CA . ARG B 1 122 ? -16.094 -11.023 -2.635 1 90.62 122 ARG B CA 1
ATOM 2616 C C . ARG B 1 122 ? -17.375 -10.82 -3.426 1 90.62 122 ARG B C 1
ATOM 2618 O O . ARG B 1 122 ? -17.484 -11.266 -4.57 1 90.62 122 ARG B O 1
ATOM 2625 N N . MET B 1 123 ? -18.469 -10.383 -2.67 1 89.94 123 MET B N 1
ATOM 2626 C CA . MET B 1 123 ? -19.766 -10.07 -3.266 1 89.94 123 MET B CA 1
ATOM 2627 C C . MET B 1 123 ? -20.297 -11.25 -4.066 1 89.94 123 MET B C 1
ATOM 2629 O O . MET B 1 123 ? -20.891 -11.07 -5.133 1 89.94 123 MET B O 1
ATOM 2633 N N . GLN B 1 124 ? -19.906 -12.445 -3.67 1 90.31 124 GLN B N 1
ATOM 2634 C CA . GLN B 1 124 ? -20.359 -13.703 -4.25 1 90.31 124 GLN B CA 1
ATOM 2635 C C . GLN B 1 124 ? -19.781 -13.906 -5.648 1 90.31 124 GLN B C 1
ATOM 2637 O O . GLN B 1 124 ? -20.375 -14.586 -6.48 1 90.31 124 GLN B O 1
ATOM 2642 N N . GLN B 1 125 ? -18.688 -13.312 -5.922 1 96.31 125 GLN B N 1
ATOM 2643 C CA . GLN B 1 125 ? -18.047 -13.445 -7.223 1 96.31 125 GLN B CA 1
ATOM 2644 C C . GLN B 1 125 ? -16.656 -14.07 -7.086 1 96.31 125 GLN B C 1
ATOM 2646 O O . GLN B 1 125 ? -16.141 -14.195 -5.973 1 96.31 125 GLN B O 1
ATOM 2651 N N . LEU B 1 126 ? -16.172 -14.523 -8.203 1 97.75 126 LEU B N 1
ATOM 2652 C CA . LEU B 1 126 ? -14.859 -15.133 -8.266 1 97.75 126 LEU B CA 1
ATOM 2653 C C . LEU B 1 126 ? -13.992 -14.469 -9.336 1 97.75 126 LEU B C 1
ATOM 2655 O O . LEU B 1 126 ? -14.484 -14.141 -10.414 1 97.75 126 LEU B O 1
ATOM 2659 N N . TYR B 1 127 ? -12.789 -14.211 -8.969 1 98.19 127 TYR B N 1
ATOM 2660 C CA . TYR B 1 127 ? -11.781 -14.062 -10.016 1 98.19 127 TYR B CA 1
ATOM 2661 C C . TYR B 1 127 ? -11.414 -15.414 -10.609 1 98.19 127 TYR B C 1
ATOM 2663 O O . TYR B 1 127 ? -11.266 -16.406 -9.891 1 98.19 127 TYR B O 1
ATOM 2671 N N . TRP B 1 128 ? -11.25 -15.414 -11.953 1 97.88 128 TRP B N 1
ATOM 2672 C CA . TRP B 1 128 ? -10.945 -16.719 -12.523 1 97.88 128 TRP B CA 1
ATOM 2673 C C . TRP B 1 128 ? -10.227 -16.578 -13.859 1 97.88 128 TRP B C 1
ATOM 2675 O O . TRP B 1 128 ? -10.32 -15.539 -14.516 1 97.88 128 TRP B O 1
ATOM 2685 N N . ALA B 1 129 ? -9.484 -17.531 -14.219 1 97.94 129 ALA B N 1
ATOM 2686 C CA . ALA B 1 129 ? -8.852 -17.766 -15.516 1 97.94 129 ALA B CA 1
ATOM 2687 C C . ALA B 1 129 ? -8.648 -19.266 -15.766 1 97.94 129 ALA B C 1
ATOM 2689 O O . ALA B 1 129 ? -8.352 -20.016 -14.836 1 97.94 129 ALA B O 1
ATOM 2690 N N . CYS B 1 130 ? -8.859 -19.656 -16.922 1 97.25 130 CYS B N 1
ATOM 2691 C CA . CYS B 1 130 ? -8.68 -21.062 -17.297 1 97.25 130 CYS B CA 1
ATOM 2692 C C . CYS B 1 130 ? -7.422 -21.219 -18.156 1 97.25 130 CYS B C 1
ATOM 2694 O O . CYS B 1 130 ? -7.355 -20.719 -19.281 1 97.25 130 CYS B O 1
ATOM 2696 N N . PHE B 1 131 ? -6.461 -21.922 -17.594 1 97.56 131 PHE B N 1
ATOM 2697 C CA . PHE B 1 131 ? -5.207 -22.172 -18.281 1 97.56 131 PHE B CA 1
ATOM 2698 C C . PHE B 1 131 ? -5.207 -23.547 -18.922 1 97.56 131 PHE B C 1
ATOM 2700 O O . PHE B 1 131 ? -5.18 -24.562 -18.219 1 97.56 131 PHE B O 1
ATOM 2707 N N . THR B 1 132 ? -5.23 -23.609 -20.234 1 94.56 132 THR B N 1
ATOM 2708 C CA . THR B 1 132 ? -5.348 -24.875 -20.938 1 94.56 132 THR B CA 1
ATOM 2709 C C . THR B 1 132 ? -4.105 -25.156 -21.781 1 94.56 132 THR B C 1
ATOM 2711 O O . THR B 1 132 ? -3.857 -26.297 -22.172 1 94.56 132 THR B O 1
ATOM 2714 N N . ASP B 1 133 ? -3.336 -24.109 -22.078 1 91.25 133 ASP B N 1
ATOM 2715 C CA . ASP B 1 133 ? -2.172 -24.266 -22.938 1 91.25 133 ASP B CA 1
ATOM 2716 C C . ASP B 1 133 ? -0.882 -23.938 -22.188 1 91.25 133 ASP B C 1
ATOM 2718 O O . ASP B 1 133 ? -0.885 -23.812 -20.969 1 91.25 133 ASP B O 1
ATOM 2722 N N . ALA B 1 134 ? 0.145 -23.969 -22.984 1 87.56 134 ALA B N 1
ATOM 2723 C CA . ALA B 1 134 ? 1.461 -23.766 -22.391 1 87.56 134 ALA B CA 1
ATOM 2724 C C . ALA B 1 134 ? 1.734 -22.297 -22.141 1 87.56 134 ALA B C 1
ATOM 2726 O O . ALA B 1 134 ? 2.719 -21.938 -21.484 1 87.56 134 ALA B O 1
ATOM 2727 N N . THR B 1 135 ? 0.773 -21.469 -22.516 1 85.69 135 THR B N 1
ATOM 2728 C CA . THR B 1 135 ? 0.997 -20.047 -22.391 1 85.69 135 THR B CA 1
ATOM 2729 C C . THR B 1 135 ? 0.163 -19.469 -21.25 1 85.69 135 THR B C 1
ATOM 2731 O O . THR B 1 135 ? -0.798 -20.094 -20.797 1 85.69 135 THR B O 1
ATOM 2734 N N . LEU B 1 136 ? 0.595 -18.344 -20.797 1 88 136 LEU B N 1
ATOM 2735 C CA . LEU B 1 136 ? -0.122 -17.609 -19.766 1 88 136 LEU B CA 1
ATOM 2736 C C . LEU B 1 136 ? -1.09 -16.609 -20.375 1 88 136 LEU B C 1
ATOM 2738 O O . LEU B 1 136 ? -1.694 -15.805 -19.656 1 88 136 LEU B O 1
ATOM 2742 N N . ASP B 1 137 ? -1.238 -16.672 -21.578 1 87.5 137 ASP B N 1
ATOM 2743 C CA . ASP B 1 137 ? -1.999 -15.648 -22.297 1 87.5 137 ASP B CA 1
ATOM 2744 C C . ASP B 1 137 ? -3.5 -15.914 -22.203 1 87.5 137 ASP B C 1
ATOM 2746 O O . ASP B 1 137 ? -4.121 -16.359 -23.172 1 87.5 137 ASP B O 1
ATOM 2750 N N . VAL B 1 138 ? -4.086 -15.766 -21.078 1 91.69 138 VAL B N 1
ATOM 2751 C CA . VAL B 1 138 ? -5.516 -15.938 -20.844 1 91.69 138 VAL B CA 1
ATOM 2752 C C . VAL B 1 138 ? -6.078 -14.68 -20.172 1 91.69 138 VAL B C 1
ATOM 2754 O O . VAL B 1 138 ? -5.355 -13.953 -19.5 1 91.69 138 VAL B O 1
ATOM 2757 N N . GLU B 1 139 ? -7.27 -14.469 -20.484 1 93.19 139 GLU B N 1
ATOM 2758 C CA . GLU B 1 139 ? -7.938 -13.32 -19.875 1 93.19 139 GLU B CA 1
ATOM 2759 C C . GLU B 1 139 ? -8.406 -13.641 -18.453 1 93.19 139 GLU B C 1
ATOM 2761 O O . GLU B 1 139 ? -9.07 -14.656 -18.234 1 93.19 139 GLU B O 1
ATOM 2766 N N . GLU B 1 140 ? -8.023 -12.82 -17.531 1 97.12 140 GLU B N 1
ATOM 2767 C CA . GLU B 1 140 ? -8.539 -12.906 -16.172 1 97.12 140 GLU B CA 1
ATOM 2768 C C . GLU B 1 140 ? -9.891 -12.211 -16.047 1 97.12 140 GLU B C 1
ATOM 2770 O O . GLU B 1 140 ? -10.102 -11.133 -16.609 1 97.12 140 GLU B O 1
ATOM 2775 N N . GLN B 1 141 ? -10.812 -12.852 -15.359 1 97.25 141 GLN B N 1
ATOM 2776 C CA . GLN B 1 141 ? -12.18 -12.344 -15.305 1 97.25 141 GLN B CA 1
ATOM 2777 C C . GLN B 1 141 ? -12.734 -12.398 -13.891 1 97.25 141 GLN B C 1
ATOM 2779 O O . GLN B 1 141 ? -12.156 -13.039 -13.016 1 97.25 141 GLN B O 1
ATOM 2784 N N . VAL B 1 142 ? -13.797 -11.633 -13.703 1 97.88 142 VAL B N 1
ATOM 2785 C CA . VAL B 1 142 ? -14.57 -11.68 -12.469 1 97.88 142 VAL B CA 1
ATOM 2786 C C . VAL B 1 142 ? -16.047 -11.867 -12.789 1 97.88 142 VAL B C 1
ATOM 2788 O O . VAL B 1 142 ? -16.578 -11.242 -13.719 1 97.88 142 VAL B O 1
ATOM 2791 N N . SER B 1 143 ? -16.719 -12.758 -12.203 1 97.19 143 SER B N 1
ATOM 2792 C CA . SER B 1 143 ? -18.141 -13.016 -12.406 1 97.19 143 SER B CA 1
ATOM 2793 C C . SER B 1 143 ? -18.719 -13.867 -11.273 1 97.19 143 SER B C 1
ATOM 2795 O O . SER B 1 143 ? -17.969 -14.352 -10.414 1 97.19 143 SER B O 1
ATOM 2797 N N . ASP B 1 144 ? -19.984 -13.961 -11.328 1 97.06 144 ASP B N 1
ATOM 2798 C CA . ASP B 1 144 ? -20.594 -15 -10.508 1 97.06 144 ASP B CA 1
ATOM 2799 C C . ASP B 1 144 ? -20.094 -16.391 -10.898 1 97.06 144 ASP B C 1
ATOM 2801 O O . ASP B 1 144 ? -19.797 -16.641 -12.07 1 97.06 144 ASP B O 1
ATOM 2805 N N . ALA B 1 145 ? -20.062 -17.219 -9.898 1 97.06 145 ALA B N 1
ATOM 2806 C CA . ALA B 1 145 ? -19.578 -18.578 -10.141 1 97.06 145 ALA B CA 1
ATOM 2807 C C . ALA B 1 145 ? -20.375 -19.234 -11.258 1 97.06 145 ALA B C 1
ATOM 2809 O O . ALA B 1 145 ? -19.812 -19.938 -12.094 1 97.06 145 ALA B O 1
ATOM 2810 N N . ALA B 1 146 ? -21.656 -18.984 -11.281 1 96.44 146 ALA B N 1
ATOM 2811 C CA . ALA B 1 146 ? -22.562 -19.625 -12.234 1 96.44 146 ALA B CA 1
ATOM 2812 C C . ALA B 1 146 ? -22.281 -19.156 -13.656 1 96.44 146 ALA B C 1
ATOM 2814 O O . ALA B 1 146 ? -22.641 -19.812 -14.625 1 96.44 146 ALA B O 1
ATOM 2815 N N . ASP B 1 147 ? -21.672 -18.016 -13.797 1 97.06 147 ASP B N 1
ATOM 2816 C CA . ASP B 1 147 ? -21.484 -17.391 -15.102 1 97.06 147 ASP B CA 1
ATOM 2817 C C . ASP B 1 147 ? -20.125 -17.734 -15.695 1 97.06 147 ASP B C 1
ATOM 2819 O O . ASP B 1 147 ? -19.797 -17.312 -16.812 1 97.06 147 ASP B O 1
ATOM 2823 N N . ILE B 1 148 ? -19.328 -18.5 -14.969 1 97.38 148 ILE B N 1
ATOM 2824 C CA . ILE B 1 148 ? -18.047 -18.953 -15.516 1 97.38 148 ILE B CA 1
ATOM 2825 C C . ILE B 1 148 ? -18.312 -19.906 -16.688 1 97.38 148 ILE B C 1
ATOM 2827 O O . ILE B 1 148 ? -19 -20.906 -16.531 1 97.38 148 ILE B O 1
ATOM 2831 N N . PRO B 1 149 ? -17.734 -19.547 -17.797 1 96.25 149 PRO B N 1
ATOM 2832 C CA . PRO B 1 149 ? -17.969 -20.406 -18.953 1 96.25 149 PRO B CA 1
ATOM 2833 C C . PRO B 1 149 ? -17.328 -21.781 -18.812 1 96.25 149 PRO B C 1
ATOM 2835 O O . PRO B 1 149 ? -16.25 -21.906 -18.219 1 96.25 149 PRO B O 1
ATOM 2838 N N . VAL B 1 150 ? -17.953 -22.781 -19.359 1 93.94 150 VAL B N 1
ATOM 2839 C CA . VAL B 1 150 ? -17.453 -24.141 -19.344 1 93.94 150 VAL B CA 1
ATOM 2840 C C . VAL B 1 150 ? -16.281 -24.266 -20.328 1 93.94 150 VAL B C 1
ATOM 2842 O O . VAL B 1 150 ? -16.438 -24.016 -21.516 1 93.94 150 VAL B O 1
ATOM 2845 N N . PRO B 1 151 ? -15.141 -24.609 -19.781 1 92.12 151 PRO B N 1
ATOM 2846 C CA . PRO B 1 151 ? -14.023 -24.781 -20.719 1 92.12 151 PRO B CA 1
ATOM 2847 C C . PRO B 1 151 ? -14.219 -25.953 -21.672 1 92.12 151 PRO B C 1
ATOM 2849 O O . PRO B 1 151 ? -14.891 -26.938 -21.328 1 92.12 151 PRO B O 1
ATOM 2852 N N . ASP B 1 152 ? -13.609 -25.812 -22.859 1 91.81 152 ASP B N 1
ATOM 2853 C CA . ASP B 1 152 ? -13.672 -26.891 -23.844 1 91.81 152 ASP B CA 1
ATOM 2854 C C . ASP B 1 152 ? -12.617 -27.953 -23.562 1 91.81 152 ASP B C 1
ATOM 2856 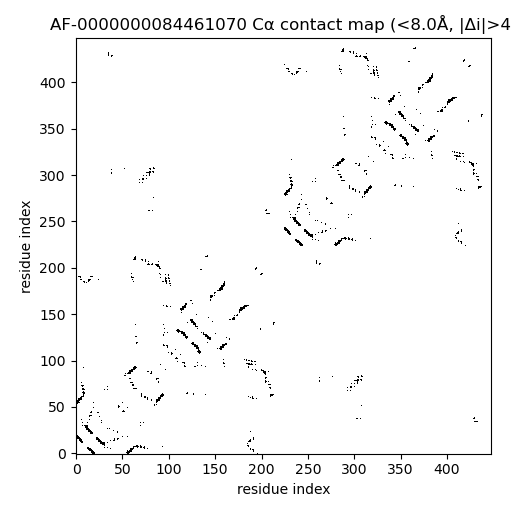O O . ASP B 1 152 ? -11.703 -28.156 -24.359 1 91.81 152 ASP B O 1
ATOM 2860 N N . THR B 1 153 ? -12.641 -28.562 -22.5 1 93.25 153 THR B N 1
ATOM 2861 C CA . THR B 1 153 ? -11.742 -29.625 -22.047 1 93.25 153 THR B CA 1
ATOM 2862 C C . THR B 1 153 ? -12.539 -30.797 -21.469 1 93.25 153 THR B C 1
ATOM 2864 O O . THR B 1 153 ? -13.695 -30.641 -21.094 1 93.25 153 THR B O 1
ATOM 2867 N N . GLU B 1 154 ? -11.977 -31.953 -21.531 1 93.19 154 GLU B N 1
ATOM 2868 C CA . GLU B 1 154 ? -12.633 -33.125 -20.984 1 93.19 154 GLU B CA 1
ATOM 2869 C C . GLU B 1 154 ? -12.656 -33.094 -19.453 1 93.19 154 GLU B C 1
ATOM 2871 O O . GLU B 1 154 ? -13.641 -33.5 -18.844 1 93.19 154 GLU B O 1
ATOM 2876 N N . SER B 1 155 ? -11.586 -32.688 -18.922 1 96.31 155 SER B N 1
ATOM 2877 C CA . SER B 1 155 ? -11.43 -32.562 -17.469 1 96.31 155 SER B CA 1
ATOM 2878 C C . SER B 1 155 ? -10.695 -31.281 -17.094 1 96.31 155 SER B C 1
ATOM 2880 O O . SER B 1 155 ? -9.984 -30.703 -17.922 1 96.31 155 SER B O 1
ATOM 2882 N N . ILE B 1 156 ? -10.984 -30.875 -15.82 1 96.88 156 ILE B N 1
ATOM 2883 C CA . ILE B 1 156 ? -10.336 -29.656 -15.383 1 96.88 156 ILE B CA 1
ATOM 2884 C C . ILE B 1 156 ? -9.914 -29.781 -13.922 1 96.88 156 ILE B C 1
ATOM 2886 O O . ILE B 1 156 ? -10.57 -30.469 -13.141 1 96.88 156 ILE B O 1
ATOM 2890 N N . VAL B 1 157 ? -8.805 -29.203 -13.578 1 97.81 157 VAL B N 1
ATOM 2891 C CA . VAL B 1 157 ? -8.375 -29.031 -12.195 1 97.81 157 VAL B CA 1
ATOM 2892 C C . VAL B 1 157 ? -8.875 -27.688 -11.672 1 97.81 157 VAL B C 1
ATOM 2894 O O . VAL B 1 157 ? -8.68 -26.641 -12.312 1 97.81 157 VAL B O 1
ATOM 2897 N N . LEU B 1 158 ? -9.523 -27.734 -10.539 1 97.75 158 LEU B N 1
ATOM 2898 C CA . LEU B 1 158 ? -9.914 -26.516 -9.828 1 97.75 158 LEU B CA 1
ATOM 2899 C C . LEU B 1 158 ? -8.898 -26.172 -8.75 1 97.75 158 LEU B C 1
ATOM 2901 O O . LEU B 1 158 ? -8.695 -26.938 -7.809 1 97.75 158 LEU B O 1
ATOM 2905 N N . ALA B 1 159 ? -8.219 -25.031 -8.93 1 98.19 159 ALA B N 1
ATOM 2906 C CA . ALA B 1 159 ? -7.211 -24.625 -7.949 1 98.19 159 ALA B CA 1
ATOM 2907 C C . ALA B 1 159 ? -7.418 -23.172 -7.527 1 98.19 159 ALA B C 1
ATOM 2909 O O . ALA B 1 159 ? -7.711 -22.312 -8.359 1 98.19 159 ALA B O 1
ATOM 2910 N N . GLY B 1 160 ? -7.324 -22.953 -6.277 1 98.19 160 GLY B N 1
ATOM 2911 C CA . GLY B 1 160 ? -7.418 -21.562 -5.848 1 98.19 160 GLY B CA 1
ATOM 2912 C C . GLY B 1 160 ? -7.762 -21.422 -4.375 1 98.19 160 GLY B C 1
ATOM 2913 O O . GLY B 1 160 ? -7.578 -22.359 -3.594 1 98.19 160 GLY B O 1
ATOM 2914 N N . ALA B 1 161 ? -8.125 -20.172 -4.008 1 96.06 161 ALA B N 1
ATOM 2915 C CA . ALA B 1 161 ? -8.406 -19.859 -2.607 1 96.06 161 ALA B CA 1
ATOM 2916 C C . ALA B 1 161 ? -9.711 -19.094 -2.467 1 96.06 161 ALA B C 1
ATOM 2918 O O . ALA B 1 161 ? -10.016 -18.219 -3.273 1 96.06 161 ALA B O 1
ATOM 2919 N N . GLY B 1 162 ? -10.484 -19.469 -1.44 1 93.25 162 GLY B N 1
ATOM 2920 C CA . GLY B 1 162 ? -11.695 -18.75 -1.088 1 93.25 162 GLY B CA 1
ATOM 2921 C C . GLY B 1 162 ? -12.883 -19.125 -1.953 1 93.25 162 GLY B C 1
ATOM 2922 O O . GLY B 1 162 ? -13.914 -18.453 -1.929 1 93.25 162 GLY B O 1
ATOM 2923 N N . PHE B 1 163 ? -12.734 -20.141 -2.766 1 93.31 163 PHE B N 1
ATOM 2924 C CA . PHE B 1 163 ? -13.82 -20.469 -3.684 1 93.31 163 PHE B CA 1
ATOM 2925 C C . PHE B 1 163 ? -14.773 -21.484 -3.064 1 93.31 163 PHE B C 1
ATOM 2927 O O . PHE B 1 163 ? -15.859 -21.719 -3.592 1 93.31 163 PHE B O 1
ATOM 2934 N N . ASP B 1 164 ? -14.406 -22.031 -1.971 1 92.44 164 ASP B N 1
ATOM 2935 C CA . ASP B 1 164 ? -15.18 -23.094 -1.344 1 92.44 164 ASP B CA 1
ATOM 2936 C C . ASP B 1 164 ? -16.641 -22.672 -1.15 1 92.44 164 ASP B C 1
ATOM 2938 O O . ASP B 1 164 ? -17.547 -23.453 -1.393 1 92.44 164 ASP B O 1
ATOM 2942 N N . ALA B 1 165 ? -16.766 -21.453 -0.777 1 90.25 165 ALA B N 1
ATOM 2943 C CA . ALA B 1 165 ? -18.094 -20.922 -0.479 1 90.25 165 ALA B CA 1
ATOM 2944 C C . ALA B 1 165 ? -18.938 -20.844 -1.743 1 90.25 165 ALA B C 1
ATOM 2946 O O . ALA B 1 165 ? -20.172 -20.766 -1.668 1 90.25 165 ALA B O 1
ATOM 2947 N N . TYR B 1 166 ? -18.297 -20.938 -2.879 1 93.56 166 TYR B N 1
ATOM 2948 C CA . TYR B 1 166 ? -19 -20.703 -4.137 1 93.56 166 TYR B CA 1
ATOM 2949 C C . TYR B 1 166 ? -19.031 -21.953 -4.996 1 93.56 166 TYR B C 1
ATOM 2951 O O . TYR B 1 166 ? -19.594 -21.953 -6.094 1 93.56 166 TYR B O 1
ATOM 2959 N N . ARG B 1 167 ? -18.422 -22.938 -4.527 1 92.5 167 ARG B N 1
ATOM 2960 C CA . ARG B 1 167 ? -18.234 -24.156 -5.305 1 92.5 167 ARG B CA 1
ATOM 2961 C C . ARG B 1 167 ? -19.562 -24.688 -5.824 1 92.5 167 ARG B C 1
ATOM 2963 O O . ARG B 1 167 ? -19.672 -25.078 -6.988 1 92.5 167 ARG B O 1
ATOM 2970 N N . SER B 1 168 ? -20.609 -24.719 -4.988 1 93.44 168 SER B N 1
ATOM 2971 C CA . SER B 1 168 ? -21.922 -25.25 -5.344 1 93.44 168 SER B CA 1
ATOM 2972 C C . SER B 1 168 ? -22.625 -24.375 -6.371 1 93.44 168 SER B C 1
ATOM 2974 O O . SER B 1 168 ? -23.594 -24.797 -6.992 1 93.44 168 SER B O 1
ATOM 2976 N N . GLN B 1 169 ? -22.125 -23.172 -6.523 1 96.06 169 GLN B N 1
ATOM 2977 C CA . GLN B 1 169 ? -22.75 -22.219 -7.445 1 96.06 169 GLN B CA 1
ATOM 2978 C C . GLN B 1 169 ? -22.172 -22.359 -8.844 1 96.06 169 GLN B C 1
ATOM 2980 O O . GLN B 1 169 ? -22.688 -21.766 -9.797 1 96.06 169 GLN B O 1
ATOM 2985 N N . LEU B 1 170 ? -21.109 -23.094 -8.992 1 96.31 170 LEU B N 1
ATOM 2986 C CA . LEU B 1 170 ? -20.578 -23.375 -10.32 1 96.31 170 LEU B CA 1
ATOM 2987 C C . LEU B 1 170 ? -21.594 -24.141 -11.164 1 96.31 170 LEU B C 1
ATOM 2989 O O . LEU B 1 170 ? -22.406 -24.891 -10.625 1 96.31 170 LEU B O 1
ATOM 2993 N N . SER B 1 171 ? -21.531 -23.953 -12.5 1 95.94 171 SER B N 1
ATOM 2994 C CA . SER B 1 171 ? -22.453 -24.672 -13.367 1 95.94 171 SER B CA 1
ATOM 2995 C C . SER B 1 171 ? -22.25 -26.188 -13.242 1 95.94 171 SER B C 1
ATOM 2997 O O . SER B 1 171 ? -21.125 -26.641 -13 1 95.94 171 SER B O 1
ATOM 2999 N N . ALA B 1 172 ? -23.297 -26.953 -13.445 1 95.88 172 ALA B N 1
ATOM 3000 C CA . ALA B 1 172 ? -23.234 -28.406 -13.383 1 95.88 172 ALA B CA 1
ATOM 3001 C C . ALA B 1 172 ? -22.219 -28.953 -14.391 1 95.88 172 ALA B C 1
ATOM 3003 O O . ALA B 1 172 ? -21.531 -29.938 -14.125 1 95.88 172 ALA B O 1
ATOM 3004 N N . GLN B 1 173 ? -22.172 -28.312 -15.484 1 96.06 173 GLN B N 1
ATOM 3005 C CA . GLN B 1 173 ? -21.25 -28.734 -16.531 1 96.06 173 GLN B CA 1
ATOM 3006 C C . GLN B 1 173 ? -19.797 -28.609 -16.078 1 96.06 173 GLN B C 1
ATOM 3008 O O . GLN B 1 173 ? -18.984 -29.484 -16.359 1 96.06 173 GLN B O 1
ATOM 3013 N N . ILE B 1 174 ? -19.5 -27.547 -15.391 1 96.38 174 ILE B N 1
ATOM 3014 C CA . ILE B 1 174 ? -18.141 -27.359 -14.867 1 96.38 174 ILE B CA 1
ATOM 3015 C C . ILE B 1 174 ? -17.875 -28.375 -13.766 1 96.38 174 ILE B C 1
ATOM 3017 O O . ILE B 1 174 ? -16.828 -29.031 -13.766 1 96.38 174 ILE B O 1
ATOM 3021 N N . ILE B 1 175 ? -18.812 -28.562 -12.859 1 96.5 175 ILE B N 1
ATOM 3022 C CA . ILE B 1 175 ? -18.672 -29.469 -11.727 1 96.5 175 ILE B CA 1
ATOM 3023 C C . ILE B 1 175 ? -18.391 -30.875 -12.234 1 96.5 175 ILE B C 1
ATOM 3025 O O . ILE B 1 175 ? -17.531 -31.578 -11.703 1 96.5 175 ILE B O 1
ATOM 3029 N N . ASP B 1 176 ? -19.062 -31.25 -13.273 1 96.31 176 ASP B N 1
ATOM 3030 C CA . ASP B 1 176 ? -18.938 -32.594 -13.828 1 96.31 176 ASP B CA 1
ATOM 3031 C C . ASP B 1 176 ? -17.547 -32.812 -14.406 1 96.31 176 ASP B C 1
ATOM 3033 O O . ASP B 1 176 ? -17.078 -33.938 -14.508 1 96.31 176 ASP B O 1
ATOM 3037 N N . LYS B 1 177 ? -16.906 -31.766 -14.766 1 96.69 177 LYS B N 1
ATOM 3038 C CA . LYS B 1 177 ? -15.617 -31.875 -15.438 1 96.69 177 LYS B CA 1
ATOM 3039 C C . LYS B 1 177 ? -14.477 -31.812 -14.438 1 96.69 177 LYS B C 1
ATOM 3041 O O . LYS B 1 177 ? -13.32 -32.062 -14.789 1 96.69 177 LYS B O 1
ATOM 3046 N N . ILE B 1 178 ? -14.766 -31.469 -13.172 1 96.69 178 ILE B N 1
ATOM 3047 C CA . ILE B 1 178 ? -13.727 -31.297 -12.164 1 96.69 178 ILE B CA 1
ATOM 3048 C C . ILE B 1 178 ? -13.125 -32.656 -11.805 1 96.69 178 ILE B C 1
ATOM 3050 O O . ILE B 1 178 ? -13.828 -33.531 -11.305 1 96.69 178 ILE B O 1
ATOM 3054 N N . SER B 1 179 ? -11.859 -32.812 -12.07 1 96.94 179 SER B N 1
ATOM 3055 C CA . SER B 1 179 ? -11.172 -34.031 -11.734 1 96.94 179 SER B CA 1
ATOM 3056 C C . SER B 1 179 ? -10.445 -33.938 -10.398 1 96.94 179 SER B C 1
ATOM 3058 O O . SER B 1 179 ? -10.312 -34.906 -9.672 1 96.94 179 SER B O 1
ATOM 3060 N N . ILE B 1 180 ? -9.93 -32.781 -10.102 1 96.88 180 ILE B N 1
ATOM 3061 C CA . ILE B 1 180 ? -9.195 -32.5 -8.867 1 96.88 180 ILE B CA 1
ATOM 3062 C C . ILE B 1 180 ? -9.531 -31.094 -8.383 1 96.88 180 ILE B C 1
ATOM 3064 O O . ILE B 1 180 ? -9.695 -30.172 -9.188 1 96.88 180 ILE B O 1
ATOM 3068 N N . GLU B 1 181 ? -9.703 -30.969 -7.102 1 96.62 181 GLU B N 1
ATOM 3069 C CA . GLU B 1 181 ? -9.883 -29.656 -6.457 1 96.62 181 GLU B CA 1
ATOM 3070 C C . GLU B 1 181 ? -8.812 -29.422 -5.398 1 96.62 181 GLU B C 1
ATOM 3072 O O . GLU B 1 181 ? -8.578 -30.266 -4.539 1 96.62 181 GLU B O 1
ATOM 3077 N N . LYS B 1 182 ? -8.117 -28.328 -5.48 1 97.25 182 LYS B N 1
ATOM 3078 C CA . LYS B 1 182 ? -7.055 -28.016 -4.523 1 97.25 182 LYS B CA 1
ATOM 3079 C C . LYS B 1 182 ? -7.141 -26.578 -4.055 1 97.25 182 LYS B C 1
ATOM 3081 O O . LYS B 1 182 ? -7.309 -25.656 -4.867 1 97.25 182 LYS B O 1
ATOM 3086 N N . SER B 1 183 ? -7.066 -26.406 -2.715 1 97.31 183 SER B N 1
ATOM 3087 C CA . SER B 1 183 ? -6.883 -25.078 -2.158 1 97.31 183 SER B CA 1
ATOM 3088 C C . SER B 1 183 ? -5.426 -24.625 -2.258 1 97.31 183 SER B C 1
ATOM 3090 O O . SER B 1 183 ? -4.559 -25.172 -1.578 1 97.31 183 SER B O 1
ATOM 3092 N N . ILE B 1 184 ? -5.188 -23.656 -3.084 1 97.75 184 ILE B N 1
ATOM 3093 C CA . ILE B 1 184 ? -3.838 -23.172 -3.35 1 97.75 184 ILE B CA 1
ATOM 3094 C C . ILE B 1 184 ? -3.836 -21.641 -3.369 1 97.75 184 ILE B C 1
ATOM 3096 O O . ILE B 1 184 ? -4.562 -21.031 -4.152 1 97.75 184 ILE B O 1
ATOM 3100 N N . PHE B 1 185 ? -3.086 -21.062 -2.49 1 98 185 PHE B N 1
ATOM 3101 C CA . PHE B 1 185 ? -2.844 -19.625 -2.535 1 98 185 PHE B CA 1
ATOM 3102 C C . PHE B 1 185 ? -1.755 -19.297 -3.547 1 98 185 PHE B C 1
ATOM 3104 O O . PHE B 1 185 ? -0.94 -20.156 -3.896 1 98 185 PHE B O 1
ATOM 3111 N N . PRO B 1 186 ? -1.812 -18.047 -4.117 1 98.25 186 PRO B N 1
ATOM 3112 C CA . PRO B 1 186 ? -0.631 -17.656 -4.887 1 98.25 186 PRO B CA 1
ATOM 3113 C C . PRO B 1 186 ? 0.648 -17.656 -4.051 1 98.25 186 PRO B C 1
ATOM 3115 O O . PRO B 1 186 ? 0.692 -17.062 -2.975 1 98.25 186 PRO B O 1
ATOM 3118 N N . GLN B 1 187 ? 1.643 -18.406 -4.516 1 98.31 187 GLN B N 1
ATOM 3119 C CA . GLN B 1 187 ? 2.893 -18.562 -3.779 1 98.31 187 GLN B CA 1
ATOM 3120 C C . GLN B 1 187 ? 4.039 -17.828 -4.48 1 98.31 187 GLN B C 1
ATOM 3122 O O . GLN B 1 187 ? 4.168 -17.906 -5.703 1 98.31 187 GLN B O 1
ATOM 3127 N N . ALA B 1 188 ? 4.867 -17.203 -3.674 1 98.81 188 ALA B N 1
ATOM 3128 C CA . ALA B 1 188 ? 6.023 -16.469 -4.195 1 98.81 188 ALA B CA 1
ATOM 3129 C C . ALA B 1 188 ? 6.945 -17.406 -4.98 1 98.81 188 ALA B C 1
ATOM 3131 O O . ALA B 1 188 ? 7.449 -17.031 -6.047 1 98.81 188 ALA B O 1
ATOM 3132 N N . PRO B 1 189 ? 7.168 -18.656 -4.523 1 98.81 189 PRO B N 1
ATOM 3133 C CA . PRO B 1 189 ? 8 -19.547 -5.328 1 98.81 189 PRO B CA 1
ATOM 3134 C C . PRO B 1 189 ? 7.438 -19.781 -6.727 1 98.81 189 PRO B C 1
ATOM 3136 O O . PRO B 1 189 ? 8.195 -19.906 -7.691 1 98.81 189 PRO B O 1
ATOM 3139 N N . ALA B 1 190 ? 6.129 -19.859 -6.828 1 98.81 190 ALA B N 1
ATOM 3140 C CA . ALA B 1 190 ? 5.504 -20.031 -8.141 1 98.81 190 ALA B CA 1
ATOM 3141 C C . ALA B 1 190 ? 5.789 -18.828 -9.039 1 98.81 190 ALA B C 1
ATOM 3143 O O . ALA B 1 190 ? 6.039 -18.984 -10.234 1 98.81 190 ALA B O 1
ATOM 3144 N N . MET B 1 191 ? 5.734 -17.672 -8.477 1 98.81 191 MET B N 1
ATOM 3145 C CA . MET B 1 191 ? 6.051 -16.453 -9.219 1 98.81 191 MET B CA 1
ATOM 3146 C C . MET B 1 191 ? 7.488 -16.484 -9.719 1 98.81 191 MET B C 1
ATOM 3148 O O . MET B 1 191 ? 7.758 -16.125 -10.867 1 98.81 191 MET B O 1
ATOM 3152 N N . ILE B 1 192 ? 8.375 -16.906 -8.875 1 98.88 192 ILE B N 1
ATOM 3153 C CA . ILE B 1 192 ? 9.789 -17 -9.234 1 98.88 192 ILE B CA 1
ATOM 3154 C C . ILE B 1 192 ? 9.969 -17.953 -10.406 1 98.88 192 ILE B C 1
ATOM 3156 O O . ILE B 1 192 ? 10.648 -17.641 -11.383 1 98.88 192 ILE B O 1
ATOM 3160 N N . ARG B 1 193 ? 9.312 -19.109 -10.328 1 98.56 193 ARG B N 1
ATOM 3161 C CA . ARG B 1 193 ? 9.422 -20.094 -11.391 1 98.56 193 ARG B CA 1
ATOM 3162 C C . ARG B 1 193 ? 8.906 -19.531 -12.711 1 98.56 193 ARG B C 1
ATOM 3164 O O . ARG B 1 193 ? 9.5 -19.766 -13.766 1 98.56 193 ARG B O 1
ATOM 3171 N N . LEU B 1 194 ? 7.824 -18.781 -12.656 1 98.44 194 LEU B N 1
ATOM 3172 C CA . LEU B 1 194 ? 7.254 -18.203 -13.867 1 98.44 194 LEU B CA 1
ATOM 3173 C C . LEU B 1 194 ? 8.203 -17.188 -14.492 1 98.44 194 LEU B C 1
ATOM 3175 O O . LEU B 1 194 ? 8.352 -17.125 -15.719 1 98.44 194 LEU B O 1
ATOM 3179 N N . VAL B 1 195 ? 8.828 -16.344 -13.648 1 98.62 195 VAL B N 1
ATOM 3180 C CA . VAL B 1 195 ? 9.781 -15.367 -14.148 1 98.62 195 VAL B CA 1
ATOM 3181 C C . VAL B 1 195 ? 11 -16.078 -14.734 1 98.62 195 VAL B C 1
ATOM 3183 O O . VAL B 1 195 ? 11.484 -15.719 -15.812 1 98.62 195 VAL B O 1
ATOM 3186 N N . GLN B 1 196 ? 11.508 -17.094 -14.078 1 97.88 196 GLN B N 1
ATOM 3187 C CA . GLN B 1 196 ? 12.688 -17.828 -14.523 1 97.88 196 GLN B CA 1
ATOM 3188 C C . GLN B 1 196 ? 12.406 -18.578 -15.828 1 97.88 196 GLN B C 1
ATOM 3190 O O . GLN B 1 196 ? 13.312 -18.766 -16.641 1 97.88 196 GLN B O 1
ATOM 3195 N N . ALA B 1 197 ? 11.18 -18.953 -15.984 1 96.19 197 ALA B N 1
ATOM 3196 C CA . ALA B 1 197 ? 10.773 -19.625 -17.219 1 96.19 197 ALA B CA 1
ATOM 3197 C C . ALA B 1 197 ? 10.555 -18.594 -18.344 1 96.19 197 ALA B C 1
ATOM 3199 O O . ALA B 1 197 ? 10.094 -18.953 -19.422 1 96.19 197 ALA B O 1
ATOM 3200 N N . GLN B 1 198 ? 10.805 -17.312 -18.109 1 95.81 198 GLN B N 1
ATOM 3201 C CA . GLN B 1 198 ? 10.727 -16.203 -19.062 1 95.81 198 GLN B CA 1
ATOM 3202 C C . GLN B 1 198 ? 9.297 -16.016 -19.562 1 95.81 198 GLN B C 1
ATOM 3204 O O . GLN B 1 198 ? 9.078 -15.695 -20.734 1 95.81 198 GLN B O 1
ATOM 3209 N N . LYS B 1 199 ? 8.336 -16.219 -18.641 1 95.31 199 LYS B N 1
ATOM 3210 C CA . LYS B 1 199 ? 6.93 -16.078 -19 1 95.31 199 LYS B CA 1
ATOM 3211 C C . LYS B 1 199 ? 6.391 -14.711 -18.594 1 95.31 199 LYS B C 1
ATOM 3213 O O . LYS B 1 199 ? 5.234 -14.391 -18.875 1 95.31 199 LYS B O 1
ATOM 3218 N N . ILE B 1 200 ? 7.172 -13.984 -17.922 1 97.56 200 ILE B N 1
ATOM 3219 C CA . ILE B 1 200 ? 6.738 -12.688 -17.406 1 97.56 200 ILE B CA 1
ATOM 3220 C C . ILE B 1 200 ? 7.645 -11.586 -17.953 1 97.56 200 ILE B C 1
ATOM 3222 O O . ILE B 1 200 ? 8.867 -11.68 -17.859 1 97.56 200 ILE B O 1
ATOM 3226 N N . LYS B 1 201 ? 7.086 -10.594 -18.5 1 96.75 201 LYS B N 1
ATOM 3227 C CA . LYS B 1 201 ? 7.844 -9.445 -19 1 96.75 201 LYS B CA 1
ATOM 3228 C C . LYS B 1 201 ? 8.188 -8.484 -17.875 1 96.75 201 LYS B C 1
ATOM 3230 O O . LYS B 1 201 ? 7.34 -8.18 -17.031 1 96.75 201 LYS B O 1
ATOM 3235 N N . ALA B 1 202 ? 9.43 -8.023 -17.875 1 98.38 202 ALA B N 1
ATOM 3236 C CA . ALA B 1 202 ? 9.883 -7.062 -16.875 1 98.38 202 ALA B CA 1
ATOM 3237 C C . ALA B 1 202 ? 9.305 -5.676 -17.141 1 98.38 202 ALA B C 1
ATOM 3239 O O . ALA B 1 202 ? 9.031 -5.328 -18.297 1 98.38 202 ALA B O 1
ATOM 3240 N N . VAL B 1 203 ? 9.094 -4.922 -16.094 1 98.19 203 VAL B N 1
ATOM 3241 C CA . VAL B 1 203 ? 8.727 -3.512 -16.188 1 98.19 203 VAL B CA 1
ATOM 3242 C C . VAL B 1 203 ? 9.602 -2.68 -15.258 1 98.19 203 VAL B C 1
ATOM 3244 O O . VAL B 1 203 ? 10.219 -3.215 -14.336 1 98.19 203 VAL B O 1
ATOM 3247 N N . ASP B 1 204 ? 9.641 -1.387 -15.539 1 97.31 204 ASP B N 1
ATOM 3248 C CA . ASP B 1 204 ? 10.328 -0.465 -14.633 1 97.31 204 ASP B CA 1
ATOM 3249 C C . ASP B 1 204 ? 9.516 -0.249 -13.359 1 97.31 204 ASP B C 1
ATOM 3251 O O . ASP B 1 204 ? 8.281 -0.257 -13.391 1 97.31 204 ASP B O 1
ATOM 3255 N N . ALA B 1 205 ? 10.242 0.019 -12.289 1 96.5 205 ALA B N 1
ATOM 3256 C CA . ALA B 1 205 ? 9.602 0.248 -11 1 96.5 205 ALA B CA 1
ATOM 3257 C C . ALA B 1 205 ? 8.531 1.33 -11.102 1 96.5 205 ALA B C 1
ATOM 3259 O O . ALA B 1 205 ? 7.438 1.186 -10.547 1 96.5 205 ALA B O 1
ATOM 3260 N N . LYS B 1 206 ? 8.742 2.381 -11.828 1 93.75 206 LYS B N 1
ATOM 3261 C CA . LYS B 1 206 ? 7.828 3.52 -11.906 1 93.75 206 LYS B CA 1
ATOM 3262 C C . LYS B 1 206 ? 6.574 3.162 -12.695 1 93.75 206 LYS B C 1
ATOM 3264 O O . LYS B 1 206 ? 5.547 3.83 -12.578 1 93.75 206 LYS B O 1
ATOM 3269 N N . GLU B 1 207 ? 6.668 2.094 -13.492 1 94.25 207 GLU B N 1
ATOM 3270 C CA . GLU B 1 207 ? 5.559 1.729 -14.367 1 94.25 207 GLU B CA 1
ATOM 3271 C C . GLU B 1 207 ? 4.73 0.599 -13.766 1 94.25 207 GLU B C 1
ATOM 3273 O O . GLU B 1 207 ? 3.643 0.291 -14.258 1 94.25 207 GLU B O 1
ATOM 3278 N N . ALA B 1 208 ? 5.258 -0.01 -12.805 1 96.62 208 ALA B N 1
ATOM 3279 C CA . ALA B 1 208 ? 4.594 -1.165 -12.211 1 96.62 208 ALA B CA 1
ATOM 3280 C C . ALA B 1 208 ? 3.285 -0.757 -11.531 1 96.62 208 ALA B C 1
ATOM 3282 O O . ALA B 1 208 ? 3.209 0.299 -10.906 1 96.62 208 ALA B O 1
ATOM 3283 N N . SER B 1 209 ? 2.273 -1.56 -11.641 1 95.94 209 SER B N 1
ATOM 3284 C CA . SER B 1 209 ? 0.97 -1.328 -11.023 1 95.94 209 SER B CA 1
ATOM 3285 C C . SER B 1 209 ? 0.2 -2.633 -10.852 1 95.94 209 SER B C 1
ATOM 3287 O O . SER B 1 209 ? 0.407 -3.586 -11.602 1 95.94 209 SER B O 1
ATOM 3289 N N . PRO B 1 210 ? -0.671 -2.648 -9.867 1 96.19 210 PRO B N 1
ATOM 3290 C CA . PRO B 1 210 ? -1.589 -3.787 -9.797 1 96.19 210 PRO B CA 1
ATOM 3291 C C . PRO B 1 210 ? -2.559 -3.838 -10.977 1 96.19 210 PRO B C 1
ATOM 3293 O O . PRO B 1 210 ? -2.678 -2.863 -11.719 1 96.19 210 PRO B O 1
ATOM 3296 N N . VAL B 1 211 ? -3.164 -4.953 -11.133 1 94.12 211 VAL B N 1
ATOM 3297 C CA . VAL B 1 211 ? -4.223 -5.125 -12.125 1 94.12 211 VAL B CA 1
ATOM 3298 C C . VAL B 1 211 ? -5.566 -5.297 -11.422 1 94.12 211 VAL B C 1
ATOM 3300 O O . VAL B 1 211 ? -5.734 -6.211 -10.609 1 94.12 211 VAL B O 1
ATOM 3303 N N . TYR B 1 212 ? -6.477 -4.402 -11.797 1 92.25 212 TYR B N 1
ATOM 3304 C CA . TYR B 1 212 ? -7.828 -4.449 -11.242 1 92.25 212 TYR B CA 1
ATOM 3305 C C . TYR B 1 212 ? -8.836 -4.895 -12.297 1 92.25 212 TYR B C 1
ATOM 3307 O O . TYR B 1 212 ? -8.977 -4.246 -13.336 1 92.25 212 TYR B O 1
ATOM 3315 N N . ILE B 1 213 ? -9.484 -5.887 -12.078 1 91.94 213 ILE B N 1
ATOM 3316 C CA . ILE B 1 213 ? -10.383 -6.449 -13.086 1 91.94 213 ILE B CA 1
ATOM 3317 C C . ILE B 1 213 ? -11.812 -5.988 -12.812 1 91.94 213 ILE B C 1
ATOM 3319 O O . ILE B 1 213 ? -12.617 -5.867 -13.742 1 91.94 213 ILE B O 1
ATOM 3323 N N . ARG B 1 214 ? -12.281 -5.875 -11.609 1 79.69 214 ARG B N 1
ATOM 3324 C CA . ARG B 1 214 ? -13.633 -5.395 -11.367 1 79.69 214 ARG B CA 1
ATOM 3325 C C . ARG B 1 214 ? -13.82 -3.984 -11.906 1 79.69 214 ARG B C 1
ATOM 3327 O O . ARG B 1 214 ? -14.883 -3.658 -12.445 1 79.69 214 ARG B O 1
ATOM 3334 N N . ASN B 1 215 ? -13.148 -2.988 -11.594 1 61.44 215 ASN B N 1
ATOM 3335 C CA . ASN B 1 215 ? -13.43 -1.584 -11.875 1 61.44 215 ASN B CA 1
ATOM 3336 C C . ASN B 1 215 ? -13.281 -1.265 -13.359 1 61.44 215 ASN B C 1
ATOM 3338 O O . ASN B 1 215 ? -13.461 -0.119 -13.773 1 61.44 215 ASN B O 1
ATOM 3342 N N . LYS B 1 216 ? -12.82 -2.15 -14.203 1 52.38 216 LYS B N 1
ATOM 3343 C CA . LYS B 1 216 ? -12.844 -1.825 -15.625 1 52.38 216 LYS B CA 1
ATOM 3344 C C . LYS B 1 216 ? -14.273 -1.624 -16.125 1 52.38 216 LYS B C 1
ATOM 3346 O O . LYS B 1 216 ? -14.484 -1.121 -17.219 1 52.38 216 LYS B O 1
ATOM 3351 N N . VAL B 1 217 ? -15.352 -2.186 -15.523 1 40.09 217 VAL B N 1
ATOM 3352 C CA . VAL B 1 217 ? -16.703 -1.998 -16.031 1 40.09 217 VAL B CA 1
ATOM 3353 C C . VAL B 1 217 ? -17.094 -0.522 -15.969 1 40.09 217 VAL B C 1
ATOM 3355 O O . VAL B 1 217 ? -17.766 -0.006 -16.859 1 40.09 217 VAL B O 1
ATOM 3358 N N . THR B 1 218 ? -16.859 0.184 -14.789 1 37.31 218 THR B N 1
ATOM 3359 C CA . THR B 1 218 ? -17.5 1.491 -14.711 1 37.31 218 THR B CA 1
ATOM 3360 C C . THR B 1 218 ? -16.828 2.484 -15.648 1 37.31 218 THR B C 1
ATOM 3362 O O . THR B 1 218 ? -17.297 3.611 -15.82 1 37.31 218 THR B O 1
ATOM 3365 N N . GLN B 1 219 ? -15.57 2.229 -15.93 1 37.19 219 GLN B N 1
ATOM 3366 C CA . GLN B 1 219 ? -15.016 3.301 -16.75 1 37.19 219 GLN B CA 1
ATOM 3367 C C . GLN B 1 219 ? -15.742 3.402 -18.094 1 37.19 219 GLN B C 1
ATOM 3369 O O . GLN B 1 219 ? -15.492 4.328 -18.875 1 37.19 219 GLN B O 1
ATOM 3374 N N . GLY B 1 220 ? -16.453 2.354 -18.469 1 35.09 220 GLY B N 1
ATOM 3375 C CA . GLY B 1 220 ? -17.141 2.486 -19.75 1 35.09 220 GLY B CA 1
ATOM 3376 C C . GLY B 1 220 ? -18.219 3.551 -19.75 1 35.09 220 GLY B C 1
ATOM 3377 O O . GLY B 1 220 ? -18.453 4.195 -20.781 1 35.09 220 GLY B O 1
ATOM 3378 N N . GLU B 1 221 ? -19.297 3.387 -19.031 1 29.84 221 GLU B N 1
ATOM 3379 C CA . GLU B 1 221 ? -20.469 4.172 -19.406 1 29.84 221 GLU B CA 1
ATOM 3380 C C . GLU B 1 221 ? -20.391 5.598 -18.859 1 29.84 221 GLU B C 1
ATOM 3382 O O . GLU B 1 221 ? -20.625 5.836 -17.688 1 29.84 221 GLU B O 1
ATOM 3387 N N . ALA B 1 222 ? -19.234 6.172 -18.891 1 30.12 222 ALA B N 1
ATOM 3388 C CA . ALA B 1 222 ? -19.453 7.605 -18.75 1 30.12 222 ALA B CA 1
ATOM 3389 C C . ALA B 1 222 ? -20.609 8.07 -19.625 1 30.12 222 ALA B C 1
ATOM 3391 O O . ALA B 1 222 ? -20.578 7.902 -20.844 1 30.12 222 ALA B O 1
ATOM 3392 N N . ARG B 1 223 ? -21.906 8.102 -19.172 1 24.98 223 ARG B N 1
ATOM 3393 C CA . ARG B 1 223 ? -23.047 8.758 -19.812 1 24.98 223 ARG B CA 1
ATOM 3394 C C . ARG B 1 223 ? -22.625 10.062 -20.469 1 24.98 223 ARG B C 1
ATOM 3396 O O . ARG B 1 223 ? -22 10.914 -19.844 1 24.98 223 ARG B O 1
ATOM 3403 N N . GLY B 1 224 ? -22.422 10.164 -21.75 1 23.44 224 GLY B N 1
ATOM 3404 C CA . GLY B 1 224 ? -22.844 11.344 -22.484 1 23.44 224 GLY B CA 1
ATOM 3405 C C . GLY B 1 224 ? -24.203 11.859 -22.047 1 23.44 224 GLY B C 1
ATOM 3406 O O . GLY B 1 224 ? -25.031 11.094 -21.547 1 23.44 224 GLY B O 1
#

Nearest PDB structures (foldseek):
  5br9-assembly3_E  TM=8.823E-01  e=9.635E-23  Pseudomonas aeruginosa PAO1
  4y0w-assembly1_C-2  TM=8.815E-01  e=1.309E-21  Pseudomonas aeruginosa PAO579
  2gel-assembly1_A  TM=8.357E-01  e=2.759E-21  Salmonella enterica subsp. enterica serovar Typhimurium str. LT2
  4wq5-assembly2_C  TM=8.398E-01  e=5.115E-20  Escherichia coli K-12
  6z81-assembly2_D  TM=8.268E-01  e=2.737E-19  Escherichia coli

Sequence (448 aa):
MNLLAIDTSTAEASIGLSVNGRLWHESHQAERLHGQFILPAIERLLNQAGCSLPQLDGIAFGRGPGSFTGLRIACSVAKGLAYAHDLPLYPVSSLAAIAEEYLHQHQIPWGGQPVLALLDARMQQLYWACFTDATLDVEEQVSDAADIPVPDTESIVLAGAGFDAYRSQLSAQIIDKISIEKSIFPQAPAMIRLVQAQKIKAVDAKEASPVYIRNKVTQGEARGMNLLAIDTSTAEASIGLSVNGRLWHESHQAERLHGQFILPAIERLLNQAGCSLPQLDGIAFGRGPGSFTGLRIACSVAKGLAYAHDLPLYPVSSLAAIAEEYLHQHQIPWGGQPVLALLDARMQQLYWACFTDATLDVEEQVSDAADIPVPDTESIVLAGAGFDAYRSQLSAQIIDKISIEKSIFPQAPAMIRLVQAQKIKAVDAKEASPVYIRNKVTQGEARG

Radius of gyration: 24.01 Å; Cα contacts (8 Å, |Δi|>4): 1071; chains: 2; bounding box: 47×67×52 Å

pLDDT: mean 93.44, std 12.81, range [22.44, 98.94]

Secondary structure (DSSP, 8-state):
--EEEEE-SSSEEEEEEEETTEEEEEEEE-GGGHHHHHHHHHHHHHHHHT--GGG-SEEEEEEESS-HHHHHHHHHHHHHHHHHHT--EEEEEHHHHHHHHHHHHTT--TTSS-EEEEEE-STTEEEEEEE-SSS-----EEEEGGGSPPPSSS-EEEEEES-GGGGGGS-HHHHHHEEEEEE----HHHHHHHHHTT-S--B-GGG-----SGGGTTTT----/--EEEEE-SSSEEEEEEEETTEEEEEEEE-GGGHHHHHHHHHHHHHHHHT--GGG-SEEEEEEESS-HHHHHHHHHHHHHHHHHHT--EEEEEHHHHHHHHHHHHTT--TTSS-EEEEEE-STTEEEEEEE-SSS-----EEEEGGGSPPPSSS-EEEEEES-GGGGGGS-HHHHHHEEEEEE----HHHHHHHHHTT-S--B-GGG-----SGGGTTTT----

Organism: NCBI:txid458

InterPro domains:
  IPR000905 Gcp-like domain [PF00814] (29-147)
  IPR000905 Gcp-like domain [PTHR11735] (3-129)
  IPR022496 tRNA threonylcarbamoyl adenosine modification protein TsaB [TIGR03725] (3-214)
  IPR043129 ATPase, nucleotide binding domain [SSF53067] (3-104)
  IPR043129 ATPase, nucleotide binding domain [SSF53067] (113-212)

Foldseek 3Di:
DWEWEWEQQEQKTKIWTDDPRDIDIDIDRHSVCRLVPHVVVVVVVCVVVVHDLLPGQAYEYAQDDGDPVRNCSRLVVRLVSCVVNVHWYWHDHFQQLQVLVVCVVVVHAQLRAKEWEWDDPPPQKIWTWIGNGNAPPTDIAIDHQCPDDADPDQAYEYEEAPCVVRLVVHHPNNVVRYPYYYYGGRHRVSRVVCVVVVRTDIDHSVPDHHDDHVVVVVVPCPPD/DWEWEWEQQEQKTKIWTDDPRDIDIDMDRHNVCRLVPHPVVVVVVCVVVVHDLLPGQAYEYAQDDGDPVRNCSRLVVRLVSCVVNVHWYWHDHFQQLQVLVVCVVVVHAFLRAKEWEWEDPPPQKIWTWIGNGNAPPTDIAIDHQCPDDADPDQAYEYEEAPCVVRLVVHHPNNVVRYPYYYYGGRHRVSRVVCVVVVRTDIDHSVPDHHDDHVVVVVVPCPPD